Protein 7MKU (pdb70)

Sequence (599 aa):
EFNSDLLLAHKLPETRYTYNERDVAIYALGIGACGQDAVDSDELKFVYHRNGQDLIQVLPTFASLFTLGSLTEGLDLPGFKYDPSLLLHGQQYIEIYRPLPSKASLINKVSLAGLQDKGKAAILELETRSYEEGSGELLCNRTTVFLRGAGGFSNSSQPFSYKNYPSNQGLAVKIPQRQPLTVCEERRTQPSQALLYRLSGDYNPLHSDPEFAKLAGFPRRPILHGLCTLGFAIKAIIKCVCKGDPTAVKTISGRRFLTTVFPGETLITEWLEGLRVIYQTKVKERNKTVLAGYVDIRGLSSSEFNSDLLLAHKLPETRYTYNERDVAIYALGIGACGQDAVDSDELKFVYHRNGQDLIQVLPTFASLFTLGSLTEGLDLPGFKYDPSLLLHGQQYIEIYRPLPSKASLINKVSLAGLQDKGKAAILELETRSYEEGSGELLCNRTTVFLRGAGGFSNSSQPFSYKNYPSNQGLAVKIPQRQPLTVCEERTQPSQALLYRLSGDYNPLHSDPEFAKLAGFPRRPILHGLCTLGFAIKAIIKCVCKGDPTAVKTISGRRFLTTVFPGETLITEWLEGLRVIYQTKVKERNKTVLAGYVDIRGLSS

Foldseek 3Di:
DDDPVQQQPDFFDKDKDWDALVLQQLQLVLLQQCVPHCVPPLRVLRRDDPVDSQRRFGFQLLVVLVPPDDLQVFPDGPLFGADNVQKAWFKKKKFFPFGDGRTFMWMWGKDWFKWWAPPQKIKTKMDIFIATPPVRDTGMIITIMIGGRRHPSDPPVDIDIGGRDDVVGQDFDDDDPDFFPDKDKDWFAQCSQVSNCVSPPPPCLQPPQVVVVVVPDRGRFHDPSSVQSNQSCCCCVPPVVSDSRFWGMDMKGFDDTHHGGFMKMKTYDDDQKAWIWIAGPVVGGTGMTTITRGDDDPVD/DDDVVQQQPDFFDKDKDWDALVLQQLQLVLLQQCVPHCPPVLRVLSRDDPVDSQRRFHFQLLVVLVVPDQQLVFPDTPQFGADNVQKAWFKKKKFFPDGDGRTFMWMWGKHWFKWWAPPQWIKTKMDIFIAGPVVRDTGMIITIMIGGRRHDSDDPVDTDIGGRDDVVGLPADDDDPDFFPDKDKDWFAQCSQVSNCVSPPPPCLQPPQVVVVVVPDNGRFHDPSSVQSNQSCVCCVPPVVSDSQFWGMDMKGFDDTHHGGFMKMKTYDDPQKAWIWIAGPVVGGTTMTTITGGDDDPD

Structure (mmCIF, N/CA/C/O backbone):
data_7MKU
#
_entry.id   7MKU
#
_cell.length_a   134.744
_cell.length_b   134.744
_cell.length_c   127.849
_cell.angle_alpha   90.000
_cell.angle_beta   90.000
_cell.angle_gamma   120.000
#
_symmetry.space_group_name_H-M   'P 61'
#
loop_
_entity.id
_entity.type
_entity.pdbx_description
1 polymer 'Enoyl-CoA hydratase 2, peroxisomal'
2 water water
#
loop_
_atom_site.group_PDB
_atom_site.id
_atom_site.type_symbol
_atom_site.label_atom_id
_atom_site.label_alt_id
_atom_site.label_comp_id
_atom_site.label_asym_id
_atom_site.label_entity_id
_atom_site.label_seq_id
_atom_site.pdbx_PDB_ins_code
_atom_site.Cartn_x
_atom_site.Cartn_y
_atom_site.Cartn_z
_atom_site.occupancy
_atom_site.B_iso_or_equiv
_atom_site.auth_seq_id
_atom_site.auth_comp_id
_atom_site.auth_asym_id
_atom_site.auth_atom_id
_atom_site.pdbx_PDB_model_num
ATOM 1 N N . GLU A 1 27 ? 13.037 57.178 38.061 1.00 94.38 7 GLU A N 1
ATOM 2 C CA . GLU A 1 27 ? 12.709 55.949 38.776 1.00 103.98 7 GLU A CA 1
ATOM 3 C C . GLU A 1 27 ? 13.170 56.032 40.245 1.00 109.56 7 GLU A C 1
ATOM 4 O O . GLU A 1 27 ? 13.011 55.075 41.008 1.00 115.18 7 GLU A O 1
ATOM 10 N N . PHE A 1 28 ? 13.736 57.167 40.661 1.00 100.89 8 PHE A N 1
ATOM 11 C CA . PHE A 1 28 ? 14.137 57.334 42.056 1.00 92.23 8 PHE A CA 1
ATOM 12 C C . PHE A 1 28 ? 13.010 57.979 42.862 1.00 88.62 8 PHE A C 1
ATOM 13 O O . PHE A 1 28 ? 12.559 59.091 42.547 1.00 86.63 8 PHE A O 1
ATOM 21 N N . ASN A 1 29 ? 12.562 57.277 43.903 1.00 83.51 9 ASN A N 1
ATOM 22 C CA . ASN A 1 29 ? 11.634 57.812 44.888 1.00 75.87 9 ASN A CA 1
ATOM 23 C C . ASN A 1 29 ? 12.256 57.677 46.270 1.00 69.94 9 ASN A C 1
ATOM 24 O O . ASN A 1 29 ? 12.754 56.604 46.629 1.00 65.02 9 ASN A O 1
ATOM 29 N N . SER A 1 30 ? 12.216 58.768 47.038 1.00 67.81 10 SER A N 1
ATOM 30 C CA . SER A 1 30 ? 12.834 58.781 48.360 1.00 70.91 10 SER A CA 1
ATOM 31 C C . SER A 1 30 ? 12.097 57.867 49.336 1.00 68.50 10 SER A C 1
ATOM 32 O O . SER A 1 30 ? 12.733 57.130 50.106 1.00 64.03 10 SER A O 1
ATOM 35 N N . ASP A 1 31 ? 10.759 57.876 49.289 1.00 62.17 11 ASP A N 1
ATOM 36 C CA . ASP A 1 31 ? 9.952 57.049 50.184 1.00 58.70 11 ASP A CA 1
ATOM 37 C C . ASP A 1 31 ? 10.236 55.565 50.005 1.00 60.02 11 ASP A C 1
ATOM 38 O O . ASP A 1 31 ? 10.519 54.854 50.977 1.00 65.92 11 ASP A O 1
ATOM 43 N N . LEU A 1 32 ? 10.136 55.072 48.770 1.00 57.37 12 LEU A N 1
ATOM 44 C CA . LEU A 1 32 ? 10.369 53.654 48.522 1.00 56.49 12 LEU A CA 1
ATOM 45 C C . LEU A 1 32 ? 11.736 53.218 49.028 1.00 57.59 12 LEU A C 1
ATOM 46 O O . LEU A 1 32 ? 11.875 52.129 49.586 1.00 58.66 12 LEU A O 1
ATOM 51 N N . LEU A 1 33 ? 12.755 54.061 48.851 1.00 66.83 13 LEU A N 1
ATOM 52 C CA . LEU A 1 33 ? 14.100 53.719 49.310 1.00 56.52 13 LEU A CA 1
ATOM 53 C C . LEU A 1 33 ? 14.170 53.699 50.828 1.00 50.19 13 LEU A C 1
ATOM 54 O O . LEU A 1 33 ? 14.763 52.786 51.414 1.00 47.22 13 LEU A O 1
ATOM 59 N N . LEU A 1 34 ? 13.554 54.686 51.485 1.00 51.03 14 LEU A N 1
ATOM 60 C CA . LEU A 1 34 ? 13.612 54.735 52.947 1.00 53.67 14 LEU A CA 1
ATOM 61 C C . LEU A 1 34 ? 12.853 53.579 53.592 1.00 58.61 14 LEU A C 1
ATOM 62 O O . LEU A 1 34 ? 13.240 53.110 54.669 1.00 54.35 14 LEU A O 1
ATOM 67 N N . ALA A 1 35 ? 11.794 53.088 52.950 1.00 65.38 15 ALA A N 1
ATOM 68 C CA . ALA A 1 35 ? 11.060 51.966 53.512 1.00 58.21 15 ALA A CA 1
ATOM 69 C C . ALA A 1 35 ? 11.737 50.634 53.254 1.00 57.98 15 ALA A C 1
ATOM 70 O O . ALA A 1 35 ? 11.334 49.632 53.849 1.00 67.54 15 ALA A O 1
ATOM 72 N N . HIS A 1 36 ? 12.741 50.599 52.387 1.00 53.35 16 HIS A N 1
ATOM 73 C CA . HIS A 1 36 ? 13.351 49.337 52.004 1.00 49.46 16 HIS A CA 1
ATOM 74 C C . HIS A 1 36 ? 14.147 48.754 53.163 1.00 55.57 16 HIS A C 1
ATOM 75 O O . HIS A 1 36 ? 14.869 49.470 53.860 1.00 60.15 16 HIS A O 1
ATOM 82 N N . LYS A 1 37 ? 14.023 47.442 53.346 1.00 53.85 17 LYS A N 1
ATOM 83 C CA . LYS A 1 37 ? 14.683 46.704 54.415 1.00 48.61 17 LYS A CA 1
ATOM 84 C C . LYS A 1 37 ? 15.725 45.766 53.822 1.00 48.65 17 LYS A C 1
ATOM 85 O O . LYS A 1 37 ? 15.409 44.954 52.944 1.00 54.11 17 LYS A O 1
ATOM 91 N N . LEU A 1 38 ? 16.941 45.881 54.284 1.00 41.10 18 LEU A N 1
ATOM 92 C CA . LEU A 1 38 ? 18.017 45.034 53.797 1.00 38.19 18 LEU A CA 1
ATOM 93 C C . LEU A 1 38 ? 18.069 43.719 54.566 1.00 48.42 18 LEU A C 1
ATOM 94 O O . LEU A 1 38 ? 17.794 43.682 55.769 1.00 45.60 18 LEU A O 1
ATOM 99 N N . PRO A 1 39 ? 18.450 42.628 53.910 1.00 55.03 19 PRO A N 1
ATOM 100 C CA . PRO A 1 39 ? 18.416 41.326 54.581 1.00 47.95 19 PRO A CA 1
ATOM 101 C C . PRO A 1 39 ? 19.528 41.214 55.612 1.00 43.79 19 PRO A C 1
ATOM 102 O O . PRO A 1 39 ? 20.575 41.851 55.504 1.00 46.94 19 PRO A O 1
ATOM 106 N N . GLU A 1 40 ? 19.286 40.410 56.636 1.00 47.43 20 GLU A N 1
ATOM 107 C CA . GLU A 1 40 ? 20.293 40.233 57.666 1.00 44.17 20 GLU A CA 1
ATOM 108 C C . GLU A 1 40 ? 21.270 39.135 57.266 1.00 40.24 20 GLU A C 1
ATOM 109 O O . GLU A 1 40 ? 21.029 38.367 56.339 1.00 39.49 20 GLU A O 1
ATOM 115 N N . THR A 1 41 ? 22.401 39.095 57.963 1.00 37.85 21 THR A N 1
ATOM 116 C CA . THR A 1 41 ? 23.462 38.139 57.688 1.00 34.70 21 THR A CA 1
ATOM 117 C C . THR A 1 41 ? 23.936 37.511 58.991 1.00 38.61 21 THR A C 1
ATOM 118 O O . THR A 1 41 ? 23.661 38.007 60.088 1.00 42.75 21 THR A O 1
ATOM 122 N N . ARG A 1 42 ? 24.618 36.382 58.852 1.00 36.64 22 ARG A N 1
ATOM 123 C CA . ARG A 1 42 ? 25.288 35.710 59.950 1.00 36.79 22 ARG A CA 1
ATOM 124 C C . ARG A 1 42 ? 26.803 35.757 59.773 1.00 39.98 22 ARG A C 1
ATOM 125 O O . ARG A 1 42 ? 27.323 35.748 58.655 1.00 50.38 22 ARG A O 1
ATOM 133 N N . TYR A 1 43 ? 27.505 35.825 60.897 1.00 32.68 23 TYR A N 1
ATOM 134 C CA . TYR A 1 43 ? 28.955 35.889 60.918 1.00 27.93 23 TYR A CA 1
ATOM 135 C C . TYR A 1 43 ? 29.459 35.057 62.090 1.00 29.73 23 TYR A C 1
ATOM 136 O O . TYR A 1 43 ? 28.963 35.205 63.208 1.00 30.84 23 TYR A O 1
ATOM 145 N N . THR A 1 44 ? 30.419 34.174 61.843 1.00 31.96 24 THR A N 1
ATOM 146 C CA . THR A 1 44 ? 30.960 33.315 62.888 1.00 28.67 24 THR A CA 1
ATOM 147 C C . THR A 1 44 ? 32.472 33.445 62.932 1.00 33.64 24 THR A C 1
ATOM 148 O O . THR A 1 44 ? 33.122 33.559 61.889 1.00 47.87 24 THR A O 1
ATOM 152 N N . TYR A 1 45 ? 33.035 33.469 64.135 1.00 31.25 25 TYR A N 1
ATOM 153 C CA . TYR A 1 45 ? 34.483 33.513 64.243 1.00 33.86 25 TYR A CA 1
ATOM 154 C C . TYR A 1 45 ? 34.920 32.760 65.491 1.00 30.68 25 TYR A C 1
ATOM 155 O O . TYR A 1 45 ? 34.115 32.482 66.388 1.00 38.66 25 TYR A O 1
ATOM 164 N N . ASN A 1 46 ? 36.203 32.393 65.519 1.00 29.61 26 ASN A N 1
ATOM 165 C CA . ASN A 1 46 ? 36.814 31.769 66.693 1.00 31.10 26 ASN A CA 1
ATOM 166 C C . ASN A 1 46 ? 38.129 32.466 67.039 1.00 26.90 26 ASN A C 1
ATOM 167 O O . ASN A 1 46 ? 38.568 33.409 66.365 1.00 26.46 26 ASN A O 1
ATOM 172 N N . GLU A 1 47 ? 38.788 31.936 68.069 1.00 29.29 27 GLU A N 1
ATOM 173 C CA . GLU A 1 47 ? 39.976 32.580 68.616 1.00 33.23 27 GLU A CA 1
ATOM 174 C C . GLU A 1 47 ? 41.130 32.574 67.620 1.00 30.25 27 GLU A C 1
ATOM 175 O O . GLU A 1 47 ? 42.000 33.450 67.685 1.00 33.47 27 GLU A O 1
ATOM 181 N N . ARG A 1 48 ? 41.156 31.618 66.691 1.00 25.63 28 ARG A N 1
ATOM 182 C CA . ARG A 1 48 ? 42.171 31.659 65.638 1.00 25.36 28 ARG A CA 1
ATOM 183 C C . ARG A 1 48 ? 41.935 32.812 64.679 1.00 27.89 28 ARG A C 1
ATOM 184 O O . ARG A 1 48 ? 42.887 33.483 64.272 1.00 29.82 28 ARG A O 1
ATOM 192 N N . ASP A 1 49 ? 40.675 33.051 64.295 1.00 34.22 29 ASP A N 1
ATOM 193 C CA . ASP A 1 49 ? 40.361 34.233 63.496 1.00 25.55 29 ASP A CA 1
ATOM 194 C C . ASP A 1 49 ? 40.827 35.494 64.211 1.00 32.31 29 ASP A C 1
ATOM 195 O O . ASP A 1 49 ? 41.343 36.423 63.580 1.00 39.26 29 ASP A O 1
ATOM 200 N N . VAL A 1 50 ? 40.657 35.536 65.537 1.00 23.55 30 VAL A N 1
ATOM 201 C CA . VAL A 1 50 ? 41.051 36.708 66.313 1.00 26.80 30 VAL A CA 1
ATOM 202 C C . VAL A 1 50 ? 42.562 36.920 66.229 1.00 27.14 30 VAL A C 1
ATOM 203 O O . VAL A 1 50 ? 43.042 38.027 65.962 1.00 28.13 30 VAL A O 1
ATOM 207 N N . ALA A 1 51 ? 43.335 35.854 66.428 1.00 22.17 31 ALA A N 1
ATOM 208 C CA . ALA A 1 51 ? 44.785 35.995 66.443 1.00 24.44 31 ALA A CA 1
ATOM 209 C C . ALA A 1 51 ? 45.316 36.337 65.051 1.00 30.11 31 ALA A C 1
ATOM 210 O O . ALA A 1 51 ? 46.239 37.150 64.910 1.00 28.19 31 ALA A O 1
ATOM 212 N N . ILE A 1 52 ? 44.746 35.729 64.010 1.00 25.16 32 ILE A N 1
ATOM 213 C CA . ILE A 1 52 ? 45.169 36.063 62.658 1.00 24.03 32 ILE A CA 1
ATOM 214 C C . ILE A 1 52 ? 44.888 37.527 62.360 1.00 21.88 32 ILE A C 1
ATOM 215 O O . ILE A 1 52 ? 45.720 38.216 61.761 1.00 21.50 32 ILE A O 1
ATOM 220 N N . TYR A 1 53 ? 43.729 38.032 62.796 1.00 22.82 33 TYR A N 1
ATOM 221 C CA . TYR A 1 53 ? 43.445 39.459 62.671 1.00 19.76 33 TYR A CA 1
ATOM 222 C C . TYR A 1 53 ? 44.471 40.289 63.428 1.00 25.02 33 TYR A C 1
ATOM 223 O O . TYR A 1 53 ? 45.021 41.260 62.894 1.00 25.19 33 TYR A O 1
ATOM 232 N N . ALA A 1 54 ? 44.714 39.938 64.693 1.00 27.14 34 ALA A N 1
ATOM 233 C CA . ALA A 1 54 ? 45.619 40.730 65.520 1.00 25.39 34 ALA A CA 1
ATOM 234 C C . ALA A 1 54 ? 47.009 40.798 64.903 1.00 26.58 34 ALA A C 1
ATOM 235 O O . ALA A 1 54 ? 47.649 41.855 64.914 1.00 29.19 34 ALA A O 1
ATOM 237 N N . LEU A 1 55 ? 47.500 39.673 64.373 1.00 25.54 35 LEU A N 1
ATOM 238 C CA . LEU A 1 55 ? 48.778 39.689 63.667 1.00 31.90 35 LEU A CA 1
ATOM 239 C C . LEU A 1 55 ? 48.683 40.518 62.391 1.00 30.34 35 LEU A C 1
ATOM 240 O O . LEU A 1 55 ? 49.625 41.232 62.032 1.00 34.00 35 LEU A O 1
ATOM 245 N N . GLY A 1 56 ? 47.539 40.459 61.711 1.00 25.69 36 GLY A N 1
ATOM 246 C CA . GLY A 1 56 ? 47.323 41.258 60.519 1.00 25.43 36 GLY A CA 1
ATOM 247 C C . GLY A 1 56 ? 47.392 42.755 60.745 1.00 23.98 36 GLY A C 1
ATOM 248 O O . GLY A 1 56 ? 47.626 43.496 59.795 1.00 23.76 36 GLY A O 1
ATOM 249 N N . ILE A 1 57 ? 47.142 43.227 61.965 1.00 23.12 37 ILE A N 1
ATOM 250 C CA . ILE A 1 57 ? 47.265 44.656 62.226 1.00 21.98 37 ILE A CA 1
ATOM 251 C C . ILE A 1 57 ? 48.436 44.897 63.169 1.00 30.27 37 ILE A C 1
ATOM 252 O O . ILE A 1 57 ? 48.450 45.869 63.931 1.00 30.23 37 ILE A O 1
ATOM 257 N N . GLY A 1 58 ? 49.429 44.020 63.125 1.00 28.59 38 GLY A N 1
ATOM 258 C CA . GLY A 1 58 ? 50.711 44.361 63.694 1.00 22.08 38 GLY A CA 1
ATOM 259 C C . GLY A 1 58 ? 50.945 44.009 65.147 1.00 32.95 38 GLY A C 1
ATOM 260 O O . GLY A 1 58 ? 51.982 44.413 65.692 1.00 37.22 38 GLY A O 1
ATOM 261 N N . ALA A 1 59 ? 50.043 43.261 65.792 1.00 29.34 39 ALA A N 1
ATOM 262 C CA . ALA A 1 59 ? 50.272 42.863 67.177 1.00 28.46 39 ALA A CA 1
ATOM 263 C C . ALA A 1 59 ? 51.554 42.040 67.291 1.00 34.57 39 ALA A C 1
ATOM 264 O O . ALA A 1 59 ? 51.725 41.039 66.593 1.00 39.92 39 ALA A O 1
ATOM 266 N N . CYS A 1 60 ? 52.451 42.473 68.182 1.00 31.82 40 CYS A N 1
ATOM 267 C CA . CYS A 1 60 ? 53.769 41.880 68.395 1.00 30.26 40 CYS A CA 1
ATOM 268 C C . CYS A 1 60 ? 54.679 42.021 67.185 1.00 38.07 40 CYS A C 1
ATOM 269 O O . CYS A 1 60 ? 55.668 41.297 67.073 1.00 43.99 40 CYS A O 1
ATOM 272 N N . GLY A 1 61 ? 54.374 42.963 66.290 1.00 35.16 41 GLY A N 1
ATOM 273 C CA . GLY A 1 61 ? 55.191 43.150 65.108 1.00 26.88 41 GLY A CA 1
ATOM 274 C C . GLY A 1 61 ? 56.644 43.484 65.399 1.00 44.13 41 GLY A C 1
ATOM 275 O O . GLY A 1 61 ? 57.535 43.081 64.648 1.00 53.66 41 GLY A O 1
ATOM 276 N N . GLN A 1 62 ? 56.914 44.204 66.491 1.00 38.14 42 GLN A N 1
ATOM 277 C CA . GLN A 1 62 ? 58.283 44.600 66.788 1.00 39.34 42 GLN A CA 1
ATOM 278 C C . GLN A 1 62 ? 58.915 43.792 67.906 1.00 49.68 42 GLN A C 1
ATOM 279 O O . GLN A 1 62 ? 60.145 43.705 67.956 1.00 54.09 42 GLN A O 1
ATOM 285 N N . ASP A 1 63 ? 58.120 43.184 68.787 1.00 54.25 43 ASP A N 1
ATOM 286 C CA . ASP A 1 63 ? 58.673 42.425 69.907 1.00 55.17 43 ASP A CA 1
ATOM 287 C C . ASP A 1 63 ? 57.759 41.250 70.243 1.00 57.52 43 ASP A C 1
ATOM 288 O O . ASP A 1 63 ? 56.582 41.435 70.581 1.00 57.45 43 ASP A O 1
ATOM 293 N N . ALA A 1 64 ? 58.318 40.039 70.165 1.00 56.72 44 ALA A N 1
ATOM 294 C CA . ALA A 1 64 ? 57.570 38.824 70.469 1.00 46.28 44 ALA A CA 1
ATOM 295 C C . ALA A 1 64 ? 57.147 38.751 71.928 1.00 40.96 44 ALA A C 1
ATOM 296 O O . ALA A 1 64 ? 56.132 38.122 72.238 1.00 50.80 44 ALA A O 1
ATOM 298 N N . VAL A 1 65 ? 57.908 39.354 72.839 1.00 39.14 45 VAL A N 1
ATOM 299 C CA . VAL A 1 65 ? 57.665 39.212 74.272 1.00 46.65 45 VAL A CA 1
ATOM 300 C C . VAL A 1 65 ? 57.034 40.462 74.861 1.00 55.70 45 VAL A C 1
ATOM 301 O O . VAL A 1 65 ? 56.905 40.564 76.092 1.00 54.29 45 VAL A O 1
ATOM 305 N N . ASP A 1 66 ? 56.631 41.418 74.007 1.00 55.82 46 ASP A N 1
ATOM 306 C CA . ASP A 1 66 ? 55.871 42.582 74.440 1.00 63.17 46 ASP A CA 1
ATOM 307 C C . ASP A 1 66 ? 54.689 42.159 75.299 1.00 62.81 46 ASP A C 1
ATOM 308 O O . ASP A 1 66 ? 53.710 41.604 74.786 1.00 58.94 46 ASP A O 1
ATOM 313 N N . SER A 1 67 ? 54.780 42.418 76.606 1.00 62.13 47 SER A N 1
ATOM 314 C CA . SER A 1 67 ? 53.686 42.093 77.519 1.00 62.50 47 SER A CA 1
ATOM 315 C C . SER A 1 67 ? 52.391 42.780 77.099 1.00 59.08 47 SER A C 1
ATOM 316 O O . SER A 1 67 ? 51.305 42.184 77.173 1.00 54.57 47 SER A O 1
ATOM 319 N N . ASP A 1 68 ? 52.504 44.007 76.577 1.00 51.52 48 ASP A N 1
ATOM 320 C CA . ASP A 1 68 ? 51.325 44.787 76.219 1.00 52.03 48 ASP A CA 1
ATOM 321 C C . ASP A 1 68 ? 50.526 44.147 75.093 1.00 52.11 48 ASP A C 1
ATOM 322 O O . ASP A 1 68 ? 49.290 44.185 75.103 1.00 56.60 48 ASP A O 1
ATOM 327 N N . GLU A 1 69 ? 51.207 43.561 74.108 1.00 46.56 49 GLU A N 1
ATOM 328 C CA . GLU A 1 69 ? 50.536 43.059 72.924 1.00 38.51 49 GLU A CA 1
ATOM 329 C C . GLU A 1 69 ? 50.477 41.535 72.837 1.00 36.96 49 GLU A C 1
ATOM 330 O O . GLU A 1 69 ? 49.657 41.009 72.079 1.00 32.48 49 GLU A O 1
ATOM 336 N N . LEU A 1 70 ? 51.294 40.809 73.603 1.00 35.54 50 LEU A N 1
ATOM 337 C CA . LEU A 1 70 ? 51.241 39.352 73.528 1.00 29.47 50 LEU A CA 1
ATOM 338 C C . LEU A 1 70 ? 49.853 38.826 73.891 1.00 32.00 50 LEU A C 1
ATOM 339 O O . LEU A 1 70 ? 49.407 37.816 73.337 1.00 35.82 50 LEU A O 1
ATOM 344 N N . LYS A 1 71 ? 49.141 39.511 74.790 1.00 33.65 51 LYS A N 1
ATOM 345 C CA . LYS A 1 71 ? 47.811 39.069 75.190 1.00 34.02 51 LYS A CA 1
ATOM 346 C C . LYS A 1 71 ? 46.807 39.100 74.041 1.00 36.75 51 LYS A C 1
ATOM 347 O O . LYS A 1 71 ? 45.693 38.588 74.208 1.00 38.74 51 LYS A O 1
ATOM 353 N N . PHE A 1 72 ? 47.159 39.680 72.887 1.00 27.13 52 PHE A N 1
ATOM 354 C CA . PHE A 1 72 ? 46.259 39.644 71.740 1.00 24.99 52 PHE A CA 1
ATOM 355 C C . PHE A 1 72 ? 46.458 38.415 70.865 1.00 28.60 52 PHE A C 1
ATOM 356 O O . PHE A 1 72 ? 45.589 38.136 70.031 1.00 26.93 52 PHE A O 1
ATOM 364 N N . VAL A 1 73 ? 47.546 37.658 71.043 1.00 25.27 53 VAL A N 1
ATOM 365 C CA . VAL A 1 73 ? 47.804 36.514 70.171 1.00 26.80 53 VAL A CA 1
ATOM 366 C C . VAL A 1 73 ? 48.147 35.235 70.933 1.00 29.41 53 VAL A C 1
ATOM 367 O O . VAL A 1 73 ? 48.220 34.163 70.327 1.00 31.81 53 VAL A O 1
ATOM 371 N N . TYR A 1 74 ? 48.346 35.313 72.252 1.00 33.41 54 TYR A N 1
ATOM 372 C CA . TYR A 1 74 ? 48.714 34.130 73.032 1.00 31.51 54 TYR A CA 1
ATOM 373 C C . TYR A 1 74 ? 48.204 34.259 74.460 1.00 33.64 54 TYR A C 1
ATOM 374 O O . TYR A 1 74 ? 48.083 35.365 74.986 1.00 33.95 54 TYR A O 1
ATOM 383 N N . HIS A 1 75 ? 47.906 33.120 75.089 1.00 34.84 55 HIS A N 1
ATOM 384 C CA . HIS A 1 75 ? 47.593 33.110 76.511 1.00 34.73 55 HIS A CA 1
ATOM 385 C C . HIS A 1 75 ? 48.010 31.790 77.154 1.00 42.71 55 HIS A C 1
ATOM 386 O O . HIS A 1 75 ? 47.799 30.720 76.582 1.00 47.80 55 HIS A O 1
ATOM 393 N N . ARG A 1 76 ? 48.614 31.899 78.350 1.00 46.60 56 ARG A N 1
ATOM 394 C CA . ARG A 1 76 ? 49.062 30.753 79.142 1.00 46.18 56 ARG A CA 1
ATOM 395 C C . ARG A 1 76 ? 48.010 29.642 79.226 1.00 44.78 56 ARG A C 1
ATOM 396 O O . ARG A 1 76 ? 48.331 28.460 79.096 1.00 43.67 56 ARG A O 1
ATOM 404 N N . ASN A 1 77 ? 46.741 30.001 79.419 1.00 49.67 57 ASN A N 1
ATOM 405 C CA . ASN A 1 77 ? 45.680 29.045 79.726 1.00 50.65 57 ASN A CA 1
ATOM 406 C C . ASN A 1 77 ? 44.799 28.688 78.530 1.00 48.18 57 ASN A C 1
ATOM 407 O O . ASN A 1 77 ? 43.718 28.135 78.722 1.00 46.61 57 ASN A O 1
ATOM 412 N N . GLY A 1 78 ? 45.216 29.009 77.311 1.00 49.73 58 GLY A N 1
ATOM 413 C CA . GLY A 1 78 ? 44.499 28.594 76.115 1.00 44.52 58 GLY A CA 1
ATOM 414 C C . GLY A 1 78 ? 44.226 29.799 75.244 1.00 44.36 58 GLY A C 1
ATOM 415 O O . GLY A 1 78 ? 44.025 30.911 75.735 1.00 44.43 58 GLY A O 1
ATOM 416 N N . GLN A 1 79 ? 44.222 29.574 73.922 1.00 41.90 59 GLN A N 1
ATOM 417 C CA . GLN A 1 79 ? 44.011 30.665 72.976 1.00 40.66 59 GLN A CA 1
ATOM 418 C C . GLN A 1 79 ? 42.638 31.309 73.098 1.00 39.03 59 GLN A C 1
ATOM 419 O O . GLN A 1 79 ? 42.466 32.453 72.672 1.00 36.99 59 GLN A O 1
ATOM 425 N N . ASP A 1 80 ? 41.652 30.608 73.650 1.00 41.05 60 ASP A N 1
ATOM 426 C CA . ASP A 1 80 ? 40.324 31.195 73.779 1.00 40.48 60 ASP A CA 1
ATOM 427 C C . ASP A 1 80 ? 40.278 32.327 74.795 1.00 35.85 60 ASP A C 1
ATOM 428 O O . ASP A 1 80 ? 39.281 33.046 74.851 1.00 37.69 60 ASP A O 1
ATOM 433 N N . LEU A 1 81 ? 41.323 32.511 75.588 1.00 40.38 61 LEU A N 1
ATOM 434 C CA . LEU A 1 81 ? 41.386 33.587 76.562 1.00 34.66 61 LEU A CA 1
ATOM 435 C C . LEU A 1 81 ? 42.174 34.789 76.052 1.00 36.73 61 LEU A C 1
ATOM 436 O O . LEU A 1 81 ? 42.490 35.684 76.846 1.00 37.06 61 LEU A O 1
ATOM 441 N N . ILE A 1 82 ? 42.531 34.818 74.754 1.00 32.64 62 ILE A N 1
ATOM 442 C CA . ILE A 1 82 ? 43.172 36.015 74.214 1.00 31.04 62 ILE A CA 1
ATOM 443 C C . ILE A 1 82 ? 42.153 37.145 74.176 1.00 37.78 62 ILE A C 1
ATOM 444 O O . ILE A 1 82 ? 40.938 36.934 74.156 1.00 41.38 62 ILE A O 1
ATOM 449 N N . GLN A 1 83 ? 42.659 38.363 74.134 1.00 36.05 63 GLN A N 1
ATOM 450 C CA . GLN A 1 83 ? 41.795 39.524 74.071 1.00 33.16 63 GLN A CA 1
ATOM 451 C C . GLN A 1 83 ? 41.655 39.998 72.632 1.00 35.13 63 GLN A C 1
ATOM 452 O O . GLN A 1 83 ? 42.580 39.881 71.822 1.00 42.35 63 GLN A O 1
ATOM 458 N N . VAL A 1 84 ? 40.478 40.530 72.323 1.00 25.46 64 VAL A N 1
ATOM 459 C CA . VAL A 1 84 ? 40.111 40.926 70.973 1.00 23.83 64 VAL A CA 1
ATOM 460 C C . VAL A 1 84 ? 40.356 42.421 70.809 1.00 24.23 64 VAL A C 1
ATOM 461 O O . VAL A 1 84 ? 39.964 43.223 71.665 1.00 36.62 64 VAL A O 1
ATOM 465 N N . LEU A 1 85 ? 40.994 42.798 69.723 1.00 29.36 65 LEU A N 1
ATOM 466 C CA . LEU A 1 85 ? 41.186 44.216 69.428 1.00 31.52 65 LEU A CA 1
ATOM 467 C C . LEU A 1 85 ? 39.892 44.797 68.869 1.00 31.61 65 LEU A C 1
ATOM 468 O O . LEU A 1 85 ? 39.263 44.164 68.018 1.00 34.94 65 LEU A O 1
ATOM 473 N N . PRO A 1 86 ? 39.447 45.972 69.338 1.00 27.32 66 PRO A N 1
ATOM 474 C CA . PRO A 1 86 ? 38.089 46.440 68.970 1.00 24.89 66 PRO A CA 1
ATOM 475 C C . PRO A 1 86 ? 37.859 46.595 67.475 1.00 28.79 66 PRO A C 1
ATOM 476 O O . PRO A 1 86 ? 36.727 46.383 67.018 1.00 30.04 66 PRO A O 1
ATOM 480 N N . THR A 1 87 ? 38.889 46.934 66.690 1.00 27.04 67 THR A N 1
ATOM 481 C CA . THR A 1 87 ? 38.705 47.089 65.248 1.00 18.48 67 THR A CA 1
ATOM 482 C C . THR A 1 87 ? 38.395 45.765 64.548 1.00 21.34 67 THR A C 1
ATOM 483 O O . THR A 1 87 ? 38.031 45.761 63.365 1.00 26.62 67 THR A O 1
ATOM 487 N N . PHE A 1 88 ? 38.523 44.645 65.254 1.00 20.10 68 PHE A N 1
ATOM 488 C CA . PHE A 1 88 ? 38.029 43.373 64.747 1.00 21.59 68 PHE A CA 1
ATOM 489 C C . PHE A 1 88 ? 36.558 43.473 64.352 1.00 24.62 68 PHE A C 1
ATOM 490 O O . PHE A 1 88 ? 36.123 42.821 63.393 1.00 23.28 68 PHE A O 1
ATOM 498 N N . ALA A 1 89 ? 35.782 44.307 65.059 1.00 24.25 69 ALA A N 1
ATOM 499 C CA . ALA A 1 89 ? 34.361 44.470 64.751 1.00 21.12 69 ALA A CA 1
ATOM 500 C C . ALA A 1 89 ? 34.124 44.972 63.332 1.00 27.56 69 ALA A C 1
ATOM 501 O O . ALA A 1 89 ? 33.009 44.821 62.811 1.00 31.88 69 ALA A O 1
ATOM 503 N N . SER A 1 90 ? 35.143 45.559 62.691 1.00 23.59 70 SER A N 1
ATOM 504 C CA . SER A 1 90 ? 34.989 46.024 61.316 1.00 23.29 70 SER A CA 1
ATOM 505 C C . SER A 1 90 ? 34.878 44.862 60.336 1.00 24.75 70 SER A C 1
ATOM 506 O O . SER A 1 90 ? 34.383 45.052 59.225 1.00 36.94 70 SER A O 1
ATOM 509 N N . LEU A 1 91 ? 35.333 43.670 60.714 1.00 24.27 71 LEU A N 1
ATOM 510 C CA . LEU A 1 91 ? 35.121 42.500 59.872 1.00 29.70 71 LEU A CA 1
ATOM 511 C C . LEU A 1 91 ? 33.656 42.097 59.776 1.00 31.60 71 LEU A C 1
ATOM 512 O O . LEU A 1 91 ? 33.285 41.394 58.833 1.00 35.54 71 LEU A O 1
ATOM 517 N N . PHE A 1 92 ? 32.812 42.514 60.718 1.00 35.37 72 PHE A N 1
ATOM 518 C CA . PHE A 1 92 ? 31.417 42.083 60.673 1.00 29.88 72 PHE A CA 1
ATOM 519 C C . PHE A 1 92 ? 30.630 42.748 59.545 1.00 29.46 72 PHE A C 1
ATOM 520 O O . PHE A 1 92 ? 29.479 42.373 59.320 1.00 38.23 72 PHE A O 1
ATOM 528 N N . THR A 1 93 ? 31.190 43.758 58.873 1.00 33.13 73 THR A N 1
ATOM 529 C CA . THR A 1 93 ? 30.519 44.400 57.753 1.00 38.99 73 THR A CA 1
ATOM 530 C C . THR A 1 93 ? 30.842 43.753 56.421 1.00 54.16 73 THR A C 1
ATOM 531 O O . THR A 1 93 ? 30.084 43.946 55.467 1.00 71.33 73 THR A O 1
ATOM 535 N N . LEU A 1 94 ? 31.960 43.031 56.326 1.00 56.22 74 LEU A N 1
ATOM 536 C CA . LEU A 1 94 ? 32.471 42.572 55.039 1.00 58.92 74 LEU A CA 1
ATOM 537 C C . LEU A 1 94 ? 31.367 41.925 54.219 1.00 53.13 74 LEU A C 1
ATOM 538 O O . LEU A 1 94 ? 30.555 41.148 54.742 1.00 45.38 74 LEU A O 1
ATOM 543 N N . GLY A 1 95 ? 31.334 42.275 52.930 1.00 47.50 75 GLY A N 1
ATOM 544 C CA . GLY A 1 95 ? 30.451 41.619 51.995 1.00 50.15 75 GLY A CA 1
ATOM 545 C C . GLY A 1 95 ? 29.450 42.556 51.364 1.00 65.47 75 GLY A C 1
ATOM 546 O O . GLY A 1 95 ? 29.231 42.527 50.149 1.00 70.68 75 GLY A O 1
ATOM 547 N N . SER A 1 96 ? 28.808 43.364 52.210 1.00 78.06 76 SER A N 1
ATOM 548 C CA . SER A 1 96 ? 27.636 44.164 51.864 1.00 87.29 76 SER A CA 1
ATOM 549 C C . SER A 1 96 ? 27.782 44.991 50.587 1.00 88.29 76 SER A C 1
ATOM 550 O O . SER A 1 96 ? 27.154 44.682 49.563 1.00 85.33 76 SER A O 1
ATOM 553 N N . LEU A 1 97 ? 28.625 46.027 50.641 1.00 78.82 77 LEU A N 1
ATOM 554 C CA . LEU A 1 97 ? 28.709 47.002 49.557 1.00 70.44 77 LEU A CA 1
ATOM 555 C C . LEU A 1 97 ? 29.308 46.403 48.293 1.00 74.15 77 LEU A C 1
ATOM 556 O O . LEU A 1 97 ? 28.939 46.792 47.179 1.00 81.88 77 LEU A O 1
ATOM 561 N N . THR A 1 98 ? 30.254 45.479 48.449 1.00 76.11 78 THR A N 1
ATOM 562 C CA . THR A 1 98 ? 31.051 45.003 47.329 1.00 80.53 78 THR A CA 1
ATOM 563 C C . THR A 1 98 ? 30.286 44.022 46.450 1.00 86.86 78 THR A C 1
ATOM 564 O O . THR A 1 98 ? 30.486 44.003 45.230 1.00 84.62 78 THR A O 1
ATOM 568 N N . GLU A 1 99 ? 29.366 43.252 47.026 1.00 95.58 79 GLU A N 1
ATOM 569 C CA . GLU A 1 99 ? 28.585 42.332 46.210 1.00 102.87 79 GLU A CA 1
ATOM 570 C C . GLU A 1 99 ? 27.713 43.084 45.214 1.00 98.76 79 GLU A C 1
ATOM 571 O O . GLU A 1 99 ? 27.655 42.725 44.034 1.00 101.99 79 GLU A O 1
ATOM 577 N N . GLY A 1 100 ? 27.054 44.145 45.664 1.00 88.25 80 GLY A N 1
ATOM 578 C CA . GLY A 1 100 ? 26.095 44.849 44.845 1.00 81.18 80 GLY A CA 1
ATOM 579 C C . GLY A 1 100 ? 25.088 45.580 45.708 1.00 77.33 80 GLY A C 1
ATOM 580 O O . GLY A 1 100 ? 25.059 46.811 45.718 1.00 78.00 80 GLY A O 1
ATOM 581 N N . LEU A 1 101 ? 24.259 44.826 46.440 1.00 74.47 81 LEU A N 1
ATOM 582 C CA . LEU A 1 101 ? 23.278 45.395 47.362 1.00 70.60 81 LEU A CA 1
ATOM 583 C C . LEU A 1 101 ? 22.285 46.288 46.632 1.00 76.41 81 LEU A C 1
ATOM 584 O O . LEU A 1 101 ? 22.522 47.487 46.464 1.00 84.50 81 LEU A O 1
ATOM 589 N N . ASP A 1 102 ? 21.175 45.722 46.175 1.00 71.51 82 ASP A N 1
ATOM 590 C CA . ASP A 1 102 ? 20.260 46.478 45.334 1.00 72.11 82 ASP A CA 1
ATOM 591 C C . ASP A 1 102 ? 19.358 47.353 46.195 1.00 66.68 82 ASP A C 1
ATOM 592 O O . ASP A 1 102 ? 18.639 46.852 47.067 1.00 66.06 82 ASP A O 1
ATOM 597 N N . LEU A 1 103 ? 19.409 48.669 45.953 1.00 61.39 83 LEU A N 1
ATOM 598 C CA . LEU A 1 103 ? 18.476 49.570 46.602 1.00 58.68 83 LEU A CA 1
ATOM 599 C C . LEU A 1 103 ? 17.484 50.088 45.571 1.00 61.38 83 LEU A C 1
ATOM 600 O O . LEU A 1 103 ? 17.871 50.405 44.441 1.00 71.06 83 LEU A O 1
ATOM 605 N N . PRO A 1 104 ? 16.209 50.192 45.924 1.00 61.17 84 PRO A N 1
ATOM 606 C CA . PRO A 1 104 ? 15.196 50.596 44.937 1.00 60.03 84 PRO A CA 1
ATOM 607 C C . PRO A 1 104 ? 15.473 51.983 44.371 1.00 60.42 84 PRO A C 1
ATOM 608 O O . PRO A 1 104 ? 15.501 52.982 45.097 1.00 63.36 84 PRO A O 1
ATOM 612 N N . GLY A 1 105 ? 15.688 52.038 43.058 1.00 59.95 85 GLY A N 1
ATOM 613 C CA . GLY A 1 105 ? 15.862 53.314 42.395 1.00 63.75 85 GLY A CA 1
ATOM 614 C C . GLY A 1 105 ? 17.247 53.905 42.518 1.00 66.87 85 GLY A C 1
ATOM 615 O O . GLY A 1 105 ? 17.415 55.107 42.296 1.00 73.01 85 GLY A O 1
ATOM 616 N N . PHE A 1 106 ? 18.242 53.102 42.890 1.00 58.75 86 PHE A N 1
ATOM 617 C CA . PHE A 1 106 ? 19.606 53.593 43.063 1.00 50.63 86 PHE A CA 1
ATOM 618 C C . PHE A 1 106 ? 20.561 52.488 42.646 1.00 54.12 86 PHE A C 1
ATOM 619 O O . PHE A 1 106 ? 20.671 51.474 43.344 1.00 57.88 86 PHE A O 1
ATOM 627 N N . LYS A 1 107 ? 21.291 52.708 41.558 1.00 55.40 87 LYS A N 1
ATOM 628 C CA . LYS A 1 107 ? 22.267 51.749 41.070 1.00 53.66 87 LYS A CA 1
ATOM 629 C C . LYS A 1 107 ? 23.667 52.340 41.214 1.00 47.28 87 LYS A C 1
ATOM 630 O O . LYS A 1 107 ? 23.844 53.562 41.196 1.00 47.09 87 LYS A O 1
ATOM 632 N N . TYR A 1 108 ? 24.664 51.468 41.370 1.00 43.79 88 TYR A N 1
ATOM 633 C CA . TYR A 1 108 ? 26.048 51.930 41.387 1.00 46.65 88 TYR A CA 1
ATOM 634 C C . TYR A 1 108 ? 26.994 50.807 40.971 1.00 48.92 88 TYR A C 1
ATOM 635 O O . TYR A 1 108 ? 26.664 49.622 41.050 1.00 53.70 88 TYR A O 1
ATOM 644 N N . ASP A 1 109 ? 28.190 51.209 40.542 1.00 43.65 89 ASP A N 1
ATOM 645 C CA . ASP A 1 109 ? 29.214 50.290 40.080 1.00 43.54 89 ASP A CA 1
ATOM 646 C C . ASP A 1 109 ? 30.155 49.965 41.230 1.00 42.71 89 ASP A C 1
ATOM 647 O O . ASP A 1 109 ? 30.961 50.829 41.623 1.00 36.82 89 ASP A O 1
ATOM 652 N N . PRO A 1 110 ? 30.128 48.744 41.773 1.00 45.94 90 PRO A N 1
ATOM 653 C CA . PRO A 1 110 ? 30.915 48.460 42.991 1.00 45.65 90 PRO A CA 1
ATOM 654 C C . PRO A 1 110 ? 32.419 48.538 42.792 1.00 47.41 90 PRO A C 1
ATOM 655 O O . PRO A 1 110 ? 33.144 48.657 43.786 1.00 49.84 90 PRO A O 1
ATOM 659 N N . SER A 1 111 ? 32.926 48.447 41.562 1.00 43.60 91 SER A N 1
ATOM 660 C CA . SER A 1 111 ? 34.374 48.553 41.385 1.00 43.56 91 SER A CA 1
ATOM 661 C C . SER A 1 111 ? 34.882 49.985 41.537 1.00 43.08 91 SER A C 1
ATOM 662 O O . SER A 1 111 ? 36.049 50.178 41.902 1.00 42.66 91 SER A O 1
ATOM 665 N N . LEU A 1 112 ? 34.025 50.988 41.317 1.00 38.93 92 LEU A N 1
ATOM 666 C CA . LEU A 1 112 ? 34.376 52.391 41.501 1.00 37.03 92 LEU A CA 1
ATOM 667 C C . LEU A 1 112 ? 34.116 52.888 42.933 1.00 45.94 92 LEU A C 1
ATOM 668 O O . LEU A 1 112 ? 34.077 54.104 43.171 1.00 49.54 92 LEU A O 1
ATOM 673 N N . LEU A 1 113 ? 33.952 51.968 43.878 1.00 38.38 93 LEU A N 1
ATOM 674 C CA . LEU A 1 113 ? 33.719 52.282 45.277 1.00 33.06 93 LEU A CA 1
ATOM 675 C C . LEU A 1 113 ? 35.010 52.677 45.990 1.00 36.51 93 LEU A C 1
ATOM 676 O O . LEU A 1 113 ? 36.019 51.975 45.892 1.00 42.02 93 LEU A O 1
ATOM 681 N N . LEU A 1 114 ? 34.956 53.755 46.772 1.00 34.64 94 LEU A N 1
ATOM 682 C CA . LEU A 1 114 ? 36.063 54.175 47.627 1.00 36.37 94 LEU A CA 1
ATOM 683 C C . LEU A 1 114 ? 35.597 54.231 49.078 1.00 37.55 94 LEU A C 1
ATOM 684 O O . LEU A 1 114 ? 34.518 54.750 49.375 1.00 41.31 94 LEU A O 1
ATOM 689 N N . HIS A 1 115 ? 36.411 53.722 49.988 1.00 36.01 95 HIS A N 1
ATOM 690 C CA . HIS A 1 115 ? 36.035 53.675 51.398 1.00 34.59 95 HIS A CA 1
ATOM 691 C C . HIS A 1 115 ? 36.494 54.955 52.094 1.00 33.01 95 HIS A C 1
ATOM 692 O O . HIS A 1 115 ? 37.684 55.121 52.372 1.00 30.21 95 HIS A O 1
ATOM 699 N N . GLY A 1 116 ? 35.545 55.838 52.418 1.00 26.64 96 GLY A N 1
ATOM 700 C CA . GLY A 1 116 ? 35.847 57.139 53.003 1.00 29.56 96 GLY A CA 1
ATOM 701 C C . GLY A 1 116 ? 36.053 57.157 54.517 1.00 34.99 96 GLY A C 1
ATOM 702 O O . GLY A 1 116 ? 37.058 57.690 55.000 1.00 31.72 96 GLY A O 1
ATOM 703 N N . GLN A 1 117 ? 35.109 56.626 55.295 1.00 33.76 97 GLN A N 1
ATOM 704 C CA . GLN A 1 117 ? 35.353 56.522 56.724 1.00 39.98 97 GLN A CA 1
ATOM 705 C C . GLN A 1 117 ? 34.695 55.283 57.318 1.00 36.25 97 GLN A C 1
ATOM 706 O O . GLN A 1 117 ? 33.805 54.668 56.724 1.00 32.05 97 GLN A O 1
ATOM 712 N N . GLN A 1 118 ? 35.186 54.923 58.504 1.00 32.68 98 GLN A N 1
ATOM 713 C CA . GLN A 1 118 ? 34.645 53.868 59.345 1.00 24.65 98 GLN A CA 1
ATOM 714 C C . GLN A 1 118 ? 34.250 54.449 60.687 1.00 26.89 98 GLN A C 1
ATOM 715 O O . GLN A 1 118 ? 34.939 55.325 61.215 1.00 32.93 98 GLN A O 1
ATOM 721 N N . TYR A 1 119 ? 33.143 53.968 61.241 1.00 32.62 99 TYR A N 1
ATOM 722 C CA . TYR A 1 119 ? 32.715 54.371 62.576 1.00 25.89 99 TYR A CA 1
ATOM 723 C C . TYR A 1 119 ? 32.253 53.134 63.341 1.00 24.80 99 TYR A C 1
ATOM 724 O O . TYR A 1 119 ? 31.424 52.369 62.841 1.00 28.24 99 TYR A O 1
ATOM 733 N N . ILE A 1 120 ? 32.789 52.927 64.548 1.00 26.11 100 ILE A N 1
ATOM 734 C CA . ILE A 1 120 ? 32.497 51.736 65.342 1.00 20.09 100 ILE A CA 1
ATOM 735 C C . ILE A 1 120 ? 32.093 52.141 66.749 1.00 22.42 100 ILE A C 1
ATOM 736 O O . ILE A 1 120 ? 32.713 53.015 67.356 1.00 26.27 100 ILE A O 1
ATOM 741 N N . GLU A 1 121 ? 31.060 51.500 67.280 1.00 33.13 101 GLU A N 1
ATOM 742 C CA . GLU A 1 121 ? 30.707 51.637 68.686 1.00 26.62 101 GLU A CA 1
ATOM 743 C C . GLU A 1 121 ? 30.762 50.253 69.308 1.00 29.01 101 GLU A C 1
ATOM 744 O O . GLU A 1 121 ? 30.227 49.296 68.740 1.00 33.39 101 GLU A O 1
ATOM 750 N N . ILE A 1 122 ? 31.474 50.134 70.425 1.00 30.33 102 ILE A N 1
ATOM 751 C CA . ILE A 1 122 ? 31.642 48.871 71.137 1.00 25.27 102 ILE A CA 1
ATOM 752 C C . ILE A 1 122 ? 30.848 48.966 72.431 1.00 26.00 102 ILE A C 1
ATOM 753 O O . ILE A 1 122 ? 31.184 49.755 73.319 1.00 37.97 102 ILE A O 1
ATOM 758 N N . TYR A 1 123 ? 29.773 48.195 72.534 1.00 34.99 103 TYR A N 1
ATOM 759 C CA . TYR A 1 123 ? 28.926 48.259 73.719 1.00 37.59 103 TYR A CA 1
ATOM 760 C C . TYR A 1 123 ? 29.367 47.289 74.806 1.00 40.78 103 TYR A C 1
ATOM 761 O O . TYR A 1 123 ? 29.189 47.577 75.991 1.00 47.37 103 TYR A O 1
ATOM 770 N N . ARG A 1 124 ? 29.959 46.165 74.433 1.00 41.17 104 ARG A N 1
ATOM 771 C CA . ARG A 1 124 ? 30.497 45.194 75.368 1.00 43.45 104 ARG A CA 1
ATOM 772 C C . ARG A 1 124 ? 31.819 44.738 74.793 1.00 42.06 104 ARG A C 1
ATOM 773 O O . ARG A 1 124 ? 32.002 44.767 73.572 1.00 42.68 104 ARG A O 1
ATOM 781 N N . PRO A 1 125 ? 32.752 44.312 75.628 1.00 42.35 105 PRO A N 1
ATOM 782 C CA . PRO A 1 125 ? 33.997 43.765 75.087 1.00 40.37 105 PRO A CA 1
ATOM 783 C C . PRO A 1 125 ? 33.685 42.560 74.212 1.00 37.14 105 PRO A C 1
ATOM 784 O O . PRO A 1 125 ? 32.803 41.753 74.526 1.00 35.82 105 PRO A O 1
ATOM 788 N N . LEU A 1 126 ? 34.390 42.474 73.081 1.00 30.72 106 LEU A N 1
ATOM 789 C CA . LEU A 1 126 ? 34.119 41.423 72.106 1.00 24.82 106 LEU A CA 1
ATOM 790 C C . LEU A 1 126 ? 34.634 40.079 72.614 1.00 33.17 106 LEU A C 1
ATOM 791 O O . LEU A 1 126 ? 35.767 39.999 73.105 1.00 33.66 106 LEU A O 1
ATOM 796 N N . PRO A 1 127 ? 33.848 39.011 72.516 1.00 33.47 107 PRO A N 1
ATOM 797 C CA . PRO A 1 127 ? 34.329 37.695 72.938 1.00 27.74 107 PRO A CA 1
ATOM 798 C C . PRO A 1 127 ? 35.292 37.123 71.909 1.00 32.46 107 PRO A C 1
ATOM 799 O O . PRO A 1 127 ? 35.363 37.570 70.763 1.00 28.08 107 PRO A O 1
ATOM 803 N N . SER A 1 128 ? 36.059 36.123 72.345 1.00 31.11 108 SER A N 1
ATOM 804 C CA . SER A 1 128 ? 37.065 35.535 71.475 1.00 26.93 108 SER A CA 1
ATOM 805 C C . SER A 1 128 ? 36.470 34.553 70.473 1.00 35.44 108 SER A C 1
ATOM 806 O O . SER A 1 128 ? 37.146 34.176 69.508 1.00 38.08 108 SER A O 1
ATOM 809 N N . LYS A 1 129 ? 35.219 34.154 70.657 1.00 32.94 109 LYS A N 1
ATOM 810 C CA . LYS A 1 129 ? 34.512 33.317 69.704 1.00 33.19 109 LYS A CA 1
ATOM 811 C C . LYS A 1 129 ? 33.075 33.787 69.758 1.00 34.30 109 LYS A C 1
ATOM 812 O O . LYS A 1 129 ? 32.614 34.203 70.824 1.00 44.33 109 LYS A O 1
ATOM 818 N N . ALA A 1 130 ? 32.380 33.770 68.616 1.00 28.12 110 ALA A N 1
ATOM 819 C CA . ALA A 1 130 ? 30.980 34.196 68.624 1.00 34.58 110 ALA A CA 1
ATOM 820 C C . ALA A 1 130 ? 30.261 33.757 67.357 1.00 34.30 110 ALA A C 1
ATOM 821 O O . ALA A 1 130 ? 30.863 33.553 66.301 1.00 42.24 110 ALA A O 1
ATOM 823 N N . SER A 1 131 ? 28.944 33.655 67.491 1.00 31.19 111 SER A N 1
ATOM 824 C CA . SER A 1 131 ? 28.014 33.536 66.381 1.00 32.41 111 SER A CA 1
ATOM 825 C C . SER A 1 131 ? 27.133 34.782 66.379 1.00 35.37 111 SER A C 1
ATOM 826 O O . SER A 1 131 ? 26.418 35.040 67.354 1.00 39.90 111 SER A O 1
ATOM 829 N N . LEU A 1 132 ? 27.179 35.551 65.295 1.00 32.66 112 LEU A N 1
ATOM 830 C CA . LEU A 1 132 ? 26.519 36.847 65.226 1.00 26.04 112 LEU A CA 1
ATOM 831 C C . LEU A 1 132 ? 25.366 36.860 64.227 1.00 34.71 112 LEU A C 1
ATOM 832 O O . LEU A 1 132 ? 25.402 36.179 63.193 1.00 41.98 112 LEU A O 1
ATOM 837 N N . ILE A 1 133 ? 24.334 37.644 64.557 1.00 29.68 113 ILE A N 1
ATOM 838 C CA . ILE A 1 133 ? 23.341 38.107 63.586 1.00 29.39 113 ILE A CA 1
ATOM 839 C C . ILE A 1 133 ? 23.564 39.590 63.354 1.00 28.16 113 ILE A C 1
ATOM 840 O O . ILE A 1 133 ? 23.502 40.395 64.294 1.00 33.95 113 ILE A O 1
ATOM 845 N N . ASN A 1 134 ? 23.800 39.945 62.102 1.00 26.40 114 ASN A N 1
ATOM 846 C CA . ASN A 1 134 ? 24.081 41.311 61.690 1.00 26.51 114 ASN A CA 1
ATOM 847 C C . ASN A 1 134 ? 22.817 41.859 61.058 1.00 37.54 114 ASN A C 1
ATOM 848 O O . ASN A 1 134 ? 22.386 41.373 60.009 1.00 46.03 114 ASN A O 1
ATOM 853 N N . LYS A 1 135 ? 22.204 42.845 61.692 1.00 36.92 115 LYS A N 1
ATOM 854 C CA . LYS A 1 135 ? 21.107 43.539 61.043 1.00 33.53 115 LYS A CA 1
ATOM 855 C C . LYS A 1 135 ? 21.673 44.784 60.374 1.00 35.62 115 LYS A C 1
ATOM 856 O O . LYS A 1 135 ? 22.504 45.496 60.951 1.00 36.56 115 LYS A O 1
ATOM 862 N N . VAL A 1 136 ? 21.296 44.972 59.119 1.00 34.32 116 VAL A N 1
ATOM 863 C CA . VAL A 1 136 ? 21.891 45.968 58.251 1.00 32.30 116 VAL A CA 1
ATOM 864 C C . VAL A 1 136 ? 20.825 46.978 57.881 1.00 35.27 116 VAL A C 1
ATOM 865 O O . VAL A 1 136 ? 19.647 46.633 57.724 1.00 43.25 116 VAL A O 1
ATOM 869 N N . SER A 1 137 ? 21.241 48.237 57.740 1.00 34.62 117 SER A N 1
ATOM 870 C CA . SER A 1 137 ? 20.287 49.284 57.417 1.00 30.28 117 SER A CA 1
ATOM 871 C C . SER A 1 137 ? 20.986 50.437 56.714 1.00 31.41 117 SER A C 1
ATOM 872 O O . SER A 1 137 ? 22.177 50.691 56.913 1.00 31.45 117 SER A O 1
ATOM 875 N N . LEU A 1 138 ? 20.217 51.126 55.882 1.00 36.03 118 LEU A N 1
ATOM 876 C CA . LEU A 1 138 ? 20.693 52.292 55.150 1.00 33.20 118 LEU A CA 1
ATOM 877 C C . LEU A 1 138 ? 20.644 53.492 56.081 1.00 38.03 118 LEU A C 1
ATOM 878 O O . LEU A 1 138 ? 19.558 53.938 56.473 1.00 48.21 118 LEU A O 1
ATOM 883 N N . ALA A 1 139 ? 21.818 54.013 56.436 1.00 31.68 119 ALA A N 1
ATOM 884 C CA . ALA A 1 139 ? 21.922 55.115 57.376 1.00 27.68 119 ALA A CA 1
ATOM 885 C C . ALA A 1 139 ? 22.076 56.464 56.703 1.00 33.16 119 ALA A C 1
ATOM 886 O O . ALA A 1 139 ? 21.854 57.494 57.345 1.00 40.36 119 ALA A O 1
ATOM 888 N N . GLY A 1 140 ? 22.456 56.490 55.443 1.00 32.28 120 GLY A N 1
ATOM 889 C CA . GLY A 1 140 ? 22.684 57.758 54.803 1.00 36.61 120 GLY A CA 1
ATOM 890 C C . GLY A 1 140 ? 22.910 57.610 53.319 1.00 33.53 120 GLY A C 1
ATOM 891 O O . GLY A 1 140 ? 23.521 56.637 52.866 1.00 31.04 120 GLY A O 1
ATOM 892 N N . LEU A 1 141 ? 22.415 58.574 52.552 1.00 32.56 121 LEU A N 1
ATOM 893 C CA . LEU A 1 141 ? 22.646 58.599 51.119 1.00 33.52 121 LEU A CA 1
ATOM 894 C C . LEU A 1 141 ? 22.682 60.052 50.683 1.00 37.52 121 LEU A C 1
ATOM 895 O O . LEU A 1 141 ? 21.763 60.816 50.997 1.00 36.00 121 LEU A O 1
ATOM 900 N N . GLN A 1 142 ? 23.720 60.418 49.938 1.00 33.84 122 GLN A N 1
ATOM 901 C CA . GLN A 1 142 ? 23.852 61.768 49.411 1.00 38.35 122 GLN A CA 1
ATOM 902 C C . GLN A 1 142 ? 24.188 61.757 47.927 1.00 39.95 122 GLN A C 1
ATOM 903 O O . GLN A 1 142 ? 25.110 61.055 47.496 1.00 44.29 122 GLN A O 1
ATOM 909 N N . ASP A 1 143 ? 23.459 62.568 47.164 1.00 47.48 123 ASP A N 1
ATOM 910 C CA . ASP A 1 143 ? 23.764 62.858 45.767 1.00 40.15 123 ASP A CA 1
ATOM 911 C C . ASP A 1 143 ? 24.773 63.997 45.755 1.00 43.60 123 ASP A C 1
ATOM 912 O O . ASP A 1 143 ? 24.443 65.123 46.136 1.00 52.61 123 ASP A O 1
ATOM 917 N N . LYS A 1 144 ? 26.009 63.697 45.354 1.00 43.92 124 LYS A N 1
ATOM 918 C CA . LYS A 1 144 ? 27.124 64.644 45.332 1.00 46.46 124 LYS A CA 1
ATOM 919 C C . LYS A 1 144 ? 27.514 65.034 43.902 1.00 56.54 124 LYS A C 1
ATOM 920 O O . LYS A 1 144 ? 28.692 65.179 43.575 1.00 65.45 124 LYS A O 1
ATOM 926 N N . GLY A 1 145 ? 26.532 65.190 43.024 1.00 60.13 125 GLY A N 1
ATOM 927 C CA . GLY A 1 145 ? 26.814 65.531 41.643 1.00 62.13 125 GLY A CA 1
ATOM 928 C C . GLY A 1 145 ? 27.129 64.336 40.762 1.00 59.04 125 GLY A C 1
ATOM 929 O O . GLY A 1 145 ? 26.208 63.718 40.211 1.00 60.26 125 GLY A O 1
ATOM 930 N N . LYS A 1 146 ? 28.405 64.002 40.580 1.00 53.31 126 LYS A N 1
ATOM 931 C CA . LYS A 1 146 ? 28.725 62.820 39.788 1.00 62.62 126 LYS A CA 1
ATOM 932 C C . LYS A 1 146 ? 29.004 61.596 40.647 1.00 57.74 126 LYS A C 1
ATOM 933 O O . LYS A 1 146 ? 28.846 60.477 40.151 1.00 62.65 126 LYS A O 1
ATOM 939 N N . ALA A 1 147 ? 29.321 61.776 41.929 1.00 51.08 127 ALA A N 1
ATOM 940 C CA . ALA A 1 147 ? 29.395 60.674 42.885 1.00 46.43 127 ALA A CA 1
ATOM 941 C C . ALA A 1 147 ? 28.231 60.730 43.872 1.00 48.15 127 ALA A C 1
ATOM 942 O O . ALA A 1 147 ? 27.536 61.737 43.996 1.00 57.43 127 ALA A O 1
ATOM 944 N N . ALA A 1 148 ? 28.015 59.621 44.570 1.00 43.99 128 ALA A N 1
ATOM 945 C CA . ALA A 1 148 ? 27.057 59.538 45.660 1.00 39.37 128 ALA A CA 1
ATOM 946 C C . ALA A 1 148 ? 27.790 59.087 46.912 1.00 39.02 128 ALA A C 1
ATOM 947 O O . ALA A 1 148 ? 28.763 58.334 46.828 1.00 37.40 128 ALA A O 1
ATOM 949 N N . ILE A 1 149 ? 27.345 59.550 48.080 1.00 37.45 129 ILE A N 1
ATOM 950 C CA . ILE A 1 149 ? 27.857 59.036 49.349 1.00 33.77 129 ILE A CA 1
ATOM 951 C C . ILE A 1 149 ? 26.791 58.132 49.935 1.00 29.62 129 ILE A C 1
ATOM 952 O O . ILE A 1 149 ? 25.619 58.514 50.002 1.00 38.95 129 ILE A O 1
ATOM 957 N N . LEU A 1 150 ? 27.182 56.910 50.281 1.00 28.27 130 LEU A N 1
ATOM 958 C CA . LEU A 1 150 ? 26.308 55.919 50.890 1.00 28.55 130 LEU A CA 1
ATOM 959 C C . LEU A 1 150 ? 26.888 55.491 52.230 1.00 33.01 130 LEU A C 1
ATOM 960 O O . LEU A 1 150 ? 28.092 55.245 52.341 1.00 33.84 130 LEU A O 1
ATOM 965 N N . GLU A 1 151 ? 26.033 55.386 53.244 1.00 38.07 131 GLU A N 1
ATOM 966 C CA . GLU A 1 151 ? 26.445 54.965 54.580 1.00 25.55 131 GLU A CA 1
ATOM 967 C C . GLU A 1 151 ? 25.578 53.792 55.002 1.00 28.01 131 GLU A C 1
ATOM 968 O O . GLU A 1 151 ? 24.344 53.874 54.955 1.00 29.88 131 GLU A O 1
ATOM 974 N N . LEU A 1 152 ? 26.223 52.694 55.362 1.00 27.28 132 LEU A N 1
ATOM 975 C CA . LEU A 1 152 ? 25.553 51.466 55.757 1.00 27.49 132 LEU A CA 1
ATOM 976 C C . LEU A 1 152 ? 25.816 51.224 57.225 1.00 27.33 132 LEU A C 1
ATOM 977 O O . LEU A 1 152 ? 26.964 51.341 57.667 1.00 27.34 132 LEU A O 1
ATOM 982 N N . GLU A 1 153 ? 24.771 50.865 57.972 1.00 37.37 133 GLU A N 1
ATOM 983 C CA . GLU A 1 153 ? 24.919 50.474 59.371 1.00 38.74 133 GLU A CA 1
ATOM 984 C C . GLU A 1 153 ? 24.706 48.980 59.535 1.00 32.17 133 GLU A C 1
ATOM 985 O O . GLU A 1 153 ? 23.745 48.422 58.994 1.00 37.41 133 GLU A O 1
ATOM 991 N N . THR A 1 154 ? 25.619 48.349 60.275 1.00 26.21 134 THR A N 1
ATOM 992 C CA . THR A 1 154 ? 25.540 46.947 60.670 1.00 28.66 134 THR A CA 1
ATOM 993 C C . THR A 1 154 ? 25.475 46.880 62.187 1.00 26.64 134 THR A C 1
ATOM 994 O O . THR A 1 154 ? 26.366 47.402 62.871 1.00 35.91 134 THR A O 1
ATOM 998 N N . ARG A 1 155 ? 24.437 46.242 62.714 1.00 28.90 135 ARG A N 1
ATOM 999 C CA . ARG A 1 155 ? 24.304 46.015 64.146 1.00 23.26 135 ARG A CA 1
ATOM 1000 C C . ARG A 1 155 ? 24.484 44.529 64.403 1.00 32.09 135 ARG A C 1
ATOM 1001 O O . ARG A 1 155 ? 23.744 43.708 63.853 1.00 34.58 135 ARG A O 1
ATOM 1009 N N . SER A 1 156 ? 25.474 44.191 65.224 1.00 25.18 136 SER A N 1
ATOM 1010 C CA . SER A 1 156 ? 25.914 42.817 65.419 1.00 25.64 136 SER A CA 1
ATOM 1011 C C . SER A 1 156 ? 25.397 42.304 66.756 1.00 27.79 136 SER A C 1
ATOM 1012 O O . SER A 1 156 ? 25.853 42.755 67.810 1.00 31.14 136 SER A O 1
ATOM 1015 N N . TYR A 1 157 ? 24.435 41.378 66.714 1.00 33.32 137 TYR A N 1
ATOM 1016 C CA . TYR A 1 157 ? 23.876 40.750 67.910 1.00 26.38 137 TYR A CA 1
ATOM 1017 C C . TYR A 1 157 ? 24.473 39.367 68.126 1.00 30.97 137 TYR A C 1
ATOM 1018 O O . TYR A 1 157 ? 24.548 38.569 67.191 1.00 34.83 137 TYR A O 1
ATOM 1027 N N . GLU A 1 158 ? 24.860 39.073 69.364 1.00 32.92 138 GLU A N 1
ATOM 1028 C CA . GLU A 1 158 ? 25.352 37.747 69.725 1.00 31.20 138 GLU A CA 1
ATOM 1029 C C . GLU A 1 158 ? 24.191 36.759 69.828 1.00 29.61 138 GLU A C 1
ATOM 1030 O O . GLU A 1 158 ? 23.201 37.040 70.506 1.00 41.16 138 GLU A O 1
ATOM 1036 N N . GLU A 1 159 ? 24.331 35.586 69.194 1.00 35.67 139 GLU A N 1
ATOM 1037 C CA . GLU A 1 159 ? 23.206 34.655 69.049 1.00 38.98 139 GLU A CA 1
ATOM 1038 C C . GLU A 1 159 ? 22.673 34.174 70.390 1.00 47.28 139 GLU A C 1
ATOM 1039 O O . GLU A 1 159 ? 21.453 34.130 70.607 1.00 55.57 139 GLU A O 1
ATOM 1045 N N . GLY A 1 160 ? 23.561 33.791 71.297 1.00 40.13 140 GLY A N 1
ATOM 1046 C CA . GLY A 1 160 ? 23.080 33.271 72.565 1.00 45.70 140 GLY A CA 1
ATOM 1047 C C . GLY A 1 160 ? 22.337 34.286 73.412 1.00 50.22 140 GLY A C 1
ATOM 1048 O O . GLY A 1 160 ? 21.146 34.121 73.694 1.00 45.92 140 GLY A O 1
ATOM 1049 N N . SER A 1 161 ? 23.032 35.361 73.795 1.00 48.65 141 SER A N 1
ATOM 1050 C CA . SER A 1 161 ? 22.440 36.366 74.671 1.00 38.77 141 SER A CA 1
ATOM 1051 C C . SER A 1 161 ? 21.396 37.214 73.960 1.00 40.00 141 SER A C 1
ATOM 1052 O O . SER A 1 161 ? 20.460 37.697 74.599 1.00 42.29 141 SER A O 1
ATOM 1055 N N . GLY A 1 162 ? 21.542 37.427 72.660 1.00 39.69 142 GLY A N 1
ATOM 1056 C CA . GLY A 1 162 ? 20.730 38.408 71.985 1.00 33.09 142 GLY A CA 1
ATOM 1057 C C . GLY A 1 162 ? 21.211 39.830 72.163 1.00 36.55 142 GLY A C 1
ATOM 1058 O O . GLY A 1 162 ? 20.591 40.754 71.619 1.00 36.81 142 GLY A O 1
ATOM 1059 N N . GLU A 1 163 ? 22.310 40.034 72.876 1.00 38.22 143 GLU A N 1
ATOM 1060 C CA . GLU A 1 163 ? 22.762 41.378 73.179 1.00 40.30 143 GLU A CA 1
ATOM 1061 C C . GLU A 1 163 ? 23.483 41.990 71.990 1.00 44.07 143 GLU A C 1
ATOM 1062 O O . GLU A 1 163 ? 24.112 41.294 71.180 1.00 44.79 143 GLU A O 1
ATOM 1068 N N . LEU A 1 164 ? 23.376 43.310 71.888 1.00 27.50 144 LEU A N 1
ATOM 1069 C CA . LEU A 1 164 ? 24.029 44.043 70.819 1.00 26.05 144 LEU A CA 1
ATOM 1070 C C . LEU A 1 164 ? 25.496 44.209 71.188 1.00 25.60 144 LEU A C 1
ATOM 1071 O O . LEU A 1 164 ? 25.827 44.896 72.152 1.00 37.42 144 LEU A O 1
ATOM 1076 N N . LEU A 1 165 ? 26.381 43.564 70.441 1.00 26.33 145 LEU A N 1
ATOM 1077 C CA . LEU A 1 165 ? 27.804 43.667 70.738 1.00 26.17 145 LEU A CA 1
ATOM 1078 C C . LEU A 1 165 ? 28.364 45.008 70.306 1.00 25.73 145 LEU A C 1
ATOM 1079 O O . LEU A 1 165 ? 29.046 45.682 71.082 1.00 30.88 145 LEU A O 1
ATOM 1084 N N . CYS A 1 166 ? 28.077 45.411 69.074 1.00 25.79 146 CYS A N 1
ATOM 1085 C CA . CYS A 1 166 ? 28.670 46.605 68.488 1.00 24.52 146 CYS A CA 1
ATOM 1086 C C . CYS A 1 166 ? 27.820 47.074 67.318 1.00 24.90 146 CYS A C 1
ATOM 1087 O O . CYS A 1 166 ? 26.884 46.397 66.876 1.00 24.37 146 CYS A O 1
ATOM 1098 N N . ASN A 1 168 ? 28.558 49.139 63.406 1.00 20.20 148 ASN A N 1
ATOM 1099 C CA . ASN A 1 168 ? 29.466 49.729 62.423 1.00 22.54 148 ASN A CA 1
ATOM 1100 C C . ASN A 1 168 ? 28.686 50.677 61.532 1.00 27.07 148 ASN A C 1
ATOM 1101 O O . ASN A 1 168 ? 27.543 50.389 61.166 1.00 36.97 148 ASN A O 1
ATOM 1106 N N . ARG A 1 169 ? 29.299 51.794 61.164 1.00 25.17 149 ARG A N 1
ATOM 1107 C CA . ARG A 1 169 ? 28.784 52.602 60.068 1.00 28.90 149 ARG A CA 1
ATOM 1108 C C . ARG A 1 169 ? 29.885 52.777 59.034 1.00 29.24 149 ARG A C 1
ATOM 1109 O O . ARG A 1 169 ? 30.936 53.363 59.322 1.00 31.66 149 ARG A O 1
ATOM 1117 N N . THR A 1 170 ? 29.639 52.269 57.833 1.00 28.41 150 THR A N 1
ATOM 1118 C CA . THR A 1 170 ? 30.593 52.327 56.737 1.00 27.90 150 THR A CA 1
ATOM 1119 C C . THR A 1 170 ? 30.174 53.407 55.761 1.00 27.91 150 THR A C 1
ATOM 1120 O O . THR A 1 170 ? 29.037 53.397 55.290 1.00 32.59 150 THR A O 1
ATOM 1124 N N . THR A 1 171 ? 31.088 54.328 55.458 1.00 27.65 151 THR A N 1
ATOM 1125 C CA . THR A 1 171 ? 30.827 55.419 54.522 1.00 31.35 151 THR A CA 1
ATOM 1126 C C . THR A 1 171 ? 31.694 55.256 53.276 1.00 31.09 151 THR A C 1
ATOM 1127 O O . THR A 1 171 ? 32.926 55.284 53.363 1.00 35.02 151 THR A O 1
ATOM 1131 N N . VAL A 1 172 ? 31.048 55.064 52.126 1.00 31.71 152 VAL A N 1
ATOM 1132 C CA . VAL A 1 172 ? 31.735 54.863 50.857 1.00 34.89 152 VAL A CA 1
ATOM 1133 C C . VAL A 1 172 ? 31.360 55.989 49.899 1.00 38.04 152 VAL A C 1
ATOM 1134 O O . VAL A 1 172 ? 30.225 56.487 49.907 1.00 33.20 152 VAL A O 1
ATOM 1138 N N . PHE A 1 173 ? 32.336 56.409 49.085 1.00 33.48 153 PHE A N 1
ATOM 1139 C CA . PHE A 1 173 ? 32.102 57.358 48.000 1.00 39.32 153 PHE A CA 1
ATOM 1140 C C . PHE A 1 173 ? 32.009 56.520 46.727 1.00 37.66 153 PHE A C 1
ATOM 1141 O O . PHE A 1 173 ? 32.959 55.825 46.355 1.00 44.70 153 PHE A O 1
ATOM 1149 N N . LEU A 1 174 ? 30.835 56.519 46.126 1.00 29.74 154 LEU A N 1
ATOM 1150 C CA . LEU A 1 174 ? 30.513 55.726 44.952 1.00 32.79 154 LEU A CA 1
ATOM 1151 C C . LEU A 1 174 ? 30.692 56.600 43.717 1.00 41.28 154 LEU A C 1
ATOM 1152 O O . LEU A 1 174 ? 29.820 57.407 43.386 1.00 43.80 154 LEU A O 1
ATOM 1157 N N . ARG A 1 175 ? 31.842 56.484 43.065 1.00 40.37 155 ARG A N 1
ATOM 1158 C CA . ARG A 1 175 ? 32.080 57.287 41.881 1.00 40.07 155 ARG A CA 1
ATOM 1159 C C . ARG A 1 175 ? 31.141 56.858 40.761 1.00 45.07 155 ARG A C 1
ATOM 1160 O O . ARG A 1 175 ? 30.787 55.681 40.632 1.00 44.25 155 ARG A O 1
ATOM 1168 N N . GLY A 1 176 ? 30.705 57.830 39.971 1.00 41.78 156 GLY A N 1
ATOM 1169 C CA . GLY A 1 176 ? 29.783 57.549 38.897 1.00 44.43 156 GLY A CA 1
ATOM 1170 C C . GLY A 1 176 ? 28.339 57.347 39.304 1.00 46.13 156 GLY A C 1
ATOM 1171 O O . GLY A 1 176 ? 27.484 57.194 38.422 1.00 49.78 156 GLY A O 1
ATOM 1172 N N . ALA A 1 177 ? 28.026 57.366 40.598 1.00 45.34 157 ALA A N 1
ATOM 1173 C CA . ALA A 1 177 ? 26.682 57.052 41.062 1.00 40.99 157 ALA A CA 1
ATOM 1174 C C . ALA A 1 177 ? 25.812 58.280 41.300 1.00 42.53 157 ALA A C 1
ATOM 1175 O O . ALA A 1 177 ? 24.620 58.122 41.576 1.00 47.43 157 ALA A O 1
ATOM 1177 N N . GLY A 1 178 ? 26.342 59.487 41.139 1.00 40.96 158 GLY A N 1
ATOM 1178 C CA . GLY A 1 178 ? 25.561 60.674 41.395 1.00 42.18 158 GLY A CA 1
ATOM 1179 C C . GLY A 1 178 ? 24.558 60.975 40.287 1.00 53.06 158 GLY A C 1
ATOM 1180 O O . GLY A 1 178 ? 24.524 60.349 39.224 1.00 52.61 158 GLY A O 1
ATOM 1181 N N . GLY A 1 179 ? 23.758 62.012 40.535 1.00 48.62 159 GLY A N 1
ATOM 1182 C CA . GLY A 1 179 ? 22.762 62.429 39.578 1.00 49.06 159 GLY A CA 1
ATOM 1183 C C . GLY A 1 179 ? 21.483 61.626 39.594 1.00 49.69 159 GLY A C 1
ATOM 1184 O O . GLY A 1 179 ? 20.710 61.697 38.633 1.00 61.49 159 GLY A O 1
ATOM 1185 N N . PHE A 1 180 ? 21.221 60.866 40.658 1.00 63.67 160 PHE A N 1
ATOM 1186 C CA . PHE A 1 180 ? 20.022 60.034 40.724 1.00 58.54 160 PHE A CA 1
ATOM 1187 C C . PHE A 1 180 ? 18.786 60.797 41.182 1.00 58.21 160 PHE A C 1
ATOM 1188 O O . PHE A 1 180 ? 17.671 60.281 41.052 1.00 60.72 160 PHE A O 1
ATOM 1196 N N . SER A 1 181 ? 18.953 62.002 41.695 1.00 62.30 161 SER A N 1
ATOM 1197 C CA . SER A 1 181 ? 17.875 62.858 42.154 1.00 70.40 161 SER A CA 1
ATOM 1198 C C . SER A 1 181 ? 17.823 64.072 41.250 1.00 86.19 161 SER A C 1
ATOM 1199 O O . SER A 1 181 ? 18.646 64.222 40.343 1.00 94.13 161 SER A O 1
ATOM 1202 N N . ASN A 1 182 ? 16.854 64.951 41.491 1.00 93.94 162 ASN A N 1
ATOM 1203 C CA . ASN A 1 182 ? 16.858 66.218 40.770 1.00 100.60 162 ASN A CA 1
ATOM 1204 C C . ASN A 1 182 ? 18.040 67.049 41.262 1.00 115.12 162 ASN A C 1
ATOM 1205 O O . ASN A 1 182 ? 18.167 67.305 42.464 1.00 120.69 162 ASN A O 1
ATOM 1210 N N . SER A 1 183 ? 18.915 67.465 40.339 1.00 116.31 163 SER A N 1
ATOM 1211 C CA . SER A 1 183 ? 20.017 68.350 40.711 1.00 110.25 163 SER A CA 1
ATOM 1212 C C . SER A 1 183 ? 19.515 69.681 41.252 1.00 111.80 163 SER A C 1
ATOM 1213 O O . SER A 1 183 ? 20.282 70.406 41.898 1.00 109.31 163 SER A O 1
ATOM 1216 N N . SER A 1 184 ? 18.242 69.997 41.007 1.00 106.42 164 SER A N 1
ATOM 1217 C CA . SER A 1 184 ? 17.648 71.219 41.526 1.00 102.16 164 SER A CA 1
ATOM 1218 C C . SER A 1 184 ? 17.620 71.222 43.052 1.00 104.22 164 SER A C 1
ATOM 1219 O O . SER A 1 184 ? 17.861 72.262 43.679 1.00 103.91 164 SER A O 1
ATOM 1222 N N . GLN A 1 185 ? 17.332 70.069 43.666 1.00 99.38 165 GLN A N 1
ATOM 1223 C CA . GLN A 1 185 ? 17.412 69.902 45.119 1.00 89.07 165 GLN A CA 1
ATOM 1224 C C . GLN A 1 185 ? 18.102 68.574 45.416 1.00 79.82 165 GLN A C 1
ATOM 1225 O O . GLN A 1 185 ? 17.445 67.530 45.546 1.00 78.86 165 GLN A O 1
ATOM 1231 N N . PRO A 1 186 ? 19.435 68.573 45.521 1.00 69.66 166 PRO A N 1
ATOM 1232 C CA . PRO A 1 186 ? 20.157 67.300 45.680 1.00 67.69 166 PRO A CA 1
ATOM 1233 C C . PRO A 1 186 ? 19.710 66.533 46.917 1.00 62.09 166 PRO A C 1
ATOM 1234 O O . PRO A 1 186 ? 19.508 67.102 47.993 1.00 61.40 166 PRO A O 1
ATOM 1238 N N . PHE A 1 187 ? 19.534 65.227 46.739 1.00 59.45 167 PHE A N 1
ATOM 1239 C CA . PHE A 1 187 ? 19.065 64.370 47.817 1.00 53.68 167 PHE A CA 1
ATOM 1240 C C . PHE A 1 187 ? 20.142 64.218 48.886 1.00 52.72 167 PHE A C 1
ATOM 1241 O O . PHE A 1 187 ? 21.309 63.944 48.577 1.00 53.74 167 PHE A O 1
ATOM 1249 N N . SER A 1 188 ? 19.754 64.441 50.143 1.00 42.88 168 SER A N 1
ATOM 1250 C CA . SER A 1 188 ? 20.632 64.253 51.287 1.00 42.04 168 SER A CA 1
ATOM 1251 C C . SER A 1 188 ? 19.836 63.574 52.391 1.00 43.23 168 SER A C 1
ATOM 1252 O O . SER A 1 188 ? 18.778 64.061 52.790 1.00 49.70 168 SER A O 1
ATOM 1255 N N . TYR A 1 189 ? 20.340 62.456 52.889 1.00 42.65 169 TYR A N 1
ATOM 1256 C CA . TYR A 1 189 ? 19.616 61.694 53.892 1.00 36.20 169 TYR A CA 1
ATOM 1257 C C . TYR A 1 189 ? 20.611 61.205 54.925 1.00 34.34 169 TYR A C 1
ATOM 1258 O O . TYR A 1 189 ? 21.553 60.491 54.573 1.00 36.71 169 TYR A O 1
ATOM 1267 N N . LYS A 1 190 ? 20.384 61.564 56.190 1.00 36.68 170 LYS A N 1
ATOM 1268 C CA . LYS A 1 190 ? 21.224 61.160 57.318 1.00 32.33 170 LYS A CA 1
ATOM 1269 C C . LYS A 1 190 ? 20.313 60.673 58.442 1.00 35.03 170 LYS A C 1
ATOM 1270 O O . LYS A 1 190 ? 19.564 61.457 59.029 1.00 40.28 170 LYS A O 1
ATOM 1276 N N . ASN A 1 191 ? 20.347 59.379 58.722 1.00 35.61 171 ASN A N 1
ATOM 1277 C CA . ASN A 1 191 ? 19.441 58.794 59.700 1.00 34.70 171 ASN A CA 1
ATOM 1278 C C . ASN A 1 191 ? 20.174 58.332 60.961 1.00 37.51 171 ASN A C 1
ATOM 1279 O O . ASN A 1 191 ? 20.062 57.171 61.375 1.00 32.70 171 ASN A O 1
ATOM 1284 N N . TYR A 1 192 ? 20.937 59.229 61.568 1.00 30.76 172 TYR A N 1
ATOM 1285 C CA . TYR A 1 192 ? 21.716 58.942 62.763 1.00 30.48 172 TYR A CA 1
ATOM 1286 C C . TYR A 1 192 ? 22.191 60.279 63.332 1.00 38.69 172 TYR A C 1
ATOM 1287 O O . TYR A 1 192 ? 22.143 61.293 62.636 1.00 39.24 172 TYR A O 1
ATOM 1296 N N . PRO A 1 193 ? 22.645 60.310 64.586 1.00 43.30 173 PRO A N 1
ATOM 1297 C CA . PRO A 1 193 ? 23.067 61.595 65.175 1.00 44.69 173 PRO A CA 1
ATOM 1298 C C . PRO A 1 193 ? 24.315 62.107 64.473 1.00 41.74 173 PRO A C 1
ATOM 1299 O O . PRO A 1 193 ? 25.348 61.432 64.461 1.00 42.13 173 PRO A O 1
ATOM 1303 N N . SER A 1 194 ? 24.210 63.316 63.895 1.00 39.80 174 SER A N 1
ATOM 1304 C CA . SER A 1 194 ? 25.181 63.807 62.916 1.00 36.22 174 SER A CA 1
ATOM 1305 C C . SER A 1 194 ? 26.559 64.073 63.514 1.00 49.41 174 SER A C 1
ATOM 1306 O O . SER A 1 194 ? 27.539 64.174 62.765 1.00 48.83 174 SER A O 1
ATOM 1309 N N . ASN A 1 195 ? 26.665 64.212 64.835 1.00 52.23 175 ASN A N 1
ATOM 1310 C CA . ASN A 1 195 ? 27.979 64.413 65.428 1.00 48.21 175 ASN A CA 1
ATOM 1311 C C . ASN A 1 195 ? 28.854 63.166 65.351 1.00 44.17 175 ASN A C 1
ATOM 1312 O O . ASN A 1 195 ? 30.083 63.297 65.420 1.00 45.72 175 ASN A O 1
ATOM 1317 N N . GLN A 1 196 ? 28.261 61.971 65.195 1.00 38.55 176 GLN A N 1
ATOM 1318 C CA . GLN A 1 196 ? 29.038 60.731 65.172 1.00 33.67 176 GLN A CA 1
ATOM 1319 C C . GLN A 1 196 ? 29.926 60.674 63.935 1.00 38.76 176 GLN A C 1
ATOM 1320 O O . GLN A 1 196 ? 29.432 60.706 62.802 1.00 41.53 176 GLN A O 1
ATOM 1326 N N . GLY A 1 197 ? 31.235 60.555 64.146 1.00 36.20 177 GLY A N 1
ATOM 1327 C CA . GLY A 1 197 ? 32.151 60.490 63.026 1.00 39.03 177 GLY A CA 1
ATOM 1328 C C . GLY A 1 197 ? 32.499 61.818 62.398 1.00 44.36 177 GLY A C 1
ATOM 1329 O O . GLY A 1 197 ? 33.181 61.836 61.363 1.00 44.03 177 GLY A O 1
ATOM 1330 N N . LEU A 1 198 ? 32.051 62.925 62.988 1.00 45.36 178 LEU A N 1
ATOM 1331 C CA . LEU A 1 198 ? 32.425 64.247 62.505 1.00 47.50 178 LEU A CA 1
ATOM 1332 C C . LEU A 1 198 ? 33.940 64.384 62.485 1.00 45.82 178 LEU A C 1
ATOM 1333 O O . LEU A 1 198 ? 34.634 63.849 63.353 1.00 50.95 178 LEU A O 1
ATOM 1338 N N . ALA A 1 199 ? 34.463 65.049 61.458 1.00 42.94 179 ALA A N 1
ATOM 1339 C CA . ALA A 1 199 ? 35.891 65.338 61.445 1.00 45.67 179 ALA A CA 1
ATOM 1340 C C . ALA A 1 199 ? 36.198 66.291 62.588 1.00 52.33 179 ALA A C 1
ATOM 1341 O O . ALA A 1 199 ? 35.532 67.321 62.730 1.00 55.91 179 ALA A O 1
ATOM 1343 N N . VAL A 1 200 ? 37.171 65.938 63.431 1.00 56.00 180 VAL A N 1
ATOM 1344 C CA . VAL A 1 200 ? 37.538 66.763 64.582 1.00 59.95 180 VAL A CA 1
ATOM 1345 C C . VAL A 1 200 ? 38.894 67.398 64.305 1.00 55.79 180 VAL A C 1
ATOM 1346 O O . VAL A 1 200 ? 39.810 66.736 63.805 1.00 59.99 180 VAL A O 1
ATOM 1350 N N . LYS A 1 201 ? 39.013 68.686 64.626 1.00 51.63 181 LYS A N 1
ATOM 1351 C CA . LYS A 1 201 ? 40.224 69.432 64.320 1.00 43.94 181 LYS A CA 1
ATOM 1352 C C . LYS A 1 201 ? 41.379 68.956 65.193 1.00 56.53 181 LYS A C 1
ATOM 1353 O O . LYS A 1 201 ? 41.220 68.729 66.396 1.00 65.22 181 LYS A O 1
ATOM 1359 N N . ILE A 1 202 ? 42.555 68.830 64.589 1.00 54.78 182 ILE A N 1
ATOM 1360 C CA . ILE A 1 202 ? 43.761 68.467 65.326 1.00 45.84 182 ILE A CA 1
ATOM 1361 C C . ILE A 1 202 ? 44.182 69.661 66.173 1.00 44.54 182 ILE A C 1
ATOM 1362 O O . ILE A 1 202 ? 44.400 70.745 65.617 1.00 53.70 182 ILE A O 1
ATOM 1367 N N . PRO A 1 203 ? 44.311 69.528 67.495 1.00 45.67 183 PRO A N 1
ATOM 1368 C CA . PRO A 1 203 ? 44.634 70.705 68.316 1.00 50.67 183 PRO A CA 1
ATOM 1369 C C . PRO A 1 203 ? 45.946 71.344 67.888 1.00 58.66 183 PRO A C 1
ATOM 1370 O O . PRO A 1 203 ? 46.858 70.679 67.385 1.00 63.25 183 PRO A O 1
ATOM 1374 N N . GLN A 1 204 ? 46.032 72.658 68.089 1.00 65.48 184 GLN A N 1
ATOM 1375 C CA . GLN A 1 204 ? 47.207 73.390 67.634 1.00 72.66 184 GLN A CA 1
ATOM 1376 C C . GLN A 1 204 ? 48.432 73.149 68.509 1.00 75.24 184 GLN A C 1
ATOM 1377 O O . GLN A 1 204 ? 49.540 73.494 68.092 1.00 86.14 184 GLN A O 1
ATOM 1383 N N . ARG A 1 205 ? 48.266 72.569 69.696 1.00 68.50 185 ARG A N 1
ATOM 1384 C CA . ARG A 1 205 ? 49.388 72.263 70.569 1.00 61.32 185 ARG A CA 1
ATOM 1385 C C . ARG A 1 205 ? 50.133 71.012 70.093 1.00 58.51 185 ARG A C 1
ATOM 1386 O O . ARG A 1 205 ? 49.757 70.354 69.118 1.00 56.87 185 ARG A O 1
ATOM 1394 N N . GLN A 1 206 ? 51.208 70.682 70.810 1.00 60.89 186 GLN A N 1
ATOM 1395 C CA . GLN A 1 206 ? 51.979 69.482 70.525 1.00 59.61 186 GLN A CA 1
ATOM 1396 C C . GLN A 1 206 ? 51.232 68.227 70.984 1.00 54.12 186 GLN A C 1
ATOM 1397 O O . GLN A 1 206 ? 50.422 68.279 71.914 1.00 58.41 186 GLN A O 1
ATOM 1403 N N . PRO A 1 207 ? 51.464 67.091 70.330 1.00 48.61 187 PRO A N 1
ATOM 1404 C CA . PRO A 1 207 ? 50.756 65.869 70.722 1.00 44.38 187 PRO A CA 1
ATOM 1405 C C . PRO A 1 207 ? 51.185 65.375 72.092 1.00 42.56 187 PRO A C 1
ATOM 1406 O O . PRO A 1 207 ? 52.308 65.597 72.542 1.00 48.83 187 PRO A O 1
ATOM 1410 N N . LEU A 1 208 ? 50.248 64.714 72.765 1.00 43.34 188 LEU A N 1
ATOM 1411 C CA . LEU A 1 208 ? 50.532 64.091 74.051 1.00 51.16 188 LEU A CA 1
ATOM 1412 C C . LEU A 1 208 ? 51.548 62.957 73.923 1.00 49.59 188 LEU A C 1
ATOM 1413 O O . LEU A 1 208 ? 52.392 62.762 74.792 1.00 57.31 188 LEU A O 1
ATOM 1418 N N . THR A 1 209 ? 51.366 62.112 72.941 1.00 49.47 189 THR A N 1
ATOM 1419 C CA . THR A 1 209 ? 52.098 60.887 72.660 1.00 58.47 189 THR A CA 1
ATOM 1420 C C . THR A 1 209 ? 52.142 60.627 71.185 1.00 53.15 189 THR A C 1
ATOM 1421 O O . THR A 1 209 ? 51.129 60.755 70.516 1.00 56.44 189 THR A O 1
ATOM 1425 N N . VAL A 1 210 ? 53.304 60.205 70.713 1.00 43.92 190 VAL A N 1
ATOM 1426 C CA . VAL A 1 210 ? 53.505 59.705 69.365 1.00 43.00 190 VAL A CA 1
ATOM 1427 C C . VAL A 1 210 ? 54.051 58.285 69.446 1.00 40.37 190 VAL A C 1
ATOM 1428 O O . VAL A 1 210 ? 54.928 58.007 70.263 1.00 47.31 190 VAL A O 1
ATOM 1432 N N . CYS A 1 211 ? 53.505 57.386 68.632 1.00 43.85 191 CYS A N 1
ATOM 1433 C CA . CYS A 1 211 ? 53.941 55.998 68.540 1.00 49.70 191 CYS A CA 1
ATOM 1434 C C . CYS A 1 211 ? 54.130 55.673 67.067 1.00 44.83 191 CYS A C 1
ATOM 1435 O O . CYS A 1 211 ? 53.261 55.992 66.249 1.00 55.82 191 CYS A O 1
ATOM 1438 N N . GLU A 1 212 ? 55.242 55.029 66.727 1.00 37.18 192 GLU A N 1
ATOM 1439 C CA . GLU A 1 212 ? 55.515 54.668 65.345 1.00 45.36 192 GLU A CA 1
ATOM 1440 C C . GLU A 1 212 ? 55.827 53.180 65.227 1.00 46.97 192 GLU A C 1
ATOM 1441 O O . GLU A 1 212 ? 56.510 52.608 66.083 1.00 48.18 192 GLU A O 1
ATOM 1447 N N . GLU A 1 213 ? 55.290 52.549 64.181 1.00 46.00 193 GLU A N 1
ATOM 1448 C CA . GLU A 1 213 ? 55.511 51.130 63.922 1.00 49.28 193 GLU A CA 1
ATOM 1449 C C . GLU A 1 213 ? 55.669 50.906 62.431 1.00 44.26 193 GLU A C 1
ATOM 1450 O O . GLU A 1 213 ? 54.906 51.448 61.627 1.00 34.67 193 GLU A O 1
ATOM 1456 N N . ARG A 1 214 ? 56.642 50.089 62.062 1.00 48.80 194 ARG A N 1
ATOM 1457 C CA A ARG A 1 214 ? 56.779 49.727 60.663 0.47 48.57 194 ARG A CA 1
ATOM 1458 C CA B ARG A 1 214 ? 56.816 49.696 60.674 0.53 48.64 194 ARG A CA 1
ATOM 1459 C C . ARG A 1 214 ? 55.815 48.600 60.329 1.00 43.93 194 ARG A C 1
ATOM 1460 O O . ARG A 1 214 ? 55.636 47.657 61.102 1.00 51.34 194 ARG A O 1
ATOM 1475 N N . THR A 1 215 ? 55.158 48.722 59.188 1.00 34.99 195 THR A N 1
ATOM 1476 C CA . THR A 1 215 ? 54.335 47.624 58.717 1.00 32.23 195 THR A CA 1
ATOM 1477 C C . THR A 1 215 ? 55.216 46.670 57.924 1.00 39.46 195 THR A C 1
ATOM 1478 O O . THR A 1 215 ? 56.254 47.062 57.382 1.00 46.98 195 THR A O 1
ATOM 1482 N N . GLN A 1 216 ? 54.805 45.410 57.872 1.00 39.37 196 GLN A N 1
ATOM 1483 C CA . GLN A 1 216 ? 55.575 44.428 57.125 1.00 35.09 196 GLN A CA 1
ATOM 1484 C C . GLN A 1 216 ? 55.288 44.558 55.632 1.00 30.17 196 GLN A C 1
ATOM 1485 O O . GLN A 1 216 ? 54.191 44.955 55.243 1.00 36.89 196 GLN A O 1
ATOM 1491 N N . PRO A 1 217 ? 56.268 44.274 54.773 1.00 37.68 197 PRO A N 1
ATOM 1492 C CA . PRO A 1 217 ? 55.999 44.279 53.319 1.00 33.42 197 PRO A CA 1
ATOM 1493 C C . PRO A 1 217 ? 54.839 43.389 52.932 1.00 33.53 197 PRO A C 1
ATOM 1494 O O . PRO A 1 217 ? 54.126 43.671 51.964 1.00 33.59 197 PRO A O 1
ATOM 1498 N N . SER A 1 218 ? 54.633 42.308 53.674 1.00 34.01 198 SER A N 1
ATOM 1499 C CA . SER A 1 218 ? 53.558 41.373 53.428 1.00 25.97 198 SER A CA 1
ATOM 1500 C C . SER A 1 218 ? 52.315 41.679 54.251 1.00 24.48 198 SER A C 1
ATOM 1501 O O . SER A 1 218 ? 51.442 40.809 54.386 1.00 29.82 198 SER A O 1
ATOM 1504 N N . GLN A 1 219 ? 52.202 42.893 54.796 1.00 23.95 199 GLN A N 1
ATOM 1505 C CA . GLN A 1 219 ? 51.106 43.180 55.713 1.00 28.08 199 GLN A CA 1
ATOM 1506 C C . GLN A 1 219 ? 49.752 42.933 55.064 1.00 33.67 199 GLN A C 1
ATOM 1507 O O . GLN A 1 219 ? 48.855 42.348 55.685 1.00 26.45 199 GLN A O 1
ATOM 1513 N N . ALA A 1 220 ? 49.570 43.404 53.818 1.00 29.82 200 ALA A N 1
ATOM 1514 C CA . ALA A 1 220 ? 48.259 43.268 53.188 1.00 25.55 200 ALA A CA 1
ATOM 1515 C C . ALA A 1 220 ? 47.968 41.811 52.852 1.00 30.45 200 ALA A C 1
ATOM 1516 O O . ALA A 1 220 ? 46.824 41.353 52.978 1.00 25.32 200 ALA A O 1
ATOM 1518 N N . LEU A 1 221 ? 49.000 41.055 52.465 1.00 34.90 201 LEU A N 1
ATOM 1519 C CA . LEU A 1 221 ? 48.800 39.642 52.169 1.00 34.96 201 LEU A CA 1
ATOM 1520 C C . LEU A 1 221 ? 48.371 38.874 53.408 1.00 33.34 201 LEU A C 1
ATOM 1521 O O . LEU A 1 221 ? 47.644 37.881 53.294 1.00 32.73 201 LEU A O 1
ATOM 1526 N N . LEU A 1 222 ? 48.801 39.314 54.598 1.00 26.16 202 LEU A N 1
ATOM 1527 C CA . LEU A 1 222 ? 48.333 38.665 55.816 1.00 27.72 202 LEU A CA 1
ATOM 1528 C C . LEU A 1 222 ? 46.962 39.203 56.249 1.00 33.08 202 LEU A C 1
ATOM 1529 O O . LEU A 1 222 ? 46.080 38.416 56.617 1.00 27.20 202 LEU A O 1
ATOM 1534 N N . TYR A 1 223 ? 46.749 40.526 56.176 1.00 20.60 203 TYR A N 1
ATOM 1535 C CA . TYR A 1 223 ? 45.505 41.120 56.657 1.00 19.72 203 TYR A CA 1
ATOM 1536 C C . TYR A 1 223 ? 44.296 40.672 55.829 1.00 28.73 203 TYR A C 1
ATOM 1537 O O . TYR A 1 223 ? 43.176 40.571 56.354 1.00 26.98 203 TYR A O 1
ATOM 1546 N N . ARG A 1 224 ? 44.485 40.441 54.532 1.00 23.22 204 ARG A N 1
ATOM 1547 C CA . ARG A 1 224 ? 43.369 40.012 53.697 1.00 26.89 204 ARG A CA 1
ATOM 1548 C C . ARG A 1 224 ? 42.862 38.630 54.084 1.00 31.66 204 ARG A C 1
ATOM 1549 O O . ARG A 1 224 ? 41.737 38.269 53.713 1.00 26.26 204 ARG A O 1
ATOM 1557 N N . LEU A 1 225 ? 43.676 37.836 54.792 1.00 24.75 205 LEU A N 1
ATOM 1558 C CA . LEU A 1 225 ? 43.211 36.539 55.264 1.00 27.41 205 LEU A CA 1
ATOM 1559 C C . LEU A 1 225 ? 42.188 36.666 56.384 1.00 31.45 205 LEU A C 1
ATOM 1560 O O . LEU A 1 225 ? 41.517 35.680 56.703 1.00 34.79 205 LEU A O 1
ATOM 1565 N N . SER A 1 226 ? 42.022 37.854 56.953 1.00 20.30 206 SER A N 1
ATOM 1566 C CA . SER A 1 226 ? 40.905 38.092 57.847 1.00 19.81 206 SER A CA 1
ATOM 1567 C C . SER A 1 226 ? 39.582 38.337 57.114 1.00 28.76 206 SER A C 1
ATOM 1568 O O . SER A 1 226 ? 38.543 38.443 57.783 1.00 29.22 206 SER A O 1
ATOM 1571 N N . GLY A 1 227 ? 39.574 38.413 55.770 1.00 24.08 207 GLY A N 1
ATOM 1572 C CA . GLY A 1 227 ? 38.311 38.480 55.054 1.00 20.64 207 GLY A CA 1
ATOM 1573 C C . GLY A 1 227 ? 38.199 39.276 53.766 1.00 27.53 207 GLY A C 1
ATOM 1574 O O . GLY A 1 227 ? 37.418 38.885 52.897 1.00 31.61 207 GLY A O 1
ATOM 1575 N N . ASP A 1 228 ? 38.929 40.391 53.622 1.00 23.31 208 ASP A N 1
ATOM 1576 C CA . ASP A 1 228 ? 38.811 41.264 52.447 1.00 29.14 208 ASP A CA 1
ATOM 1577 C C . ASP A 1 228 ? 39.846 40.867 51.387 1.00 32.74 208 ASP A C 1
ATOM 1578 O O . ASP A 1 228 ? 41.000 41.297 51.433 1.00 23.76 208 ASP A O 1
ATOM 1583 N N . TYR A 1 229 ? 39.411 40.110 50.379 1.00 24.90 209 TYR A N 1
ATOM 1584 C CA . TYR A 1 229 ? 40.307 39.572 49.368 1.00 27.54 209 TYR A CA 1
ATOM 1585 C C . TYR A 1 229 ? 40.438 40.461 48.120 1.00 31.89 209 TYR A C 1
ATOM 1586 O O . TYR A 1 229 ? 40.913 39.988 47.079 1.00 30.79 209 TYR A O 1
ATOM 1595 N N . ASN A 1 230 ? 40.049 41.730 48.204 1.00 30.60 210 ASN A N 1
ATOM 1596 C CA . ASN A 1 230 ? 40.122 42.675 47.097 1.00 24.24 210 ASN A CA 1
ATOM 1597 C C . ASN A 1 230 ? 41.503 42.667 46.427 1.00 24.93 210 ASN A C 1
ATOM 1598 O O . ASN A 1 230 ? 42.510 42.939 47.096 1.00 34.93 210 ASN A O 1
ATOM 1603 N N . PRO A 1 231 ? 41.591 42.395 45.121 1.00 26.39 211 PRO A N 1
ATOM 1604 C CA . PRO A 1 231 ? 42.904 42.410 44.445 1.00 33.47 211 PRO A CA 1
ATOM 1605 C C . PRO A 1 231 ? 43.645 43.737 44.555 1.00 34.97 211 PRO A C 1
ATOM 1606 O O . PRO A 1 231 ? 44.851 43.800 44.274 1.00 27.52 211 PRO A O 1
ATOM 1610 N N . LEU A 1 232 ? 42.968 44.798 44.967 1.00 28.42 212 LEU A N 1
ATOM 1611 C CA . LEU A 1 232 ? 43.639 46.075 45.113 1.00 28.84 212 LEU A CA 1
ATOM 1612 C C . LEU A 1 232 ? 44.767 46.008 46.147 1.00 32.36 212 LEU A C 1
ATOM 1613 O O . LEU A 1 232 ? 45.727 46.786 46.059 1.00 31.17 212 LEU A O 1
ATOM 1618 N N . HIS A 1 233 ? 44.718 45.048 47.076 1.00 25.37 213 HIS A N 1
ATOM 1619 C CA . HIS A 1 233 ? 45.734 44.944 48.114 1.00 27.78 213 HIS A CA 1
ATOM 1620 C C . HIS A 1 233 ? 46.690 43.778 47.912 1.00 31.67 213 HIS A C 1
ATOM 1621 O O . HIS A 1 233 ? 47.496 43.489 48.799 1.00 34.00 213 HIS A O 1
ATOM 1628 N N . SER A 1 234 ? 46.686 43.148 46.750 1.00 25.72 214 SER A N 1
ATOM 1629 C CA . SER A 1 234 ? 47.568 42.005 46.597 1.00 38.06 214 SER A CA 1
ATOM 1630 C C . SER A 1 234 ? 48.125 41.866 45.187 1.00 38.37 214 SER A C 1
ATOM 1631 O O . SER A 1 234 ? 49.223 41.335 45.011 1.00 43.85 214 SER A O 1
ATOM 1634 N N . ASP A 1 235 ? 47.401 42.379 44.186 1.00 34.74 215 ASP A N 1
ATOM 1635 C CA . ASP A 1 235 ? 47.732 42.138 42.789 1.00 38.18 215 ASP A CA 1
ATOM 1636 C C . ASP A 1 235 ? 48.410 43.360 42.166 1.00 38.06 215 ASP A C 1
ATOM 1637 O O . ASP A 1 235 ? 47.749 44.387 41.964 1.00 44.18 215 ASP A O 1
ATOM 1642 N N . PRO A 1 236 ? 49.693 43.289 41.812 1.00 35.80 216 PRO A N 1
ATOM 1643 C CA . PRO A 1 236 ? 50.364 44.474 41.235 1.00 38.70 216 PRO A CA 1
ATOM 1644 C C . PRO A 1 236 ? 49.688 45.021 39.986 1.00 43.50 216 PRO A C 1
ATOM 1645 O O . PRO A 1 236 ? 49.548 46.243 39.838 1.00 47.61 216 PRO A O 1
ATOM 1649 N N . GLU A 1 237 ? 49.327 44.152 39.044 1.00 38.40 217 GLU A N 1
ATOM 1650 C CA . GLU A 1 237 ? 48.693 44.624 37.819 1.00 39.43 217 GLU A CA 1
ATOM 1651 C C . GLU A 1 237 ? 47.334 45.249 38.105 1.00 43.36 217 GLU A C 1
ATOM 1652 O O . GLU A 1 237 ? 47.009 46.322 37.587 1.00 47.05 217 GLU A O 1
ATOM 1658 N N . PHE A 1 238 ? 46.538 44.607 38.950 1.00 40.46 218 PHE A N 1
ATOM 1659 C CA . PHE A 1 238 ? 45.224 45.147 39.259 1.00 33.93 218 PHE A CA 1
ATOM 1660 C C . PHE A 1 238 ? 45.336 46.507 39.937 1.00 35.43 218 PHE A C 1
ATOM 1661 O O . PHE A 1 238 ? 44.530 47.401 39.686 1.00 44.73 218 PHE A O 1
ATOM 1669 N N . ALA A 1 239 ? 46.331 46.685 40.798 1.00 32.09 219 ALA A N 1
ATOM 1670 C CA . ALA A 1 239 ? 46.447 47.947 41.513 1.00 31.30 219 ALA A CA 1
ATOM 1671 C C . ALA A 1 239 ? 46.926 49.071 40.603 1.00 33.16 219 ALA A C 1
ATOM 1672 O O . ALA A 1 239 ? 46.518 50.224 40.777 1.00 32.77 219 ALA A O 1
ATOM 1674 N N . LYS A 1 240 ? 47.809 48.765 39.646 1.00 34.56 220 LYS A N 1
ATOM 1675 C CA . LYS A 1 240 ? 48.199 49.764 38.654 1.00 44.13 220 LYS A CA 1
ATOM 1676 C C . LYS A 1 240 ? 46.983 50.270 37.880 1.00 46.54 220 LYS A C 1
ATOM 1677 O O . LYS A 1 240 ? 46.826 51.477 37.648 1.00 43.75 220 LYS A O 1
ATOM 1683 N N . LEU A 1 241 ? 46.108 49.356 37.481 1.00 47.41 221 LEU A N 1
ATOM 1684 C CA . LEU A 1 241 ? 44.944 49.715 36.701 1.00 50.40 221 LEU A CA 1
ATOM 1685 C C . LEU A 1 241 ? 43.937 50.521 37.509 1.00 45.24 221 LEU A C 1
ATOM 1686 O O . LEU A 1 241 ? 43.085 51.195 36.923 1.00 54.85 221 LEU A O 1
ATOM 1691 N N . ALA A 1 242 ? 44.073 50.540 38.823 1.00 34.79 222 ALA A N 1
ATOM 1692 C CA . ALA A 1 242 ? 43.302 51.403 39.705 1.00 39.41 222 ALA A CA 1
ATOM 1693 C C . ALA A 1 242 ? 44.001 52.724 40.006 1.00 44.07 222 ALA A C 1
ATOM 1694 O O . ALA A 1 242 ? 43.421 53.566 40.690 1.00 47.40 222 ALA A O 1
ATOM 1696 N N . GLY A 1 243 ? 45.232 52.908 39.546 1.00 44.84 223 GLY A N 1
ATOM 1697 C CA . GLY A 1 243 ? 45.966 54.136 39.758 1.00 49.28 223 GLY A CA 1
ATOM 1698 C C . GLY A 1 243 ? 47.054 54.133 40.816 1.00 53.83 223 GLY A C 1
ATOM 1699 O O . GLY A 1 243 ? 47.439 55.219 41.266 1.00 57.11 223 GLY A O 1
ATOM 1700 N N . PHE A 1 244 ? 47.608 52.969 41.175 1.00 50.07 224 PHE A N 1
ATOM 1701 C CA . PHE A 1 244 ? 48.594 52.827 42.239 1.00 42.08 224 PHE A CA 1
ATOM 1702 C C . PHE A 1 244 ? 49.825 52.071 41.756 1.00 46.44 224 PHE A C 1
ATOM 1703 O O . PHE A 1 244 ? 49.704 51.087 41.023 1.00 51.27 224 PHE A O 1
ATOM 1711 N N . PRO A 1 245 ? 51.020 52.491 42.178 1.00 45.64 225 PRO A N 1
ATOM 1712 C CA . PRO A 1 245 ? 52.255 51.836 41.690 1.00 39.29 225 PRO A CA 1
ATOM 1713 C C . PRO A 1 245 ? 52.492 50.432 42.238 1.00 43.87 225 PRO A C 1
ATOM 1714 O O . PRO A 1 245 ? 53.151 49.618 41.575 1.00 50.78 225 PRO A O 1
ATOM 1718 N N . ARG A 1 246 ? 52.040 50.136 43.441 1.00 38.10 226 ARG A N 1
ATOM 1719 C CA A ARG A 1 246 ? 52.101 48.788 43.988 0.52 37.09 226 ARG A CA 1
ATOM 1720 C CA B ARG A 1 246 ? 52.039 48.751 43.881 0.48 37.07 226 ARG A CA 1
ATOM 1721 C C . ARG A 1 246 ? 50.793 48.560 44.736 1.00 35.01 226 ARG A C 1
ATOM 1722 O O . ARG A 1 246 ? 50.055 49.527 44.969 1.00 29.58 226 ARG A O 1
ATOM 1737 N N . PRO A 1 247 ? 50.456 47.330 45.134 1.00 32.57 227 PRO A N 1
ATOM 1738 C CA . PRO A 1 247 ? 49.220 47.150 45.905 1.00 27.63 227 PRO A CA 1
ATOM 1739 C C . PRO A 1 247 ? 49.284 47.927 47.204 1.00 31.56 227 PRO A C 1
ATOM 1740 O O . PRO A 1 247 ? 50.351 48.134 47.775 1.00 39.47 227 PRO A O 1
ATOM 1744 N N . ILE A 1 248 ? 48.129 48.378 47.651 1.00 33.50 228 ILE A N 1
ATOM 1745 C CA . ILE A 1 248 ? 48.029 49.274 48.792 1.00 32.26 228 ILE A CA 1
ATOM 1746 C C . ILE A 1 248 ? 47.473 48.514 49.986 1.00 28.71 228 ILE A C 1
ATOM 1747 O O . ILE A 1 248 ? 46.725 47.545 49.842 1.00 37.94 228 ILE A O 1
ATOM 1752 N N . LEU A 1 249 ? 47.853 48.957 51.176 1.00 27.60 229 LEU A N 1
ATOM 1753 C CA . LEU A 1 249 ? 47.331 48.379 52.407 1.00 32.22 229 LEU A CA 1
ATOM 1754 C C . LEU A 1 249 ? 45.863 48.764 52.612 1.00 31.53 229 LEU A C 1
ATOM 1755 O O . LEU A 1 249 ? 45.471 49.906 52.345 1.00 31.70 229 LEU A O 1
ATOM 1760 N N . HIS A 1 250 ? 45.047 47.800 53.072 1.00 23.46 230 HIS A N 1
ATOM 1761 C CA . HIS A 1 250 ? 43.662 48.079 53.468 1.00 19.62 230 HIS A CA 1
ATOM 1762 C C . HIS A 1 250 ? 43.587 49.247 54.456 1.00 21.66 230 HIS A C 1
ATOM 1763 O O . HIS A 1 250 ? 44.328 49.297 55.441 1.00 26.39 230 HIS A O 1
ATOM 1770 N N . GLY A 1 251 ? 42.670 50.175 54.208 1.00 23.35 231 GLY A N 1
ATOM 1771 C CA . GLY A 1 251 ? 42.446 51.249 55.167 1.00 24.10 231 GLY A CA 1
ATOM 1772 C C . GLY A 1 251 ? 42.105 50.737 56.558 1.00 31.26 231 GLY A C 1
ATOM 1773 O O . GLY A 1 251 ? 42.594 51.263 57.561 1.00 34.20 231 GLY A O 1
ATOM 1774 N N . LEU A 1 252 ? 41.269 49.696 56.638 1.00 29.51 232 LEU A N 1
ATOM 1775 C CA . LEU A 1 252 ? 40.914 49.127 57.936 1.00 25.56 232 LEU A CA 1
ATOM 1776 C C . LEU A 1 252 ? 42.114 48.479 58.623 1.00 35.06 232 LEU A C 1
ATOM 1777 O O . LEU A 1 252 ? 42.109 48.322 59.850 1.00 27.05 232 LEU A O 1
ATOM 1782 N N . CYS A 1 253 ? 43.135 48.075 57.863 1.00 28.99 233 CYS A N 1
ATOM 1783 C CA . CYS A 1 253 ? 44.372 47.625 58.485 1.00 23.54 233 CYS A CA 1
ATOM 1784 C C . CYS A 1 253 ? 45.108 48.796 59.130 1.00 25.83 233 CYS A C 1
ATOM 1785 O O . CYS A 1 253 ? 45.572 48.703 60.272 1.00 30.37 233 CYS A O 1
ATOM 1788 N N . THR A 1 254 ? 45.243 49.903 58.396 1.00 20.57 234 THR A N 1
ATOM 1789 C CA . THR A 1 254 ? 45.806 51.126 58.960 1.00 22.16 234 THR A CA 1
ATOM 1790 C C . THR A 1 254 ? 45.050 51.548 60.210 1.00 27.51 234 THR A C 1
ATOM 1791 O O . THR A 1 254 ? 45.653 51.903 61.231 1.00 24.04 234 THR A O 1
ATOM 1795 N N . LEU A 1 255 ? 43.715 51.517 60.141 1.00 31.18 235 LEU A N 1
ATOM 1796 C CA . LEU A 1 255 ? 42.898 51.836 61.306 1.00 30.11 235 LEU A CA 1
ATOM 1797 C C . LEU A 1 255 ? 43.231 50.915 62.479 1.00 32.87 235 LEU A C 1
ATOM 1798 O O . LEU A 1 255 ? 43.343 51.367 63.626 1.00 31.01 235 LEU A O 1
ATOM 1803 N N . GLY A 1 256 ? 43.416 49.623 62.210 1.00 27.42 236 GLY A N 1
ATOM 1804 C CA . GLY A 1 256 ? 43.794 48.722 63.281 1.00 26.57 236 GLY A CA 1
ATOM 1805 C C . GLY A 1 256 ? 45.091 49.140 63.948 1.00 33.64 236 GLY A C 1
ATOM 1806 O O . GLY A 1 256 ? 45.202 49.118 65.180 1.00 34.36 236 GLY A O 1
ATOM 1807 N N . PHE A 1 257 ? 46.079 49.552 63.138 1.00 31.51 237 PHE A N 1
ATOM 1808 C CA . PHE A 1 257 ? 47.366 50.008 63.661 1.00 29.42 237 PHE A CA 1
ATOM 1809 C C . PHE A 1 257 ? 47.203 51.242 64.539 1.00 29.50 237 PHE A C 1
ATOM 1810 O O . PHE A 1 257 ? 47.828 51.347 65.602 1.00 35.21 237 PHE A O 1
ATOM 1818 N N . ALA A 1 258 ? 46.403 52.206 64.085 1.00 26.89 238 ALA A N 1
ATOM 1819 C CA . ALA A 1 258 ? 46.205 53.425 64.857 1.00 31.08 238 ALA A CA 1
ATOM 1820 C C . ALA A 1 258 ? 45.523 53.118 66.178 1.00 27.20 238 ALA A C 1
ATOM 1821 O O . ALA A 1 258 ? 45.958 53.590 67.231 1.00 34.12 238 ALA A O 1
ATOM 1823 N N . ILE A 1 259 ? 44.453 52.318 66.148 1.00 29.58 239 ILE A N 1
ATOM 1824 C CA . ILE A 1 259 ? 43.707 52.069 67.380 1.00 33.16 239 ILE A CA 1
ATOM 1825 C C . ILE A 1 259 ? 44.528 51.230 68.356 1.00 35.19 239 ILE A C 1
ATOM 1826 O O . ILE A 1 259 ? 44.481 51.455 69.576 1.00 35.50 239 ILE A O 1
ATOM 1831 N N . LYS A 1 260 ? 45.303 50.265 67.835 1.00 25.13 240 LYS A N 1
ATOM 1832 C CA . LYS A 1 260 ? 46.239 49.508 68.668 1.00 27.24 240 LYS A CA 1
ATOM 1833 C C . LYS A 1 260 ? 47.248 50.434 69.350 1.00 29.01 240 LYS A C 1
ATOM 1834 O O . LYS A 1 260 ? 47.554 50.277 70.544 1.00 24.96 240 LYS A O 1
ATOM 1840 N N . ALA A 1 261 ? 47.763 51.413 68.604 1.00 31.13 241 ALA A N 1
ATOM 1841 C CA . ALA A 1 261 ? 48.708 52.369 69.162 1.00 24.80 241 ALA A CA 1
ATOM 1842 C C . ALA A 1 261 ? 48.075 53.171 70.286 1.00 33.92 241 ALA A C 1
ATOM 1843 O O . ALA A 1 261 ? 48.736 53.492 71.284 1.00 35.00 241 ALA A O 1
ATOM 1845 N N . ILE A 1 262 ? 46.805 53.541 70.118 1.00 34.85 242 ILE A N 1
ATOM 1846 C CA . ILE A 1 262 ? 46.093 54.287 71.147 1.00 30.44 242 ILE A CA 1
ATOM 1847 C C . ILE A 1 262 ? 45.863 53.407 72.368 1.00 36.77 242 ILE A C 1
ATOM 1848 O O . ILE A 1 262 ? 46.028 53.855 73.514 1.00 38.03 242 ILE A O 1
ATOM 1853 N N . ILE A 1 263 ? 45.525 52.129 72.143 1.00 26.40 243 ILE A N 1
ATOM 1854 C CA . ILE A 1 263 ? 45.332 51.206 73.257 1.00 28.19 243 ILE A CA 1
ATOM 1855 C C . ILE A 1 263 ? 46.620 51.072 74.070 1.00 38.10 243 ILE A C 1
ATOM 1856 O O . ILE A 1 263 ? 46.599 51.115 75.310 1.00 38.26 243 ILE A O 1
ATOM 1861 N N . LYS A 1 264 ? 47.770 50.986 73.394 1.00 38.19 244 LYS A N 1
ATOM 1862 C CA . LYS A 1 264 ? 49.008 50.821 74.153 1.00 37.39 244 LYS A CA 1
ATOM 1863 C C . LYS A 1 264 ? 49.449 52.139 74.785 1.00 35.40 244 LYS A C 1
ATOM 1864 O O . LYS A 1 264 ? 49.842 52.170 75.950 1.00 41.91 244 LYS A O 1
ATOM 1870 N N . CYS A 1 265 ? 49.308 53.249 74.070 1.00 41.63 245 CYS A N 1
ATOM 1871 C CA . CYS A 1 265 ? 49.935 54.486 74.504 1.00 42.55 245 CYS A CA 1
ATOM 1872 C C . CYS A 1 265 ? 49.034 55.378 75.342 1.00 44.49 245 CYS A C 1
ATOM 1873 O O . CYS A 1 265 ? 49.547 56.219 76.075 1.00 47.69 245 CYS A O 1
ATOM 1876 N N . VAL A 1 266 ? 47.719 55.199 75.297 1.00 47.42 246 VAL A N 1
ATOM 1877 C CA . VAL A 1 266 ? 46.804 55.986 76.109 1.00 40.53 246 VAL A CA 1
ATOM 1878 C C . VAL A 1 266 ? 46.044 55.115 77.095 1.00 39.60 246 VAL A C 1
ATOM 1879 O O . VAL A 1 266 ? 45.816 55.522 78.236 1.00 49.17 246 VAL A O 1
ATOM 1883 N N . CYS A 1 267 ? 45.630 53.919 76.673 1.00 35.33 247 CYS A N 1
ATOM 1884 C CA . CYS A 1 267 ? 44.736 53.079 77.462 1.00 32.16 247 CYS A CA 1
ATOM 1885 C C . CYS A 1 267 ? 45.454 52.069 78.319 1.00 41.49 247 CYS A C 1
ATOM 1886 O O . CYS A 1 267 ? 44.807 51.121 78.783 1.00 43.14 247 CYS A O 1
ATOM 1889 N N . LYS A 1 268 ? 46.764 52.239 78.538 1.00 43.40 248 LYS A N 1
ATOM 1890 C CA . LYS A 1 268 ? 47.528 51.350 79.405 1.00 42.18 248 LYS A CA 1
ATOM 1891 C C . LYS A 1 268 ? 47.422 49.887 78.973 1.00 40.78 248 LYS A C 1
ATOM 1892 O O . LYS A 1 268 ? 47.549 48.980 79.792 1.00 43.92 248 LYS A O 1
ATOM 1898 N N . GLY A 1 269 ? 47.190 49.629 77.692 1.00 35.18 249 GLY A N 1
ATOM 1899 C CA . GLY A 1 269 ? 47.110 48.267 77.216 1.00 34.59 249 GLY A CA 1
ATOM 1900 C C . GLY A 1 269 ? 45.746 47.601 77.275 1.00 43.16 249 GLY A C 1
ATOM 1901 O O . GLY A 1 269 ? 45.639 46.433 76.872 1.00 43.67 249 GLY A O 1
ATOM 1902 N N . ASP A 1 270 ? 44.698 48.282 77.771 1.00 39.95 250 ASP A N 1
ATOM 1903 C CA . ASP A 1 270 ? 43.404 47.631 77.944 1.00 33.88 250 ASP A CA 1
ATOM 1904 C C . ASP A 1 270 ? 42.507 47.892 76.744 1.00 37.63 250 ASP A C 1
ATOM 1905 O O . ASP A 1 270 ? 41.953 48.997 76.628 1.00 35.89 250 ASP A O 1
ATOM 1910 N N . PRO A 1 271 ? 42.258 46.906 75.880 1.00 38.23 251 PRO A N 1
ATOM 1911 C CA . PRO A 1 271 ? 41.394 47.168 74.719 1.00 38.00 251 PRO A CA 1
ATOM 1912 C C . PRO A 1 271 ? 39.951 47.467 75.100 1.00 39.06 251 PRO A C 1
ATOM 1913 O O . PRO A 1 271 ? 39.235 48.081 74.300 1.00 39.36 251 PRO A O 1
ATOM 1917 N N . THR A 1 272 ? 39.492 47.059 76.283 1.00 35.58 252 THR A N 1
ATOM 1918 C CA . THR A 1 272 ? 38.105 47.341 76.632 1.00 34.48 252 THR A CA 1
ATOM 1919 C C . THR A 1 272 ? 37.888 48.790 77.020 1.00 35.52 252 THR A C 1
ATOM 1920 O O . THR A 1 272 ? 36.750 49.172 77.288 1.00 38.56 252 THR A O 1
ATOM 1924 N N . ALA A 1 273 ? 38.942 49.605 77.056 1.00 35.60 253 ALA A N 1
ATOM 1925 C CA . ALA A 1 273 ? 38.738 51.020 77.323 1.00 38.19 253 ALA A CA 1
ATOM 1926 C C . ALA A 1 273 ? 38.130 51.743 76.137 1.00 34.49 253 ALA A C 1
ATOM 1927 O O . ALA A 1 273 ? 37.696 52.888 76.288 1.00 36.66 253 ALA A O 1
ATOM 1929 N N . VAL A 1 274 ? 38.103 51.111 74.972 1.00 23.81 254 VAL A N 1
ATOM 1930 C CA . VAL A 1 274 ? 37.718 51.771 73.735 1.00 27.27 254 VAL A CA 1
ATOM 1931 C C . VAL A 1 274 ? 36.217 51.609 73.556 1.00 28.54 254 VAL A C 1
ATOM 1932 O O . VAL A 1 274 ? 35.701 50.487 73.493 1.00 35.51 254 VAL A O 1
ATOM 1936 N N . LYS A 1 275 ? 35.518 52.730 73.483 1.00 26.80 255 LYS A N 1
ATOM 1937 C CA . LYS A 1 275 ? 34.070 52.757 73.345 1.00 24.81 255 LYS A CA 1
ATOM 1938 C C . LYS A 1 275 ? 33.621 53.145 71.947 1.00 25.85 255 LYS A C 1
ATOM 1939 O O . LYS A 1 275 ? 32.639 52.608 71.445 1.00 32.56 255 LYS A O 1
ATOM 1945 N N . THR A 1 276 ? 34.317 54.080 71.312 1.00 29.30 256 THR A N 1
ATOM 1946 C CA . THR A 1 276 ? 33.993 54.566 69.981 1.00 21.85 256 THR A CA 1
ATOM 1947 C C . THR A 1 276 ? 35.268 54.647 69.156 1.00 22.87 256 THR A C 1
ATOM 1948 O O . THR A 1 276 ? 36.349 54.925 69.687 1.00 37.31 256 THR A O 1
ATOM 1952 N N . ILE A 1 277 ? 35.138 54.404 67.848 1.00 20.74 257 ILE A N 1
ATOM 1953 C CA . ILE A 1 277 ? 36.225 54.582 66.889 1.00 19.99 257 ILE A CA 1
ATOM 1954 C C . ILE A 1 277 ? 35.685 55.302 65.664 1.00 26.19 257 ILE A C 1
ATOM 1955 O O . ILE A 1 277 ? 34.757 54.813 65.009 1.00 24.87 257 ILE A O 1
ATOM 1960 N N . SER A 1 278 ? 36.267 56.451 65.349 1.00 28.52 258 SER A N 1
ATOM 1961 C CA . SER A 1 278 ? 36.049 57.131 64.081 1.00 27.29 258 SER A CA 1
ATOM 1962 C C . SER A 1 278 ? 37.372 57.212 63.341 1.00 32.14 258 SER A C 1
ATOM 1963 O O . SER A 1 278 ? 38.380 57.635 63.912 1.00 39.01 258 SER A O 1
ATOM 1966 N N . GLY A 1 279 ? 37.376 56.773 62.092 1.00 25.51 259 GLY A N 1
ATOM 1967 C CA . GLY A 1 279 ? 38.544 56.904 61.260 1.00 20.51 259 GLY A CA 1
ATOM 1968 C C . GLY A 1 279 ? 38.152 57.408 59.892 1.00 30.04 259 GLY A C 1
ATOM 1969 O O . GLY A 1 279 ? 37.264 56.831 59.255 1.00 23.49 259 GLY A O 1
ATOM 1970 N N . ARG A 1 280 ? 38.780 58.490 59.438 1.00 29.80 260 ARG A N 1
ATOM 1971 C CA A ARG A 1 280 ? 38.587 59.003 58.089 0.55 26.79 260 ARG A CA 1
ATOM 1972 C CA B ARG A 1 280 ? 38.592 59.012 58.091 0.45 27.04 260 ARG A CA 1
ATOM 1973 C C . ARG A 1 280 ? 39.845 58.710 57.279 1.00 30.44 260 ARG A C 1
ATOM 1974 O O . ARG A 1 280 ? 40.950 59.103 57.670 1.00 37.88 260 ARG A O 1
ATOM 1989 N N . PHE A 1 281 ? 39.678 57.995 56.171 1.00 28.41 261 PHE A N 1
ATOM 1990 C CA . PHE A 1 281 ? 40.796 57.641 55.304 1.00 33.16 261 PHE A CA 1
ATOM 1991 C C . PHE A 1 281 ? 41.132 58.804 54.376 1.00 36.74 261 PHE A C 1
ATOM 1992 O O . PHE A 1 281 ? 40.238 59.405 53.778 1.00 43.32 261 PHE A O 1
ATOM 2000 N N . LEU A 1 282 ? 42.419 59.127 54.259 1.00 32.27 262 LEU A N 1
ATOM 2001 C CA . LEU A 1 282 ? 42.847 60.339 53.570 1.00 33.89 262 LEU A CA 1
ATOM 2002 C C . LEU A 1 282 ? 43.750 60.071 52.377 1.00 41.17 262 LEU A C 1
ATOM 2003 O O . LEU A 1 282 ? 43.514 60.638 51.304 1.00 53.67 262 LEU A O 1
ATOM 2008 N N . THR A 1 283 ? 44.812 59.279 52.547 1.00 38.01 263 THR A N 1
ATOM 2009 C CA . THR A 1 283 ? 45.778 58.986 51.488 1.00 43.90 263 THR A CA 1
ATOM 2010 C C . THR A 1 283 ? 46.108 57.502 51.556 1.00 40.73 263 THR A C 1
ATOM 2011 O O . THR A 1 283 ? 45.830 56.821 52.545 1.00 42.82 263 THR A O 1
ATOM 2015 N N . THR A 1 284 ? 46.718 57.010 50.491 1.00 43.54 264 THR A N 1
ATOM 2016 C CA . THR A 1 284 ? 47.093 55.616 50.375 1.00 40.24 264 THR A CA 1
ATOM 2017 C C . THR A 1 284 ? 48.317 55.286 51.225 1.00 41.78 264 THR A C 1
ATOM 2018 O O . THR A 1 284 ? 49.247 56.096 51.349 1.00 43.10 264 THR A O 1
ATOM 2022 N N . VAL A 1 285 ? 48.318 54.071 51.787 1.00 36.00 265 VAL A N 1
ATOM 2023 C CA . VAL A 1 285 ? 49.445 53.501 52.519 1.00 30.79 265 VAL A CA 1
ATOM 2024 C C . VAL A 1 285 ? 49.955 52.278 51.757 1.00 28.85 265 VAL A C 1
ATOM 2025 O O . VAL A 1 285 ? 49.165 51.506 51.203 1.00 31.94 265 VAL A O 1
ATOM 2029 N N . PHE A 1 286 ? 51.271 52.097 51.722 1.00 28.37 266 PHE A N 1
ATOM 2030 C CA . PHE A 1 286 ? 51.830 50.930 51.038 1.00 32.42 266 PHE A CA 1
ATOM 2031 C C . PHE A 1 286 ? 52.447 49.981 52.049 1.00 36.98 266 PHE A C 1
ATOM 2032 O O . PHE A 1 286 ? 53.207 50.432 52.920 1.00 35.68 266 PHE A O 1
ATOM 2040 N N . PRO A 1 287 ? 52.163 48.682 51.966 1.00 36.55 267 PRO A N 1
ATOM 2041 C CA . PRO A 1 287 ? 52.741 47.738 52.930 1.00 29.41 267 PRO A CA 1
ATOM 2042 C C . PRO A 1 287 ? 54.252 47.876 52.953 1.00 35.22 267 PRO A C 1
ATOM 2043 O O . PRO A 1 287 ? 54.895 47.964 51.910 1.00 39.88 267 PRO A O 1
ATOM 2047 N N . GLY A 1 288 ? 54.814 47.914 54.157 1.00 34.49 268 GLY A N 1
ATOM 2048 C CA . GLY A 1 288 ? 56.220 48.172 54.353 1.00 30.36 268 GLY A CA 1
ATOM 2049 C C . GLY A 1 288 ? 56.533 49.585 54.805 1.00 35.06 268 GLY A C 1
ATOM 2050 O O . GLY A 1 288 ? 57.655 49.841 55.271 1.00 39.44 268 GLY A O 1
ATOM 2051 N N . GLU A 1 289 ? 55.585 50.505 54.698 1.00 28.39 269 GLU A N 1
ATOM 2052 C CA . GLU A 1 289 ? 55.872 51.841 55.178 1.00 34.72 269 GLU A CA 1
ATOM 2053 C C . GLU A 1 289 ? 55.684 51.913 56.684 1.00 35.12 269 GLU A C 1
ATOM 2054 O O . GLU A 1 289 ? 55.077 51.036 57.306 1.00 37.89 269 GLU A O 1
ATOM 2060 N N . THR A 1 290 ? 56.233 52.968 57.272 1.00 34.18 270 THR A N 1
ATOM 2061 C CA . THR A 1 290 ? 56.193 53.166 58.712 1.00 36.36 270 THR A CA 1
ATOM 2062 C C . THR A 1 290 ? 55.086 54.147 59.050 1.00 36.15 270 THR A C 1
ATOM 2063 O O . THR A 1 290 ? 55.063 55.259 58.516 1.00 31.54 270 THR A O 1
ATOM 2067 N N . LEU A 1 291 ? 54.188 53.737 59.947 1.00 34.00 271 LEU A N 1
ATOM 2068 C CA . LEU A 1 291 ? 53.062 54.552 60.381 1.00 30.48 271 LEU A CA 1
ATOM 2069 C C . LEU A 1 291 ? 53.399 55.264 61.683 1.00 44.23 271 LEU A C 1
ATOM 2070 O O . LEU A 1 291 ? 53.854 54.634 62.646 1.00 48.29 271 LEU A O 1
ATOM 2075 N N . ILE A 1 292 ? 53.189 56.576 61.701 1.00 38.93 272 ILE A N 1
ATOM 2076 C CA . ILE A 1 292 ? 53.348 57.400 62.891 1.00 35.10 272 ILE A CA 1
ATOM 2077 C C . ILE A 1 292 ? 51.964 57.866 63.330 1.00 39.70 272 ILE A C 1
ATOM 2078 O O . ILE A 1 292 ? 51.236 58.483 62.542 1.00 37.61 272 ILE A O 1
ATOM 2083 N N . THR A 1 293 ? 51.590 57.560 64.573 1.00 38.69 273 THR A N 1
ATOM 2084 C CA . THR A 1 293 ? 50.313 57.984 65.137 1.00 35.40 273 THR A CA 1
ATOM 2085 C C . THR A 1 293 ? 50.537 59.053 66.213 1.00 45.09 273 THR A C 1
ATOM 2086 O O . THR A 1 293 ? 51.165 58.783 67.244 1.00 42.59 273 THR A O 1
ATOM 2090 N N . GLU A 1 294 ? 50.027 60.263 65.976 1.00 30.75 274 GLU A N 1
ATOM 2091 C CA . GLU A 1 294 ? 50.029 61.319 66.980 1.00 40.13 274 GLU A CA 1
ATOM 2092 C C . GLU A 1 294 ? 48.682 61.386 67.703 1.00 38.61 274 GLU A C 1
ATOM 2093 O O . GLU A 1 294 ? 47.622 61.331 67.075 1.00 43.91 274 GLU A O 1
ATOM 2107 N N . TRP A 1 296 ? 46.195 63.270 70.900 1.00 36.53 276 TRP A N 1
ATOM 2108 C CA . TRP A 1 296 ? 45.843 64.321 71.846 1.00 38.79 276 TRP A CA 1
ATOM 2109 C C . TRP A 1 296 ? 44.687 63.838 72.709 1.00 36.82 276 TRP A C 1
ATOM 2110 O O . TRP A 1 296 ? 43.893 62.995 72.289 1.00 34.22 276 TRP A O 1
ATOM 2121 N N . LEU A 1 297 ? 44.605 64.362 73.926 1.00 43.11 277 LEU A N 1
ATOM 2122 C CA . LEU A 1 297 ? 43.560 63.999 74.875 1.00 39.30 277 LEU A CA 1
ATOM 2123 C C . LEU A 1 297 ? 42.697 65.222 75.155 1.00 46.42 277 LEU A C 1
ATOM 2124 O O . LEU A 1 297 ? 43.199 66.246 75.630 1.00 49.74 277 LEU A O 1
ATOM 2129 N N . GLU A 1 298 ? 41.406 65.128 74.831 1.00 42.25 278 GLU A N 1
ATOM 2130 C CA . GLU A 1 298 ? 40.419 66.164 75.139 1.00 40.90 278 GLU A CA 1
ATOM 2131 C C . GLU A 1 298 ? 39.331 65.467 75.952 1.00 42.96 278 GLU A C 1
ATOM 2132 O O . GLU A 1 298 ? 38.401 64.848 75.424 1.00 52.39 278 GLU A O 1
ATOM 2138 N N . GLY A 1 299 ? 39.496 65.526 77.266 1.00 39.72 279 GLY A N 1
ATOM 2139 C CA . GLY A 1 299 ? 38.628 64.799 78.159 1.00 41.87 279 GLY A CA 1
ATOM 2140 C C . GLY A 1 299 ? 38.808 63.305 78.048 1.00 43.71 279 GLY A C 1
ATOM 2141 O O . GLY A 1 299 ? 39.902 62.785 78.263 1.00 44.72 279 GLY A O 1
ATOM 2142 N N . LEU A 1 300 ? 37.734 62.605 77.713 1.00 49.70 280 LEU A N 1
ATOM 2143 C CA . LEU A 1 300 ? 37.786 61.178 77.456 1.00 33.46 280 LEU A CA 1
ATOM 2144 C C . LEU A 1 300 ? 37.648 60.894 75.966 1.00 38.42 280 LEU A C 1
ATOM 2145 O O . LEU A 1 300 ? 37.153 59.839 75.567 1.00 47.30 280 LEU A O 1
ATOM 2150 N N . ARG A 1 301 ? 38.049 61.856 75.136 1.00 31.85 281 ARG A N 1
ATOM 2151 C CA . ARG A 1 301 ? 38.162 61.669 73.696 1.00 30.34 281 ARG A CA 1
ATOM 2152 C C . ARG A 1 301 ? 39.626 61.809 73.310 1.00 32.94 281 ARG A C 1
ATOM 2153 O O . ARG A 1 301 ? 40.240 62.851 73.560 1.00 37.53 281 ARG A O 1
ATOM 2161 N N . VAL A 1 302 ? 40.173 60.769 72.697 1.00 30.48 282 VAL A N 1
ATOM 2162 C CA . VAL A 1 302 ? 41.501 60.806 72.096 1.00 36.00 282 VAL A CA 1
ATOM 2163 C C . VAL A 1 302 ? 41.337 61.253 70.648 1.00 37.23 282 VAL A C 1
ATOM 2164 O O . VAL A 1 302 ? 40.685 60.567 69.855 1.00 37.17 282 VAL A O 1
ATOM 2168 N N . ILE A 1 303 ? 41.955 62.370 70.286 1.00 29.84 283 ILE A N 1
ATOM 2169 C CA . ILE A 1 303 ? 42.017 62.813 68.897 1.00 35.72 283 ILE A CA 1
ATOM 2170 C C . ILE A 1 303 ? 43.326 62.309 68.301 1.00 38.64 283 ILE A C 1
ATOM 2171 O O . ILE A 1 303 ? 44.385 62.442 68.930 1.00 36.88 283 ILE A O 1
ATOM 2176 N N . TYR A 1 304 ? 43.270 61.724 67.096 1.00 31.54 284 TYR A N 1
ATOM 2177 C CA . TYR A 1 304 ? 44.465 61.092 66.543 1.00 33.69 284 TYR A CA 1
ATOM 2178 C C . TYR A 1 304 ? 44.614 61.351 65.047 1.00 32.77 284 TYR A C 1
ATOM 2179 O O . TYR A 1 304 ? 43.687 61.753 64.344 1.00 29.82 284 TYR A O 1
ATOM 2188 N N . GLN A 1 305 ? 45.821 61.072 64.576 1.00 40.25 285 GLN A N 1
ATOM 2189 C CA . GLN A 1 305 ? 46.254 61.328 63.216 1.00 35.76 285 GLN A CA 1
ATOM 2190 C C . GLN A 1 305 ? 47.374 60.345 62.925 1.00 35.19 285 GLN A C 1
ATOM 2191 O O . GLN A 1 305 ? 48.247 60.147 63.770 1.00 43.15 285 GLN A O 1
ATOM 2197 N N . THR A 1 306 ? 47.369 59.740 61.744 1.00 30.14 286 THR A N 1
ATOM 2198 C CA . THR A 1 306 ? 48.438 58.825 61.367 1.00 34.55 286 THR A CA 1
ATOM 2199 C C . THR A 1 306 ? 49.100 59.298 60.080 1.00 31.63 286 THR A C 1
ATOM 2200 O O . THR A 1 306 ? 48.415 59.642 59.110 1.00 34.45 286 THR A O 1
ATOM 2204 N N . LYS A 1 307 ? 50.430 59.330 60.079 1.00 29.20 287 LYS A N 1
ATOM 2205 C CA . LYS A 1 307 ? 51.201 59.726 58.909 1.00 32.66 287 LYS A CA 1
ATOM 2206 C C . LYS A 1 307 ? 52.090 58.583 58.452 1.00 39.18 287 LYS A C 1
ATOM 2207 O O . LYS A 1 307 ? 52.486 57.719 59.245 1.00 39.85 287 LYS A O 1
ATOM 2213 N N . VAL A 1 308 ? 52.395 58.575 57.162 1.00 44.02 288 VAL A N 1
ATOM 2214 C CA . VAL A 1 308 ? 53.432 57.701 56.641 1.00 42.08 288 VAL A CA 1
ATOM 2215 C C . VAL A 1 308 ? 54.769 58.425 56.773 1.00 43.31 288 VAL A C 1
ATOM 2216 O O . VAL A 1 308 ? 54.967 59.488 56.169 1.00 42.61 288 VAL A O 1
ATOM 2220 N N . LYS A 1 309 ? 55.693 57.833 57.548 1.00 39.35 289 LYS A N 1
ATOM 2221 C CA . LYS A 1 309 ? 56.972 58.491 57.832 1.00 45.64 289 LYS A CA 1
ATOM 2222 C C . LYS A 1 309 ? 57.744 58.776 56.551 1.00 48.27 289 LYS A C 1
ATOM 2223 O O . LYS A 1 309 ? 58.226 59.893 56.343 1.00 49.13 289 LYS A O 1
ATOM 2229 N N . GLU A 1 310 ? 57.807 57.795 55.653 1.00 51.98 290 GLU A N 1
ATOM 2230 C CA . GLU A 1 310 ? 58.638 57.906 54.459 1.00 56.22 290 GLU A CA 1
ATOM 2231 C C . GLU A 1 310 ? 58.205 59.071 53.572 1.00 58.84 290 GLU A C 1
ATOM 2232 O O . GLU A 1 310 ? 59.028 59.902 53.176 1.00 69.05 290 GLU A O 1
ATOM 2238 N N . ARG A 1 311 ? 56.918 59.170 53.271 1.00 54.58 291 ARG A N 1
ATOM 2239 C CA . ARG A 1 311 ? 56.437 60.223 52.387 1.00 52.12 291 ARG A CA 1
ATOM 2240 C C . ARG A 1 311 ? 55.874 61.443 53.117 1.00 51.94 291 ARG A C 1
ATOM 2241 O O . ARG A 1 311 ? 55.441 62.382 52.451 1.00 50.03 291 ARG A O 1
ATOM 2249 N N . ASN A 1 312 ? 55.889 61.461 54.451 1.00 54.86 292 ASN A N 1
ATOM 2250 C CA . ASN A 1 312 ? 55.368 62.566 55.276 1.00 55.20 292 ASN A CA 1
ATOM 2251 C C . ASN A 1 312 ? 53.985 63.047 54.817 1.00 50.82 292 ASN A C 1
ATOM 2252 O O . ASN A 1 312 ? 53.760 64.227 54.538 1.00 55.76 292 ASN A O 1
ATOM 2257 N N . LYS A 1 313 ? 53.041 62.115 54.786 1.00 40.01 293 LYS A N 1
ATOM 2258 C CA . LYS A 1 313 ? 51.679 62.394 54.363 1.00 39.79 293 LYS A CA 1
ATOM 2259 C C . LYS A 1 313 ? 50.708 61.827 55.386 1.00 45.09 293 LYS A C 1
ATOM 2260 O O . LYS A 1 313 ? 50.924 60.734 55.918 1.00 43.63 293 LYS A O 1
ATOM 2266 N N . THR A 1 314 ? 49.637 62.572 55.651 1.00 43.33 294 THR A N 1
ATOM 2267 C CA . THR A 1 314 ? 48.590 62.126 56.555 1.00 35.18 294 THR A CA 1
ATOM 2268 C C . THR A 1 314 ? 47.669 61.151 55.832 1.00 29.02 294 THR A C 1
ATOM 2269 O O . THR A 1 314 ? 47.120 61.475 54.781 1.00 44.24 294 THR A O 1
ATOM 2273 N N . VAL A 1 315 ? 47.480 59.972 56.416 1.00 31.15 295 VAL A N 1
ATOM 2274 C CA . VAL A 1 315 ? 46.728 58.898 55.783 1.00 29.36 295 VAL A CA 1
ATOM 2275 C C . VAL A 1 315 ? 45.427 58.584 56.512 1.00 35.43 295 VAL A C 1
ATOM 2276 O O . VAL A 1 315 ? 44.554 57.917 55.931 1.00 39.22 295 VAL A O 1
ATOM 2280 N N . LEU A 1 316 ? 45.261 59.055 57.741 1.00 34.38 296 LEU A N 1
ATOM 2281 C CA . LEU A 1 316 ? 44.174 58.646 58.611 1.00 31.39 296 LEU A CA 1
ATOM 2282 C C . LEU A 1 316 ? 44.001 59.691 59.709 1.00 35.03 296 LEU A C 1
ATOM 2283 O O . LEU A 1 316 ? 44.979 60.266 60.193 1.00 36.38 296 LEU A O 1
ATOM 2288 N N . ALA A 1 317 ? 42.757 59.952 60.081 1.00 39.52 297 ALA A N 1
ATOM 2289 C CA . ALA A 1 317 ? 42.490 60.863 61.181 1.00 33.79 297 ALA A CA 1
ATOM 2290 C C . ALA A 1 317 ? 41.117 60.539 61.742 1.00 38.06 297 ALA A C 1
ATOM 2291 O O . ALA A 1 317 ? 40.216 60.101 61.018 1.00 42.09 297 ALA A O 1
ATOM 2293 N N . GLY A 1 318 ? 40.967 60.768 63.037 1.00 29.48 298 GLY A N 1
ATOM 2294 C CA . GLY A 1 318 ? 39.689 60.504 63.674 1.00 25.93 298 GLY A CA 1
ATOM 2295 C C . GLY A 1 318 ? 39.804 60.664 65.163 1.00 29.58 298 GLY A C 1
ATOM 2296 O O . GLY A 1 318 ? 40.659 61.412 65.659 1.00 25.90 298 GLY A O 1
ATOM 2297 N N . TYR A 1 319 ? 38.942 59.944 65.877 1.00 23.99 299 TYR A N 1
ATOM 2298 C CA . TYR A 1 319 ? 38.969 60.013 67.324 1.00 28.95 299 TYR A CA 1
ATOM 2299 C C . TYR A 1 319 ? 38.533 58.679 67.912 1.00 31.34 299 TYR A C 1
ATOM 2300 O O . TYR A 1 319 ? 37.937 57.838 67.235 1.00 31.24 299 TYR A O 1
ATOM 2309 N N . VAL A 1 320 ? 38.810 58.525 69.208 1.00 26.47 300 VAL A N 1
ATOM 2310 C CA . VAL A 1 320 ? 38.458 57.352 70.000 1.00 25.18 300 VAL A CA 1
ATOM 2311 C C . VAL A 1 320 ? 37.893 57.860 71.320 1.00 31.63 300 VAL A C 1
ATOM 2312 O O . VAL A 1 320 ? 38.576 58.581 72.055 1.00 34.51 300 VAL A O 1
ATOM 2316 N N . 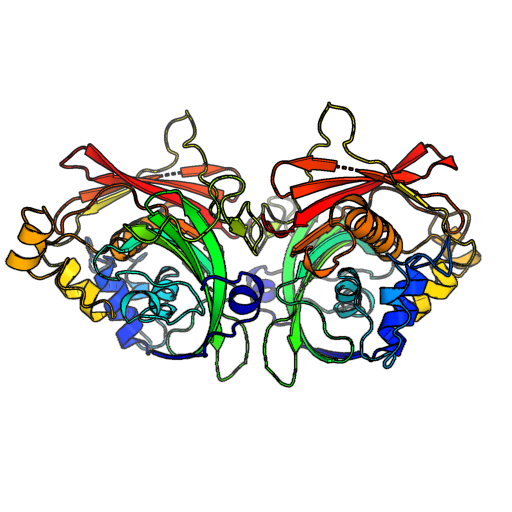ASP A 1 321 ? 36.651 57.515 71.619 1.00 30.34 301 ASP A N 1
ATOM 2317 C CA . ASP A 1 321 ? 36.106 57.812 72.933 1.00 25.73 301 ASP A CA 1
ATOM 2318 C C . ASP A 1 321 ? 36.483 56.671 73.860 1.00 32.42 301 ASP A C 1
ATOM 2319 O O . ASP A 1 321 ? 36.318 55.499 73.498 1.00 24.52 301 ASP A O 1
ATOM 2324 N N . ILE A 1 322 ? 37.007 57.003 75.045 1.00 29.88 302 ILE A N 1
ATOM 2325 C CA . ILE A 1 322 ? 37.489 55.968 75.948 1.00 30.29 302 ILE A CA 1
ATOM 2326 C C . ILE A 1 322 ? 36.744 56.026 77.272 1.00 34.38 302 ILE A C 1
ATOM 2327 O O . ILE A 1 322 ? 36.208 57.059 77.685 1.00 40.33 302 ILE A O 1
ATOM 2332 N N . ARG A 1 323 ? 36.724 54.873 77.932 1.00 33.83 303 ARG A N 1
ATOM 2333 C CA . ARG A 1 323 ? 36.153 54.756 79.260 1.00 31.39 303 ARG A CA 1
ATOM 2334 C C . ARG A 1 323 ? 36.910 55.634 80.242 1.00 37.57 303 ARG A C 1
ATOM 2335 O O . ARG A 1 323 ? 38.138 55.748 80.183 1.00 50.84 303 ARG A O 1
ATOM 2343 N N . GLY A 1 324 ? 36.173 56.242 81.171 1.00 33.39 304 GLY A N 1
ATOM 2344 C CA . GLY A 1 324 ? 36.773 56.961 82.263 1.00 35.52 304 GLY A CA 1
ATOM 2345 C C . GLY A 1 324 ? 36.681 56.122 83.517 1.00 44.13 304 GLY A C 1
ATOM 2346 O O . GLY A 1 324 ? 35.590 55.721 83.930 1.00 43.04 304 GLY A O 1
ATOM 2347 N N . LEU A 1 325 ? 37.835 55.878 84.139 1.00 37.73 305 LEU A N 1
ATOM 2348 C CA . LEU A 1 325 ? 37.902 55.083 85.364 1.00 39.18 305 LEU A CA 1
ATOM 2349 C C . LEU A 1 325 ? 39.048 55.599 86.224 1.00 41.29 305 LEU A C 1
ATOM 2350 O O . LEU A 1 325 ? 40.216 55.391 85.900 1.00 58.82 305 LEU A O 1
ATOM 2355 N N . SER A 1 326 ? 38.717 56.257 87.331 1.00 43.61 306 SER A N 1
ATOM 2356 C CA . SER A 1 326 ? 39.757 56.854 88.164 1.00 49.67 306 SER A CA 1
ATOM 2357 C C . SER A 1 326 ? 40.641 55.806 88.833 1.00 59.82 306 SER A C 1
ATOM 2358 O O . SER A 1 326 ? 41.816 56.078 89.103 1.00 56.25 306 SER A O 1
ATOM 2361 N N . SER A 1 327 ? 40.118 54.604 89.074 1.00 82.38 307 SER A N 1
ATOM 2362 C CA . SER A 1 327 ? 40.856 53.570 89.793 1.00 102.40 307 SER A CA 1
ATOM 2363 C C . SER A 1 327 ? 41.848 52.808 88.917 1.00 109.83 307 SER A C 1
ATOM 2364 O O . SER A 1 327 ? 42.458 51.844 89.395 1.00 116.45 307 SER A O 1
ATOM 2367 N N . SER A 1 328 ? 42.042 53.223 87.668 1.00 103.38 308 SER A N 1
ATOM 2368 C CA . SER A 1 328 ? 43.077 52.653 86.810 1.00 95.08 308 SER A CA 1
ATOM 2369 C C . SER A 1 328 ? 44.285 53.583 86.744 1.00 90.85 308 SER A C 1
ATOM 2370 O O . SER A 1 328 ? 44.152 54.762 86.405 1.00 86.76 308 SER A O 1
ATOM 2373 N N . GLU B 1 27 ? 34.124 48.606 102.814 1.00 78.54 7 GLU B N 1
ATOM 2374 C CA . GLU B 1 27 ? 33.383 47.530 102.168 1.00 88.49 7 GLU B CA 1
ATOM 2375 C C . GLU B 1 27 ? 33.115 47.849 100.685 1.00 94.16 7 GLU B C 1
ATOM 2376 O O . GLU B 1 27 ? 32.454 47.075 99.986 1.00 96.42 7 GLU B O 1
ATOM 2382 N N . PHE B 1 28 ? 33.613 48.988 100.197 1.00 88.25 8 PHE B N 1
ATOM 2383 C CA . PHE B 1 28 ? 33.486 49.331 98.782 1.00 75.74 8 PHE B CA 1
ATOM 2384 C C . PHE B 1 28 ? 34.718 48.842 98.019 1.00 73.42 8 PHE B C 1
ATOM 2385 O O . PHE B 1 28 ? 35.855 49.263 98.300 1.00 71.17 8 PHE B O 1
ATOM 2393 N N . ASN B 1 29 ? 34.484 47.972 97.042 1.00 63.48 9 ASN B N 1
ATOM 2394 C CA . ASN B 1 29 ? 35.510 47.540 96.111 1.00 63.16 9 ASN B CA 1
ATOM 2395 C C . ASN B 1 29 ? 35.010 47.855 94.711 1.00 55.32 9 ASN B C 1
ATOM 2396 O O . ASN B 1 29 ? 33.866 47.516 94.372 1.00 48.73 9 ASN B O 1
ATOM 2401 N N . SER B 1 30 ? 35.854 48.535 93.918 1.00 51.19 10 SER B N 1
ATOM 2402 C CA . SER B 1 30 ? 35.448 48.939 92.569 1.00 58.13 10 SER B CA 1
ATOM 2403 C C . SER B 1 30 ? 35.365 47.740 91.633 1.00 57.84 10 SER B C 1
ATOM 2404 O O . SER B 1 30 ? 34.461 47.663 90.787 1.00 52.59 10 SER B O 1
ATOM 2407 N N . ASP B 1 31 ? 36.296 46.791 91.778 1.00 56.42 11 ASP B N 1
ATOM 2408 C CA . ASP B 1 31 ? 36.268 45.594 90.947 1.00 51.34 11 ASP B CA 1
ATOM 2409 C C . ASP B 1 31 ? 34.931 44.882 91.091 1.00 54.42 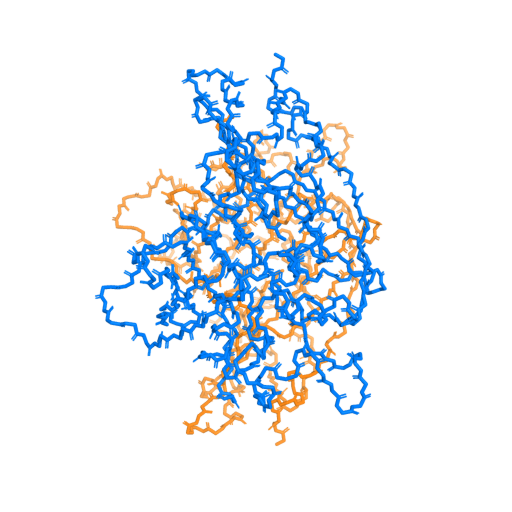11 ASP B C 1
ATOM 2410 O O . ASP B 1 31 ? 34.221 44.666 90.100 1.00 52.69 11 ASP B O 1
ATOM 2415 N N . LEU B 1 32 ? 34.536 44.577 92.333 1.00 57.59 12 LEU B N 1
ATOM 2416 C CA . LEU B 1 32 ? 33.266 43.889 92.556 1.00 56.83 12 LEU B CA 1
ATOM 2417 C C . LEU B 1 32 ? 32.105 44.652 91.938 1.00 52.76 12 LEU B C 1
ATOM 2418 O O . LEU B 1 32 ? 31.241 44.057 91.285 1.00 55.07 12 LEU B O 1
ATOM 2423 N N . LEU B 1 33 ? 32.094 45.975 92.089 1.00 53.96 13 LEU B N 1
ATOM 2424 C CA . LEU B 1 33 ? 30.986 46.763 91.561 1.00 55.47 13 LEU B CA 1
ATOM 2425 C C . LEU B 1 33 ? 30.997 46.809 90.033 1.00 54.36 13 LEU B C 1
ATOM 2426 O O . LEU B 1 33 ? 29.941 46.709 89.398 1.00 46.83 13 LEU B O 1
ATOM 2431 N N . LEU B 1 34 ? 32.170 46.977 89.417 1.00 59.03 14 LEU B N 1
ATOM 2432 C CA . LEU B 1 34 ? 32.198 47.012 87.955 1.00 53.97 14 LEU B CA 1
ATOM 2433 C C . LEU B 1 34 ? 31.858 45.652 87.358 1.00 59.08 14 LEU B C 1
ATOM 2434 O O . LEU B 1 34 ? 31.227 45.584 86.298 1.00 60.13 14 LEU B O 1
ATOM 2439 N N . ALA B 1 35 ? 32.208 44.567 88.051 1.00 60.06 15 ALA B N 1
ATOM 2440 C CA . ALA B 1 35 ? 31.902 43.224 87.578 1.00 54.07 15 ALA B CA 1
ATOM 2441 C C . ALA B 1 35 ? 30.472 42.791 87.860 1.00 54.26 15 ALA B C 1
ATOM 2442 O O . ALA B 1 35 ? 30.043 41.758 87.337 1.00 59.79 15 ALA B O 1
ATOM 2444 N N . HIS B 1 36 ? 29.734 43.530 88.677 1.00 52.81 16 HIS B N 1
ATOM 2445 C CA . HIS B 1 36 ? 28.394 43.105 89.047 1.00 51.74 16 HIS B CA 1
ATOM 2446 C C . HIS B 1 36 ? 27.465 43.197 87.847 1.00 52.13 16 HIS B C 1
ATOM 2447 O O . HIS B 1 36 ? 27.548 44.126 87.040 1.00 53.02 16 HIS B O 1
ATOM 2454 N N . LYS B 1 37 ? 26.576 42.225 87.729 1.00 55.03 17 LYS B N 1
ATOM 2455 C CA . LYS B 1 37 ? 25.618 42.178 86.636 1.00 52.52 17 LYS B CA 1
ATOM 2456 C C . LYS B 1 37 ? 24.234 42.464 87.220 1.00 55.26 17 LYS B C 1
ATOM 2457 O O . LYS B 1 37 ? 23.792 41.780 88.149 1.00 61.88 17 LYS B O 1
ATOM 2459 N N . LEU B 1 38 ? 23.556 43.512 86.688 1.00 46.31 18 LEU B N 1
ATOM 2460 C CA . LEU B 1 38 ? 22.215 43.822 87.160 1.00 40.81 18 LEU B CA 1
ATOM 2461 C C . LEU B 1 38 ? 21.194 42.979 86.414 1.00 44.85 18 LEU B C 1
ATOM 2462 O O . LEU B 1 38 ? 21.373 42.685 85.229 1.00 48.70 18 LEU B O 1
ATOM 2467 N N . PRO B 1 39 ? 20.113 42.581 87.072 1.00 48.41 19 PRO B N 1
ATOM 2468 C CA . PRO B 1 39 ? 19.179 41.645 86.438 1.00 52.05 19 PRO B CA 1
ATOM 2469 C C . PRO B 1 39 ? 18.334 42.316 85.362 1.00 50.76 19 PRO B C 1
ATOM 2470 O O . PRO B 1 39 ? 18.051 43.517 85.404 1.00 44.25 19 PRO B O 1
ATOM 2474 N N . GLU B 1 40 ? 17.921 41.514 84.390 1.00 52.16 20 GLU B N 1
ATOM 2475 C CA . GLU B 1 40 ? 17.137 42.066 83.304 1.00 48.40 20 GLU B CA 1
ATOM 2476 C C . GLU B 1 40 ? 15.666 42.132 83.691 1.00 40.64 20 GLU B C 1
ATOM 2477 O O . GLU B 1 40 ? 15.217 41.511 84.650 1.00 46.99 20 GLU B O 1
ATOM 2483 N N . THR B 1 41 ? 14.911 42.874 82.896 1.00 41.65 21 THR B N 1
ATOM 2484 C CA . THR B 1 41 ? 13.524 43.206 83.164 1.00 39.86 21 THR B CA 1
ATOM 2485 C C . THR B 1 41 ? 12.670 42.935 81.930 1.00 41.81 21 THR B C 1
ATOM 2486 O O . THR B 1 41 ? 13.163 42.936 80.801 1.00 54.96 21 THR B O 1
ATOM 2490 N N . ARG B 1 42 ? 11.377 42.703 82.149 1.00 39.04 22 ARG B N 1
ATOM 2491 C CA . ARG B 1 42 ? 10.390 42.658 81.081 1.00 33.60 22 ARG B CA 1
ATOM 2492 C C . ARG B 1 42 ? 9.448 43.844 81.218 1.00 37.42 22 ARG B C 1
ATOM 2493 O O . ARG B 1 42 ? 9.136 44.275 82.332 1.00 45.02 22 ARG B O 1
ATOM 2501 N N . TYR B 1 43 ? 9.012 44.384 80.084 1.00 27.88 23 TYR B N 1
ATOM 2502 C CA . TYR B 1 43 ? 8.085 45.502 80.091 1.00 26.33 23 TYR B CA 1
ATOM 2503 C C . TYR B 1 43 ? 7.122 45.319 78.927 1.00 37.12 23 TYR B C 1
ATOM 2504 O O . TYR B 1 43 ? 7.559 45.126 77.790 1.00 44.38 23 TYR B O 1
ATOM 2513 N N . THR B 1 44 ? 5.822 45.406 79.203 1.00 32.62 24 THR B N 1
ATOM 2514 C CA . THR B 1 44 ? 4.797 45.221 78.189 1.00 31.31 24 THR B CA 1
ATOM 2515 C C . THR B 1 44 ? 3.897 46.443 78.148 1.00 31.35 24 THR B C 1
ATOM 2516 O O . THR B 1 44 ? 3.529 46.982 79.194 1.00 41.71 24 THR B O 1
ATOM 2520 N N . TYR B 1 45 ? 3.546 46.886 76.944 1.00 24.95 25 TYR B N 1
ATOM 2521 C CA . TYR B 1 45 ? 2.630 48.007 76.815 1.00 25.12 25 TYR B CA 1
ATOM 2522 C C . TYR B 1 45 ? 1.794 47.832 75.554 1.00 24.33 25 TYR B C 1
ATOM 2523 O O . TYR B 1 45 ? 2.185 47.114 74.630 1.00 29.21 25 TYR B O 1
ATOM 2532 N N . ASN B 1 46 ? 0.650 48.520 75.504 1.00 23.69 26 ASN B N 1
ATOM 2533 C CA . ASN B 1 46 ? -0.207 48.511 74.314 1.00 25.96 26 ASN B CA 1
ATOM 2534 C C . ASN B 1 46 ? -0.603 49.936 73.923 1.00 29.70 26 ASN B C 1
ATOM 2535 O O . ASN B 1 46 ? -0.175 50.926 74.528 1.00 28.83 26 ASN B O 1
ATOM 2540 N N . GLU B 1 47 ? -1.454 50.023 72.899 1.00 24.08 27 GLU B N 1
ATOM 2541 C CA . GLU B 1 47 ? -1.788 51.315 72.316 1.00 23.62 27 GLU B CA 1
ATOM 2542 C C . GLU B 1 47 ? -2.579 52.186 73.283 1.00 24.87 27 GLU B C 1
ATOM 2543 O O . GLU B 1 47 ? -2.512 53.420 73.203 1.00 31.58 27 GLU B O 1
ATOM 2549 N N . ARG B 1 48 ? -3.312 51.583 74.216 1.00 24.04 28 ARG B N 1
ATOM 2550 C CA . ARG B 1 48 ? -3.973 52.400 75.219 1.00 23.95 28 ARG B CA 1
ATOM 2551 C C . ARG B 1 48 ? -2.954 53.053 76.134 1.00 28.44 28 ARG B C 1
ATOM 2552 O O . ARG B 1 48 ? -3.089 54.233 76.473 1.00 33.96 28 ARG B O 1
ATOM 2560 N N . ASP B 1 49 ? -1.917 52.307 76.533 1.00 32.89 29 ASP B N 1
ATOM 2561 C CA . ASP B 1 49 ? -0.814 52.908 77.284 1.00 22.80 29 ASP B CA 1
ATOM 2562 C C . ASP B 1 49 ? -0.185 54.055 76.503 1.00 30.01 29 ASP B C 1
ATOM 2563 O O . ASP B 1 49 ? 0.134 55.108 77.078 1.00 30.59 29 ASP B O 1
ATOM 2568 N N . VAL B 1 50 ? -0.023 53.8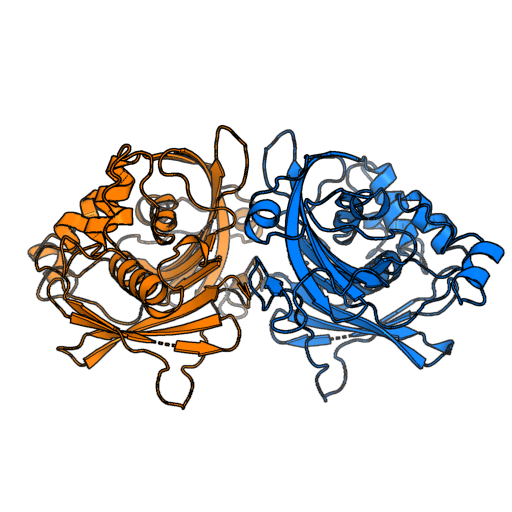76 75.181 1.00 25.00 30 VAL B N 1
ATOM 2569 C CA . VAL B 1 50 ? 0.586 54.916 74.354 1.00 26.30 30 VAL B CA 1
ATOM 2570 C C . VAL B 1 50 ? -0.258 56.185 74.386 1.00 29.88 30 VAL B C 1
ATOM 2571 O O . VAL B 1 50 ? 0.258 57.295 74.566 1.00 33.27 30 VAL B O 1
ATOM 2575 N N . ALA B 1 51 ? -1.571 56.038 74.221 1.00 27.72 31 ALA B N 1
ATOM 2576 C CA . ALA B 1 51 ? -2.429 57.211 74.187 1.00 21.55 31 ALA B CA 1
ATOM 2577 C C . ALA B 1 51 ? -2.505 57.886 75.558 1.00 29.48 31 ALA B C 1
ATOM 2578 O O . ALA B 1 51 ? -2.481 59.124 75.646 1.00 29.80 31 ALA B O 1
ATOM 2580 N N . ILE B 1 52 ? -2.573 57.103 76.643 1.00 21.44 32 ILE B N 1
ATOM 2581 C CA . ILE B 1 52 ? -2.613 57.713 77.976 1.00 23.67 32 ILE B CA 1
ATOM 2582 C C . ILE B 1 52 ? -1.335 58.493 78.251 1.00 25.31 32 ILE B C 1
ATOM 2583 O O . ILE B 1 52 ? -1.376 59.590 78.825 1.00 28.14 32 ILE B O 1
ATOM 2588 N N . TYR B 1 53 ? -0.184 57.960 77.829 1.00 24.79 33 TYR B N 1
ATOM 2589 C CA . TYR B 1 53 ? 1.050 58.728 77.936 1.00 19.38 33 TYR B CA 1
ATOM 2590 C C . TYR B 1 53 ? 0.956 60.037 77.150 1.00 30.36 33 TYR B C 1
ATOM 2591 O O . TYR B 1 53 ? 1.259 61.119 77.671 1.00 27.07 33 TYR B O 1
ATOM 2600 N N . ALA B 1 54 ? 0.544 59.957 75.884 1.00 25.40 34 ALA B N 1
ATOM 2601 C CA . ALA B 1 54 ? 0.527 61.148 75.039 1.00 23.74 34 ALA B CA 1
ATOM 2602 C C . ALA B 1 54 ? -0.375 62.229 75.621 1.00 24.62 34 ALA B C 1
ATOM 2603 O O . ALA B 1 54 ? -0.018 63.415 75.622 1.00 31.66 34 ALA B O 1
ATOM 2605 N N . LEU B 1 55 ? -1.554 61.849 76.110 1.00 22.81 35 LEU B N 1
ATOM 2606 C CA . LEU B 1 55 ? -2.389 62.830 76.791 1.00 23.87 35 LEU B CA 1
ATOM 2607 C C . LEU B 1 55 ? -1.711 63.302 78.071 1.00 29.09 35 LEU B C 1
ATOM 2608 O O . LEU B 1 55 ? -1.790 64.489 78.424 1.00 30.62 35 LEU B O 1
ATOM 2613 N N . GLY B 1 56 ? -1.007 62.387 78.756 1.00 26.62 36 GLY B N 1
ATOM 2614 C CA . GLY B 1 56 ? -0.277 62.757 79.957 1.00 21.40 36 GLY B CA 1
ATOM 2615 C C . GLY B 1 56 ? 0.793 63.809 79.722 1.00 21.91 36 GLY B C 1
ATOM 2616 O O . GLY B 1 56 ? 1.123 64.565 80.632 1.00 23.55 36 GLY B O 1
ATOM 2617 N N . ILE B 1 57 ? 1.338 63.892 78.503 1.00 20.19 37 ILE B N 1
ATOM 2618 C CA . ILE B 1 57 ? 2.314 64.940 78.216 1.00 22.63 37 ILE B CA 1
ATOM 2619 C C . ILE B 1 57 ? 1.742 65.958 77.241 1.00 28.68 37 ILE B C 1
ATOM 2620 O O . ILE B 1 57 ? 2.491 66.622 76.514 1.00 27.47 37 ILE B O 1
ATOM 2625 N N . GLY B 1 58 ? 0.415 66.107 77.242 1.00 26.42 38 GLY B N 1
ATOM 2626 C CA . GLY B 1 58 ? -0.222 67.266 76.656 1.00 24.03 38 GLY B CA 1
ATOM 2627 C C . GLY B 1 58 ? -0.652 67.179 75.205 1.00 29.64 38 GLY B C 1
ATOM 2628 O O . GLY B 1 58 ? -1.006 68.224 74.634 1.00 28.96 38 GLY B O 1
ATOM 2629 N N . ALA B 1 59 ? -0.637 65.989 74.584 1.00 28.84 39 ALA B N 1
ATOM 2630 C CA . ALA B 1 59 ? -1.099 65.870 73.197 1.00 31.85 39 ALA B CA 1
ATOM 2631 C C . ALA B 1 59 ? -2.553 66.321 73.054 1.00 31.18 39 ALA B C 1
ATOM 2632 O O . ALA B 1 59 ? -3.440 65.851 73.770 1.00 34.57 39 ALA B O 1
ATOM 2634 N N . CYS B 1 60 ? -2.780 67.251 72.131 1.00 29.77 40 CYS B N 1
ATOM 2635 C CA . CYS B 1 60 ? -4.083 67.851 71.857 1.00 32.41 40 CYS B CA 1
ATOM 2636 C C . CYS B 1 60 ? -4.612 68.652 73.029 1.00 35.60 40 CYS B C 1
ATOM 2637 O O . CYS B 1 60 ? -5.821 68.911 73.098 1.00 35.54 40 CYS B O 1
ATOM 2640 N N . GLY B 1 61 ? -3.705 69.059 73.927 1.00 26.20 41 GLY B N 1
ATOM 2641 C CA . GLY B 1 61 ? -4.089 69.836 75.094 1.00 27.83 41 GLY B CA 1
ATOM 2642 C C . GLY B 1 61 ? -4.780 71.149 74.775 1.00 38.70 41 GLY B C 1
ATOM 2643 O O . GLY B 1 61 ? -5.642 71.594 75.536 1.00 53.34 41 GLY B O 1
ATOM 2644 N N . GLN B 1 62 ? -4.422 71.791 73.661 1.00 40.13 42 GLN B N 1
ATOM 2645 C CA . GLN B 1 62 ? -5.056 73.052 73.296 1.00 51.67 42 GLN B CA 1
ATOM 2646 C C . GLN B 1 62 ? -6.069 72.926 72.157 1.00 53.53 42 GLN B C 1
ATOM 2647 O O . GLN B 1 62 ? -6.964 73.770 72.055 1.00 51.62 42 GLN B O 1
ATOM 2653 N N . ASP B 1 63 ? -5.993 71.883 71.335 1.00 48.57 43 ASP B N 1
ATOM 2654 C CA . ASP B 1 63 ? -6.926 71.744 70.221 1.00 49.80 43 ASP B CA 1
ATOM 2655 C C . ASP B 1 63 ? -7.231 70.270 69.985 1.00 52.88 43 ASP B C 1
ATOM 2656 O O . ASP B 1 63 ? -6.323 69.477 69.704 1.00 50.99 43 ASP B O 1
ATOM 2661 N N . ALA B 1 64 ? -8.517 69.913 70.082 1.00 46.74 44 ALA B N 1
ATOM 2662 C CA . ALA B 1 64 ? -8.919 68.528 69.874 1.00 44.78 44 ALA B CA 1
ATOM 2663 C C . ALA B 1 64 ? -8.646 68.063 68.446 1.00 52.63 44 ALA B C 1
ATOM 2664 O O . ALA B 1 64 ? -8.392 66.874 68.220 1.00 57.54 44 ALA B O 1
ATOM 2666 N N . VAL B 1 65 ? -8.691 68.972 67.474 1.00 51.26 45 VAL B N 1
ATOM 2667 C CA . VAL B 1 65 ? -8.573 68.615 66.065 1.00 54.92 45 VAL B CA 1
ATOM 2668 C C . VAL B 1 65 ? -7.220 69.009 65.487 1.00 57.50 45 VAL B C 1
ATOM 2669 O O . VAL B 1 65 ? -7.050 69.002 64.262 1.00 57.86 45 VAL B O 1
ATOM 2673 N N . ASP B 1 66 ? -6.259 69.384 66.340 1.00 59.39 46 ASP B N 1
ATOM 2674 C CA . ASP B 1 66 ? -4.878 69.620 65.929 1.00 62.24 46 ASP B CA 1
ATOM 2675 C C . ASP B 1 66 ? -4.396 68.454 65.068 1.00 56.99 46 ASP B C 1
ATOM 2676 O O . ASP B 1 66 ? -4.157 67.354 65.574 1.00 61.97 46 ASP B O 1
ATOM 2681 N N . SER B 1 67 ? -4.274 68.679 63.761 1.00 56.18 47 SER B N 1
ATOM 2682 C CA . SER B 1 67 ? -3.801 67.634 62.855 1.00 65.49 47 SER B CA 1
ATOM 2683 C C . SER B 1 67 ? -2.417 67.118 63.248 1.00 68.55 47 SER B C 1
ATOM 2684 O O . SER B 1 67 ? -2.117 65.929 63.067 1.00 68.64 47 SER B O 1
ATOM 2687 N N . ASP B 1 68 ? -1.560 67.994 63.782 1.00 59.42 48 ASP B N 1
ATOM 2688 C CA . ASP B 1 68 ? -0.204 67.585 64.125 1.00 55.04 48 ASP B CA 1
ATOM 2689 C C . ASP B 1 68 ? -0.184 66.604 65.292 1.00 47.93 48 ASP B C 1
ATOM 2690 O O . ASP B 1 68 ? 0.628 65.673 65.315 1.00 52.10 48 ASP B O 1
ATOM 2695 N N . GLU B 1 69 ? -1.067 66.789 66.272 1.00 44.03 49 GLU B N 1
ATOM 2696 C CA . GLU B 1 69 ? -1.016 65.999 67.491 1.00 41.86 49 GLU B CA 1
ATOM 2697 C C . GLU B 1 69 ? -2.122 64.960 67.612 1.00 39.22 49 GLU B C 1
ATOM 2698 O O . GLU B 1 69 ? -2.004 64.062 68.449 1.00 33.55 49 GLU B O 1
ATOM 2704 N N . LEU B 1 70 ? -3.184 65.052 66.807 1.00 41.21 50 LEU B N 1
ATOM 2705 C CA . LEU B 1 70 ? -4.270 64.080 66.906 1.00 33.49 50 LEU B CA 1
ATOM 2706 C C . LEU B 1 70 ? -3.786 62.666 66.622 1.00 30.84 50 LEU B C 1
ATOM 2707 O O . LEU B 1 70 ? -4.280 61.707 67.225 1.00 34.91 50 LEU B O 1
ATOM 2712 N N . LYS B 1 71 ? -2.804 62.519 65.733 1.00 31.75 51 LYS B N 1
ATOM 2713 C CA . LYS B 1 71 ? -2.258 61.214 65.385 1.00 27.17 51 LYS B CA 1
ATOM 2714 C C . LYS B 1 71 ? -1.557 60.525 66.552 1.00 32.22 51 LYS B C 1
ATOM 2715 O O . LYS B 1 71 ? -1.176 59.354 66.426 1.00 35.70 51 LYS B O 1
ATOM 2721 N N . PHE B 1 72 ? -1.344 61.214 67.668 1.00 28.30 52 PHE B N 1
ATOM 2722 C CA . PHE B 1 72 ? -0.747 60.559 68.816 1.00 28.08 52 PHE B CA 1
ATOM 2723 C C . PHE B 1 72 ? -1.782 59.882 69.707 1.00 29.37 52 PHE B C 1
ATOM 2724 O O . PHE B 1 72 ? -1.402 59.088 70.574 1.00 32.41 52 PHE B O 1
ATOM 2732 N N . VAL B 1 73 ? -3.075 60.151 69.511 1.00 26.29 53 VAL B N 1
ATOM 2733 C CA . VAL B 1 73 ? -4.086 59.623 70.420 1.00 25.03 53 VAL B CA 1
ATOM 2734 C C . VAL B 1 73 ? -5.246 58.992 69.672 1.00 26.61 53 VAL B C 1
ATOM 2735 O O . VAL B 1 73 ? -6.097 58.344 70.285 1.00 32.29 53 VAL B O 1
ATOM 2739 N N . TYR B 1 74 ? -5.287 59.151 68.350 1.00 31.04 54 TYR B N 1
ATOM 2740 C CA . TYR B 1 74 ? -6.396 58.606 67.579 1.00 29.49 54 TYR B CA 1
ATOM 2741 C C . TYR B 1 74 ? -5.936 58.246 66.171 1.00 35.82 54 TYR B C 1
ATOM 2742 O O . TYR B 1 74 ? -5.047 58.890 65.613 1.00 37.30 54 TYR B O 1
ATOM 2751 N N . HIS B 1 75 ? -6.558 57.216 65.594 1.00 35.87 55 HIS B N 1
ATOM 2752 C CA . HIS B 1 75 ? -6.396 56.936 64.172 1.00 31.71 55 HIS B CA 1
ATOM 2753 C C . HIS B 1 75 ? -7.681 56.312 63.631 1.00 38.53 55 HIS B C 1
ATOM 2754 O O . HIS B 1 75 ? -8.219 55.378 64.236 1.00 45.12 55 HIS B O 1
ATOM 2761 N N . ARG B 1 76 ? -8.167 56.846 62.494 1.00 42.04 56 ARG B N 1
ATOM 2762 C CA . ARG B 1 76 ? -9.390 56.363 61.836 1.00 46.67 56 ARG B CA 1
ATOM 2763 C C . ARG B 1 76 ? -9.420 54.848 61.645 1.00 43.09 56 ARG B C 1
ATOM 2764 O O . ARG B 1 76 ? -10.496 54.254 61.595 1.00 42.73 56 ARG B O 1
ATOM 2772 N N . ASN B 1 77 ? -8.271 54.216 61.452 1.00 50.03 57 ASN B N 1
ATOM 2773 C CA . ASN B 1 77 ? -8.214 52.793 61.164 1.00 45.72 57 ASN B CA 1
ATOM 2774 C C . ASN B 1 77 ? -7.860 51.947 62.380 1.00 43.62 57 ASN B C 1
ATOM 2775 O O . ASN B 1 77 ? -7.524 50.768 62.223 1.00 45.30 57 ASN B O 1
ATOM 2780 N N . GLY B 1 78 ? -7.904 52.514 63.580 1.00 41.69 58 GLY B N 1
ATOM 2781 C CA . GLY B 1 78 ? -7.702 51.739 64.791 1.00 36.54 58 GLY B CA 1
ATOM 2782 C C . GLY B 1 78 ? -6.612 52.349 65.635 1.00 34.11 58 GLY B C 1
ATOM 2783 O O . GLY B 1 78 ? -5.650 52.923 65.122 1.00 35.59 58 GLY B O 1
ATOM 2784 N N . GLN B 1 79 ? -6.767 52.228 66.960 1.00 37.45 59 GLN B N 1
ATOM 2785 C CA . GLN B 1 79 ? -5.798 52.818 67.880 1.00 32.17 59 GLN B CA 1
ATOM 2786 C C . GLN B 1 79 ? -4.418 52.191 67.747 1.00 33.97 59 GLN B C 1
ATOM 2787 O O . GLN B 1 79 ? -3.428 52.813 68.146 1.00 42.78 59 GLN B O 1
ATOM 2793 N N . ASP B 1 80 ? -4.323 50.979 67.199 1.00 32.15 60 ASP B N 1
ATOM 2794 C CA . ASP B 1 80 ? -3.013 50.364 67.011 1.00 38.40 60 ASP B CA 1
ATOM 2795 C C . ASP B 1 80 ? -2.159 51.101 65.982 1.00 37.73 60 ASP B C 1
ATOM 2796 O O . ASP B 1 80 ? -0.955 50.837 65.894 1.00 43.55 60 ASP B O 1
ATOM 2801 N N . LEU B 1 81 ? -2.735 52.035 65.231 1.00 36.25 61 LEU B N 1
ATOM 2802 C CA . LEU B 1 81 ? -1.996 52.807 64.246 1.00 32.75 61 LEU B CA 1
ATOM 2803 C C . LEU B 1 81 ? -1.591 54.194 64.746 1.00 36.89 61 LEU B C 1
ATOM 2804 O O . LEU B 1 81 ? -1.069 54.998 63.963 1.00 38.54 61 LEU B O 1
ATOM 2809 N N . ILE B 1 82 ? -1.805 54.503 66.028 1.00 29.45 62 ILE B N 1
ATOM 2810 C CA . ILE B 1 82 ? -1.321 55.788 66.495 1.00 28.70 62 ILE B CA 1
ATOM 2811 C C . ILE B 1 82 ? 0.199 55.772 66.511 1.00 32.17 62 ILE B C 1
ATOM 2812 O O . ILE B 1 82 ? 0.850 54.724 66.454 1.00 33.94 62 ILE B O 1
ATOM 2817 N N . GLN B 1 83 ? 0.771 56.955 66.529 1.00 32.44 63 GLN B N 1
ATOM 2818 C CA . GLN B 1 83 ? 2.215 57.083 66.562 1.00 33.14 63 GLN B CA 1
ATOM 2819 C C . GLN B 1 83 ? 2.678 57.358 67.981 1.00 31.77 63 GLN B C 1
ATOM 2820 O O . GLN B 1 83 ? 1.976 57.991 68.776 1.00 39.15 63 GLN B O 1
ATOM 2826 N N . VAL B 1 84 ? 3.864 56.864 68.294 1.00 25.60 64 VAL B N 1
ATOM 2827 C CA . VAL B 1 84 ? 4.401 56.920 69.643 1.00 29.90 64 VAL B CA 1
ATOM 2828 C C . VAL B 1 84 ? 5.326 58.122 69.756 1.00 25.12 64 VAL B C 1
ATOM 2829 O O . VAL B 1 84 ? 6.117 58.399 68.851 1.00 36.30 64 VAL B O 1
ATOM 2833 N N . LEU B 1 85 ? 5.177 58.867 70.812 1.00 27.04 65 LEU B N 1
ATOM 2834 C CA . LEU B 1 85 ? 6.082 59.975 71.079 1.00 33.17 65 LEU B CA 1
ATOM 2835 C C . LEU B 1 85 ? 7.393 59.439 71.661 1.00 35.22 65 LEU B C 1
ATOM 2836 O O . LEU B 1 85 ? 7.362 58.598 72.565 1.00 29.68 65 LEU B O 1
ATOM 2841 N N . PRO B 1 86 ? 8.553 59.893 71.174 1.00 28.11 66 PRO B N 1
ATOM 2842 C CA . PRO B 1 86 ? 9.810 59.219 71.542 1.00 25.23 66 PRO B CA 1
ATOM 2843 C C . PRO B 1 86 ? 10.087 59.197 73.035 1.00 30.35 66 PRO B C 1
ATOM 2844 O O . PRO B 1 86 ? 10.738 58.257 73.518 1.00 31.59 66 PRO B O 1
ATOM 2848 N N . THR B 1 87 ? 9.617 60.195 73.788 1.00 25.64 67 THR B N 1
ATOM 2849 C CA . THR B 1 87 ? 9.885 60.203 75.225 1.00 24.15 67 THR B CA 1
ATOM 2850 C C . THR B 1 87 ? 9.135 59.102 75.971 1.00 24.00 67 THR B C 1
ATOM 2851 O O . THR B 1 87 ? 9.413 58.859 77.153 1.00 17.97 67 THR B O 1
ATOM 2855 N N . PHE B 1 88 ? 8.210 58.424 75.296 1.00 25.06 68 PHE B N 1
ATOM 2856 C CA . PHE B 1 88 ? 7.569 57.243 75.856 1.00 26.25 68 PHE B CA 1
ATOM 2857 C C . PHE B 1 88 ? 8.606 56.222 76.297 1.00 29.48 68 PHE B C 1
ATOM 2858 O O . PHE B 1 88 ? 8.383 55.477 77.267 1.00 26.92 68 PHE B O 1
ATOM 2866 N N . ALA B 1 89 ? 9.751 56.181 75.600 1.00 28.99 69 ALA B N 1
ATOM 2867 C CA . ALA B 1 89 ? 10.813 55.235 75.927 1.00 21.46 69 ALA B CA 1
ATOM 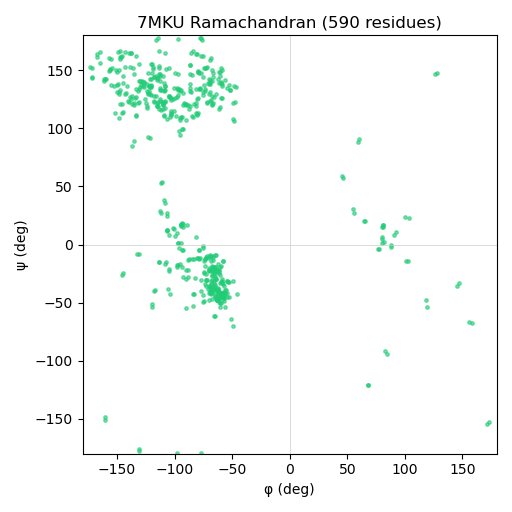2868 C C . ALA B 1 89 ? 11.339 55.436 77.340 1.00 24.19 69 ALA B C 1
ATOM 2869 O O . ALA B 1 89 ? 11.941 54.517 77.908 1.00 31.90 69 ALA B O 1
ATOM 2871 N N . SER B 1 90 ? 11.101 56.604 77.937 1.00 22.51 70 SER B N 1
ATOM 2872 C CA . SER B 1 90 ? 11.576 56.812 79.293 1.00 27.86 70 SER B CA 1
ATOM 2873 C C . SER B 1 90 ? 10.804 55.967 80.303 1.00 33.89 70 SER B C 1
ATOM 2874 O O . SER B 1 90 ? 11.346 55.649 81.367 1.00 42.26 70 SER B O 1
ATOM 2877 N N . LEU B 1 91 ? 9.580 55.542 79.974 1.00 26.44 71 LEU B N 1
ATOM 2878 C CA . LEU B 1 91 ? 8.856 54.638 80.860 1.00 21.82 71 LEU B CA 1
ATOM 2879 C C . LEU B 1 91 ? 9.547 53.286 81.008 1.00 29.15 71 LEU B C 1
ATOM 2880 O O . LEU B 1 91 ? 9.252 52.559 81.963 1.00 30.61 71 LEU B O 1
ATOM 2885 N N . PHE B 1 92 ? 10.443 52.917 80.082 1.00 31.06 72 PHE B N 1
ATOM 2886 C CA . PHE B 1 92 ? 11.068 51.597 80.144 1.00 26.07 72 PHE B CA 1
ATOM 2887 C C . PHE B 1 92 ? 12.099 51.475 81.262 1.00 30.73 72 PHE B C 1
ATOM 2888 O O . PHE B 1 92 ? 12.562 50.368 81.537 1.00 27.13 72 PHE B O 1
ATOM 2896 N N . THR B 1 93 ? 12.489 52.571 81.899 1.00 44.99 73 THR B N 1
ATOM 2897 C CA . THR B 1 93 ? 13.424 52.491 83.007 1.00 51.09 73 THR B CA 1
ATOM 2898 C C . THR B 1 93 ? 12.726 52.291 84.338 1.00 65.63 73 THR B C 1
ATOM 2899 O O . THR B 1 93 ? 13.355 51.776 85.268 1.00 79.20 73 THR B O 1
ATOM 2903 N N . LEU B 1 94 ? 11.442 52.657 84.429 1.00 67.74 74 LEU B N 1
ATOM 2904 C CA . LEU B 1 94 ? 10.760 52.802 85.711 1.00 66.59 74 LEU B CA 1
ATOM 2905 C C . LEU B 1 94 ? 11.020 51.618 86.615 1.00 58.37 74 LEU B C 1
ATOM 2906 O O . LEU B 1 94 ? 10.994 50.463 86.177 1.00 60.01 74 LEU B O 1
ATOM 2911 N N . GLY B 1 95 ? 11.305 51.931 87.875 1.00 49.46 75 GLY B N 1
ATOM 2912 C CA . GLY B 1 95 ? 11.387 50.940 88.922 1.00 57.48 75 GLY B CA 1
ATOM 2913 C C . GLY B 1 95 ? 12.726 50.829 89.612 1.00 72.30 75 GLY B C 1
ATOM 2914 O O . GLY B 1 95 ? 12.795 50.969 90.836 1.00 81.35 75 GLY B O 1
ATOM 2915 N N . SER B 1 96 ? 13.796 50.632 88.837 1.00 73.55 76 SER B N 1
ATOM 2916 C CA . SER B 1 96 ? 15.108 50.260 89.366 1.00 74.75 76 SER B CA 1
ATOM 2917 C C . SER B 1 96 ? 15.610 51.157 90.503 1.00 79.68 76 SER B C 1
ATOM 2918 O O . SER B 1 96 ? 15.762 50.689 91.643 1.00 81.34 76 SER B O 1
ATOM 2921 N N . LEU B 1 97 ? 15.849 52.442 90.215 1.00 70.97 77 LEU B N 1
ATOM 2922 C CA . LEU B 1 97 ? 16.554 53.305 91.161 1.00 67.13 77 LEU B CA 1
ATOM 2923 C C . LEU B 1 97 ? 15.766 53.540 92.445 1.00 77.59 77 LEU B C 1
ATOM 2924 O O . LEU B 1 97 ? 16.347 53.582 93.536 1.00 87.22 77 LEU B O 1
ATOM 2929 N N . THR B 1 98 ? 14.456 53.740 92.342 1.00 81.22 78 THR B N 1
ATOM 2930 C CA . THR B 1 98 ? 13.683 54.104 93.525 1.00 80.61 78 THR B CA 1
ATOM 2931 C C . THR B 1 98 ? 13.320 52.880 94.363 1.00 84.07 78 THR B C 1
ATOM 2932 O O . THR B 1 98 ? 13.174 52.991 95.588 1.00 81.64 78 THR B O 1
ATOM 2936 N N . GLU B 1 99 ? 13.187 51.713 93.725 1.00 90.83 79 GLU B N 1
ATOM 2937 C CA . GLU B 1 99 ? 12.897 50.486 94.459 1.00 98.63 79 GLU B CA 1
ATOM 2938 C C . GLU B 1 99 ? 14.025 50.148 95.424 1.00 101.62 79 GLU B C 1
ATOM 2939 O O . GLU B 1 99 ? 13.778 49.725 96.560 1.00 101.18 79 GLU B O 1
ATOM 2945 N N . GLY B 1 100 ? 15.269 50.326 94.987 1.00 94.74 80 GLY B N 1
ATOM 2946 C CA . GLY B 1 100 ? 16.407 49.941 95.788 1.00 92.50 80 GLY B CA 1
ATOM 2947 C C . GLY B 1 100 ? 17.666 49.722 94.979 1.00 88.93 80 GLY B C 1
ATOM 2948 O O . GLY B 1 100 ? 18.622 50.490 95.120 1.00 93.19 80 GLY B O 1
ATOM 2949 N N . LEU B 1 101 ? 17.687 48.683 94.138 1.00 81.67 81 LEU B N 1
ATOM 2950 C CA . LEU B 1 101 ? 18.838 48.380 93.289 1.00 81.11 81 LEU B CA 1
ATOM 2951 C C . LEU B 1 101 ? 20.095 48.133 94.113 1.00 83.17 81 LEU B C 1
ATOM 2952 O O . LEU B 1 101 ? 20.878 49.055 94.358 1.00 89.83 81 LEU B O 1
ATOM 2957 N N . ASP B 1 102 ? 20.318 46.892 94.523 1.00 80.31 82 ASP B N 1
ATOM 2958 C CA . ASP B 1 102 ? 21.408 46.599 95.439 1.00 80.87 82 ASP B CA 1
ATOM 2959 C C . ASP B 1 102 ? 22.710 46.496 94.652 1.00 78.71 82 ASP B C 1
ATOM 2960 O O . ASP B 1 102 ? 22.843 45.653 93.757 1.00 85.14 82 ASP B O 1
ATOM 2965 N N . LEU B 1 103 ? 23.655 47.363 94.964 1.00 63.88 83 LEU B N 1
ATOM 2966 C CA . LEU B 1 103 ? 24.949 47.243 94.329 1.00 56.90 83 LEU B CA 1
ATOM 2967 C C . LEU B 1 103 ? 26.006 46.850 95.345 1.00 63.53 83 LEU B C 1
ATOM 2968 O O . LEU B 1 103 ? 25.990 47.347 96.473 1.00 70.30 83 LEU B O 1
ATOM 2973 N N . PRO B 1 104 ? 26.935 45.975 94.975 1.00 66.54 84 PRO B N 1
ATOM 2974 C CA . PRO B 1 104 ? 27.959 45.530 95.931 1.00 66.39 84 PRO B CA 1
ATOM 2975 C C . PRO B 1 104 ? 28.821 46.680 96.429 1.00 61.16 84 PRO B C 1
ATOM 2976 O O . PRO B 1 104 ? 29.566 47.301 95.669 1.00 65.64 84 PRO B O 1
ATOM 2980 N N . GLY B 1 105 ? 28.743 46.935 97.731 1.00 59.23 85 GLY B N 1
ATOM 2981 C CA . GLY B 1 105 ? 29.600 47.913 98.368 1.00 66.34 85 GLY B CA 1
ATOM 2982 C C . GLY B 1 105 ? 29.175 49.354 98.213 1.00 67.54 85 GLY B C 1
ATOM 2983 O O . GLY B 1 105 ? 29.973 50.251 98.520 1.00 69.07 85 GLY B O 1
ATOM 2984 N N . PHE B 1 106 ? 27.932 49.607 97.792 1.00 57.53 86 PHE B N 1
ATOM 2985 C CA . PHE B 1 106 ? 27.436 50.959 97.578 1.00 53.07 86 PHE B CA 1
ATOM 2986 C C . PHE B 1 106 ? 25.963 51.016 97.968 1.00 56.41 86 PHE B C 1
ATOM 2987 O O . PHE B 1 106 ? 25.121 50.409 97.296 1.00 60.88 86 PHE B O 1
ATOM 2995 N N . LYS B 1 107 ? 25.652 51.781 99.017 1.00 50.68 87 LYS B N 1
ATOM 2996 C CA . LYS B 1 107 ? 24.296 51.956 99.524 1.00 50.41 87 LYS B CA 1
ATOM 2997 C C . LYS B 1 107 ? 23.833 53.401 99.319 1.00 61.04 87 LYS B C 1
ATOM 2998 O O . LYS B 1 107 ? 24.653 54.318 99.216 1.00 63.90 87 LYS B O 1
ATOM 3000 N N . TYR B 1 108 ? 22.516 53.605 99.215 1.00 54.12 88 TYR B N 1
ATOM 3001 C CA . TYR B 1 108 ? 21.997 54.971 99.142 1.00 57.58 88 TYR B CA 1
ATOM 3002 C C . TYR B 1 108 ? 20.541 55.025 99.584 1.00 58.13 88 TYR B C 1
ATOM 3003 O O . TYR B 1 108 ? 19.821 54.023 99.558 1.00 60.79 88 TYR B O 1
ATOM 3012 N N . ASP B 1 109 ? 20.110 56.242 99.936 1.00 55.26 89 ASP B N 1
ATOM 3013 C CA . ASP B 1 109 ? 18.759 56.508 100.424 1.00 53.30 89 ASP B CA 1
ATOM 3014 C C . ASP B 1 109 ? 17.875 56.930 99.256 1.00 55.15 89 ASP B C 1
ATOM 3015 O O . ASP B 1 109 ? 18.030 58.056 98.751 1.00 55.01 89 ASP B O 1
ATOM 3020 N N . PRO B 1 110 ? 16.922 56.102 98.820 1.00 52.91 90 PRO B N 1
ATOM 3021 C CA . PRO B 1 110 ? 16.177 56.437 97.594 1.00 51.03 90 PRO B CA 1
ATOM 3022 C C . PRO B 1 110 ? 15.279 57.656 97.722 1.00 53.96 90 PRO B C 1
ATOM 3023 O O . PRO B 1 110 ? 14.971 58.270 96.691 1.00 55.21 90 PRO B O 1
ATOM 3027 N N . SER B 1 111 ? 14.863 58.045 98.935 1.00 45.18 91 SER B N 1
ATOM 3028 C CA . SER B 1 111 ? 13.972 59.195 99.044 1.00 40.38 91 SER B CA 1
ATOM 3029 C C . SER B 1 111 ? 14.695 60.517 98.810 1.00 52.26 91 SER B C 1
ATOM 3030 O O . SER B 1 111 ? 14.047 61.506 98.447 1.00 54.05 91 SER B O 1
ATOM 3033 N N . LEU B 1 112 ? 16.010 60.575 99.033 1.00 50.65 92 LEU B N 1
ATOM 3034 C CA . LEU B 1 112 ? 16.768 61.785 98.754 1.00 48.63 92 LEU B CA 1
ATOM 3035 C C . LEU B 1 112 ? 17.377 61.786 97.360 1.00 46.69 92 LEU B C 1
ATOM 3036 O O . LEU B 1 112 ? 18.226 62.634 97.059 1.00 47.49 92 LEU B O 1
ATOM 3041 N N . LEU B 1 113 ? 16.909 60.894 96.494 1.00 42.83 93 LEU B N 1
ATOM 3042 C CA . LEU B 1 113 ? 17.362 60.830 95.116 1.00 31.39 93 LEU B CA 1
ATOM 3043 C C . LEU B 1 113 ? 16.779 61.983 94.294 1.00 38.56 93 LEU B C 1
ATOM 3044 O O . LEU B 1 113 ? 15.595 62.321 94.401 1.00 43.56 93 LEU B O 1
ATOM 3049 N N . LEU B 1 114 ? 17.617 62.589 93.466 1.00 32.70 94 LEU B N 1
ATOM 3050 C CA . LEU B 1 114 ? 17.173 63.613 92.532 1.00 30.64 94 LEU B CA 1
ATOM 3051 C C . LEU B 1 114 ? 17.501 63.163 91.121 1.00 33.88 94 LEU B C 1
ATOM 3052 O O . LEU B 1 114 ? 18.582 62.626 90.861 1.00 40.63 94 LEU B O 1
ATOM 3057 N N . HIS B 1 115 ? 16.583 63.361 90.209 1.00 34.93 95 HIS B N 1
ATOM 3058 C CA . HIS B 1 115 ? 16.791 62.973 88.862 1.00 27.71 95 HIS B CA 1
ATOM 3059 C C . HIS B 1 115 ? 17.463 64.112 88.222 1.00 33.82 95 HIS B C 1
ATOM 3060 O O . HIS B 1 115 ? 16.913 65.126 88.145 1.00 29.58 95 HIS B O 1
ATOM 3067 N N . GLY B 1 116 ? 18.684 63.925 87.767 1.00 32.66 96 GLY B N 1
ATOM 3068 C CA . GLY B 1 116 ? 19.492 64.993 87.205 1.00 22.88 96 GLY B CA 1
ATOM 3069 C C . GLY B 1 116 ? 19.324 65.178 85.715 1.00 30.94 96 GLY B C 1
ATOM 3070 O O . GLY B 1 116 ? 19.018 66.284 85.258 1.00 43.27 96 GLY B O 1
ATOM 3071 N N . GLN B 1 117 ? 19.528 64.117 84.938 1.00 23.46 97 GLN B N 1
ATOM 3072 C CA . GLN B 1 117 ? 19.230 64.205 83.522 1.00 30.65 97 GLN B CA 1
ATOM 3073 C C . GLN B 1 117 ? 18.715 62.879 82.991 1.00 37.19 97 GLN B C 1
ATOM 3074 O O . GLN B 1 117 ? 18.837 61.826 83.626 1.00 34.45 97 GLN B O 1
ATOM 3080 N N . GLN B 1 118 ? 18.077 62.970 81.830 1.00 33.03 98 GLN B N 1
ATOM 3081 C CA . GLN B 1 118 ? 17.683 61.816 81.049 1.00 23.68 98 GLN B CA 1
ATOM 3082 C C . GLN B 1 118 ? 18.351 61.916 79.690 1.00 30.15 98 GLN B C 1
ATOM 3083 O O . GLN B 1 118 ? 18.478 63.010 79.127 1.00 37.89 98 GLN B O 1
ATOM 3089 N N . TYR B 1 119 ? 18.769 60.770 79.167 1.00 30.02 99 TYR B N 1
ATOM 3090 C CA . TYR B 1 119 ? 19.338 60.660 77.831 1.00 23.08 99 TYR B CA 1
ATOM 3091 C C . TYR B 1 119 ? 18.688 59.475 77.129 1.00 25.32 99 TYR B C 1
ATOM 3092 O O . TYR B 1 119 ? 18.657 58.366 77.676 1.00 29.89 99 TYR B O 1
ATOM 3101 N N . ILE B 1 120 ? 18.154 59.703 75.931 1.00 27.59 100 ILE B N 1
ATOM 3102 C CA . ILE B 1 120 ? 17.449 58.666 75.183 1.00 21.92 100 ILE B CA 1
ATOM 3103 C C . ILE B 1 120 ? 18.005 58.612 73.771 1.00 20.23 100 ILE B C 1
ATOM 3104 O O . ILE B 1 120 ? 18.198 59.652 73.138 1.00 28.44 100 ILE B O 1
ATOM 3109 N N . GLU B 1 121 ? 18.246 57.404 73.265 1.00 28.48 101 GLU B N 1
ATOM 3110 C CA . GLU B 1 121 ? 18.553 57.207 71.850 1.00 26.29 101 GLU B CA 1
ATOM 3111 C C . GLU B 1 121 ? 17.506 56.278 71.247 1.00 20.16 101 GLU B C 1
ATOM 3112 O O . GLU B 1 121 ? 17.212 55.217 71.806 1.00 30.87 101 GLU B O 1
ATOM 3118 N N . ILE B 1 122 ? 16.916 56.693 70.136 1.00 22.19 102 ILE B N 1
ATOM 3119 C CA . ILE B 1 122 ? 15.868 55.928 69.468 1.00 23.73 102 ILE B CA 1
ATOM 3120 C C . ILE B 1 122 ? 16.435 55.365 68.167 1.00 31.16 102 ILE B C 1
ATOM 3121 O O . ILE B 1 122 ? 16.660 56.107 67.201 1.00 35.54 102 ILE B O 1
ATOM 3126 N N . TYR B 1 123 ? 16.611 54.042 68.118 1.00 31.59 103 TYR B N 1
ATOM 3127 C CA . TYR B 1 123 ? 17.235 53.384 66.975 1.00 26.81 103 TYR B CA 1
ATOM 3128 C C . TYR B 1 123 ? 16.253 53.011 65.884 1.00 28.42 103 TYR B C 1
ATOM 3129 O O . TYR B 1 123 ? 16.636 52.888 64.720 1.00 44.03 103 TYR B O 1
ATOM 3138 N N . ARG B 1 124 ? 15.013 52.780 66.247 1.00 37.03 104 ARG B N 1
ATOM 3139 C CA . ARG B 1 124 ? 13.937 52.410 65.359 1.00 37.92 104 ARG B CA 1
ATOM 3140 C C . ARG B 1 124 ? 12.689 53.113 65.877 1.00 36.05 104 ARG B C 1
ATOM 3141 O O . ARG B 1 124 ? 12.610 53.408 67.077 1.00 31.31 104 ARG B O 1
ATOM 3149 N N . PRO B 1 125 ? 11.717 53.422 65.022 1.00 36.84 105 PRO B N 1
ATOM 3150 C CA . PRO B 1 125 ? 10.474 54.010 65.540 1.00 37.74 105 PRO B CA 1
ATOM 3151 C C . PRO B 1 125 ? 9.790 53.053 66.507 1.00 45.10 105 PRO B C 1
ATOM 3152 O O . PRO B 1 125 ? 9.741 51.839 66.270 1.00 44.86 105 PRO B O 1
ATOM 3156 N N . LEU B 1 126 ? 9.262 53.616 67.610 1.00 39.12 106 LEU B N 1
ATOM 3157 C CA . LEU B 1 126 ? 8.656 52.794 68.661 1.00 30.04 106 LEU B CA 1
ATOM 3158 C C . LEU B 1 126 ? 7.303 52.269 68.196 1.00 29.83 106 LEU B C 1
ATOM 3159 O O . LEU B 1 126 ? 6.484 53.040 67.677 1.00 35.12 106 LEU B O 1
ATOM 3164 N N . PRO B 1 127 ? 7.029 50.982 68.360 1.00 28.31 107 PRO B N 1
ATOM 3165 C CA . PRO B 1 127 ? 5.735 50.444 67.945 1.00 23.03 107 PRO B CA 1
ATOM 3166 C C . PRO B 1 127 ? 4.664 50.805 68.958 1.00 29.50 107 PRO B C 1
ATOM 3167 O O . PRO B 1 127 ? 4.950 51.164 70.097 1.00 33.75 107 PRO B O 1
ATOM 3171 N N . SER B 1 128 ? 3.411 50.707 68.525 1.00 32.70 108 SER B N 1
ATOM 3172 C CA . SER B 1 128 ? 2.315 51.089 69.405 1.00 30.76 108 SER B CA 1
ATOM 3173 C C . SER B 1 128 ? 1.989 50.019 70.450 1.00 31.09 108 SER B C 1
ATOM 3174 O O . SER B 1 128 ? 1.226 50.301 71.379 1.00 35.60 108 SER B O 1
ATOM 3177 N N . LYS B 1 129 ? 2.525 48.806 70.319 1.00 26.11 109 LYS B N 1
ATOM 3178 C CA . LYS B 1 129 ? 2.448 47.789 71.365 1.00 32.01 109 LYS B CA 1
ATOM 3179 C C . LYS B 1 129 ? 3.718 46.954 71.262 1.00 36.55 109 LYS B C 1
ATOM 3180 O O . LYS B 1 129 ? 4.320 46.878 70.186 1.00 42.10 109 LYS B O 1
ATOM 3186 N N . ALA B 1 130 ? 4.183 46.412 72.392 1.00 30.47 110 ALA B N 1
ATOM 3187 C CA . ALA B 1 130 ? 5.387 45.573 72.354 1.00 29.80 110 ALA B CA 1
ATOM 3188 C C . ALA B 1 130 ? 5.578 44.812 73.659 1.00 26.79 110 ALA B C 1
ATOM 3189 O O . ALA B 1 130 ? 5.032 45.174 74.708 1.00 32.78 110 ALA B O 1
ATOM 3191 N N . SER B 1 131 ? 6.388 43.759 73.576 1.00 30.57 111 SER B N 1
ATOM 3192 C CA . SER B 1 131 ? 6.989 43.130 74.746 1.00 31.83 111 SER B CA 1
ATOM 3193 C C . SER B 1 131 ? 8.492 43.342 74.675 1.00 33.32 111 SER B C 1
ATOM 3194 O O . SER B 1 131 ? 9.132 42.956 73.692 1.00 30.82 111 SER B O 1
ATOM 3197 N N . LEU B 1 132 ? 9.040 43.959 75.710 1.00 25.47 112 LEU B N 1
ATOM 3198 C CA . LEU B 1 132 ? 10.435 44.340 75.773 1.00 27.32 112 LEU B CA 1
ATOM 3199 C C . LEU B 1 132 ? 11.184 43.490 76.787 1.00 30.79 112 LEU B C 1
ATOM 3200 O O . LEU B 1 132 ? 10.661 43.141 77.851 1.00 28.97 112 LEU B O 1
ATOM 3205 N N . ILE B 1 133 ? 12.439 43.202 76.461 1.00 30.63 113 ILE B N 1
ATOM 3206 C CA . ILE B 1 133 ? 13.415 42.761 77.441 1.00 26.75 113 ILE B CA 1
ATOM 3207 C C . ILE B 1 133 ? 14.398 43.908 77.636 1.00 27.72 113 ILE B C 1
ATOM 3208 O O . ILE B 1 133 ? 14.966 44.426 76.665 1.00 27.51 113 ILE B O 1
ATOM 3213 N N . ASN B 1 134 ? 14.538 44.354 78.886 1.00 27.01 114 ASN B N 1
ATOM 3214 C CA . ASN B 1 134 ? 15.409 45.470 79.236 1.00 28.97 114 ASN B CA 1
ATOM 3215 C C . ASN B 1 134 ? 16.683 44.922 79.858 1.00 39.71 114 ASN B C 1
ATOM 3216 O O . ASN B 1 134 ? 16.644 44.292 80.918 1.00 39.56 114 ASN B O 1
ATOM 3221 N N . LYS B 1 135 ? 17.808 45.132 79.185 1.00 37.27 115 LYS B N 1
ATOM 3222 C CA . LYS B 1 135 ? 19.084 44.825 79.792 1.00 32.34 115 LYS B CA 1
ATOM 3223 C C . LYS B 1 135 ? 19.567 46.105 80.462 1.00 28.14 115 LYS B C 1
ATOM 3224 O O . LYS B 1 135 ? 19.523 47.182 79.860 1.00 35.25 115 LYS B O 1
ATOM 3230 N N . VAL B 1 136 ? 19.968 45.989 81.724 1.00 25.43 116 VAL B N 1
ATOM 3231 C CA . VAL B 1 136 ? 20.300 47.116 82.581 1.00 35.50 116 VAL B CA 1
ATOM 3232 C C . VAL B 1 136 ? 21.762 46.999 82.982 1.00 37.37 116 VAL B C 1
ATOM 3233 O O . VAL B 1 136 ? 22.269 45.894 83.200 1.00 39.82 116 VAL B O 1
ATOM 3237 N N . SER B 1 137 ? 22.434 48.137 83.092 1.00 36.50 117 SER B N 1
ATOM 3238 C CA . SER B 1 137 ? 23.853 48.113 83.400 1.00 33.24 117 SER B CA 1
ATOM 3239 C C . SER B 1 137 ? 24.277 49.430 84.044 1.00 33.01 117 SER B C 1
ATOM 3240 O O . SER B 1 137 ? 23.687 50.488 83.797 1.00 34.02 117 SER B O 1
ATOM 3243 N N . LEU B 1 138 ? 25.306 49.344 84.883 1.00 31.53 118 LEU B N 1
ATOM 3244 C CA . LEU B 1 138 ? 25.860 50.512 85.554 1.00 31.03 118 LEU B CA 1
ATOM 3245 C C . LEU B 1 138 ? 26.788 51.220 84.576 1.00 31.18 118 LEU B C 1
ATOM 3246 O O . LEU B 1 138 ? 27.845 50.693 84.217 1.00 45.71 118 LEU B O 1
ATOM 3251 N N . ALA B 1 139 ? 26.389 52.413 84.140 1.00 26.13 119 ALA B N 1
ATOM 3252 C CA . ALA B 1 139 ? 27.127 53.176 83.142 1.00 28.79 119 ALA B CA 1
ATOM 3253 C C . ALA B 1 139 ? 28.049 54.227 83.745 1.00 33.41 119 ALA B C 1
ATOM 3254 O O . ALA B 1 139 ? 28.957 54.702 83.054 1.00 33.53 119 ALA B O 1
ATOM 3256 N N . GLY B 1 140 ? 27.848 54.589 85.007 1.00 33.05 120 GLY B N 1
ATOM 3257 C CA . GLY B 1 140 ? 28.640 55.622 85.640 1.00 33.22 120 GLY B CA 1
ATOM 3258 C C . GLY B 1 140 ? 28.397 55.745 87.130 1.00 30.58 120 GLY B C 1
ATOM 3259 O O . GLY B 1 140 ? 27.275 55.553 87.608 1.00 28.46 120 GLY B O 1
ATOM 3260 N N . LEU B 1 141 ? 29.453 56.038 87.879 1.00 32.27 121 LEU B N 1
ATOM 3261 C CA . LEU B 1 141 ? 29.344 56.288 89.306 1.00 28.73 121 LEU B CA 1
ATOM 3262 C C . LEU B 1 141 ? 30.445 57.260 89.677 1.00 32.13 121 LEU B C 1
ATOM 3263 O O . LEU B 1 141 ? 31.594 57.057 89.275 1.00 34.82 121 LEU B O 1
ATOM 3268 N N . GLN B 1 142 ? 30.098 58.320 90.407 1.00 29.92 122 GLN B N 1
ATOM 3269 C CA . GLN B 1 142 ? 31.081 59.300 90.855 1.00 36.27 122 GLN B CA 1
ATOM 3270 C C . GLN B 1 142 ? 30.893 59.619 92.327 1.00 34.64 122 GLN B C 1
ATOM 3271 O O . GLN B 1 142 ? 29.774 59.903 92.764 1.00 32.74 122 GLN B O 1
ATOM 3277 N N . ASP B 1 143 ? 31.990 59.629 93.070 1.00 33.74 123 ASP B N 1
ATOM 3278 C CA . ASP B 1 143 ? 31.997 60.091 94.453 1.00 35.05 123 ASP B CA 1
ATOM 3279 C C . ASP B 1 143 ? 32.152 61.609 94.453 1.00 41.54 123 ASP B C 1
ATOM 3280 O O . ASP B 1 143 ? 33.226 62.128 94.138 1.00 49.35 123 ASP B O 1
ATOM 3285 N N . LYS B 1 144 ? 31.095 62.331 94.824 1.00 38.15 124 LYS B N 1
ATOM 3286 C CA . LYS B 1 144 ? 31.082 63.791 94.780 1.00 38.21 124 LYS B CA 1
ATOM 3287 C C . LYS B 1 144 ? 31.127 64.401 96.175 1.00 40.60 124 LYS B C 1
ATOM 3288 O O . LYS B 1 144 ? 30.512 65.433 96.436 1.00 51.23 124 LYS B O 1
ATOM 3294 N N . GLY B 1 145 ? 31.846 63.775 97.091 1.00 44.11 125 GLY B N 1
ATOM 3295 C CA . GLY B 1 145 ? 31.910 64.312 98.434 1.00 40.31 125 GLY B CA 1
ATOM 3296 C C . GLY B 1 145 ? 30.724 63.902 99.275 1.00 51.91 125 GLY B C 1
ATOM 3297 O O . GLY B 1 145 ? 30.730 62.829 99.878 1.00 63.38 125 GLY B O 1
ATOM 3298 N N . LYS B 1 146 ? 29.672 64.711 99.289 1.00 45.23 126 LYS B N 1
ATOM 3299 C CA . LYS B 1 146 ? 28.526 64.360 100.109 1.00 43.98 126 LYS B CA 1
ATOM 3300 C C . LYS B 1 146 ? 27.482 63.581 99.328 1.00 37.58 126 LYS B C 1
ATOM 3301 O O . LYS B 1 146 ? 26.774 62.755 99.910 1.00 47.95 126 LYS B O 1
ATOM 3307 N N . ALA B 1 147 ? 27.399 63.777 98.021 1.00 35.97 127 ALA B N 1
ATOM 3308 C CA . ALA B 1 147 ? 26.530 62.971 97.178 1.00 42.59 127 ALA B CA 1
ATOM 3309 C C . ALA B 1 147 ? 27.354 62.124 96.224 1.00 37.62 127 ALA B C 1
ATOM 3310 O O . ALA B 1 147 ? 28.554 62.328 96.038 1.00 46.06 127 ALA B O 1
ATOM 3312 N N . ALA B 1 148 ? 26.679 61.161 95.624 1.00 32.12 128 ALA B N 1
ATOM 3313 C CA . ALA B 1 148 ? 27.227 60.344 94.562 1.00 31.30 128 ALA B CA 1
ATOM 3314 C C . ALA B 1 148 ? 26.363 60.550 93.330 1.00 30.58 128 ALA B C 1
ATOM 3315 O O . ALA B 1 148 ? 25.159 60.783 93.433 1.00 29.22 128 ALA B O 1
ATOM 3317 N N . ILE B 1 149 ? 26.976 60.486 92.158 1.00 35.66 129 ILE B N 1
ATOM 3318 C CA . ILE B 1 149 ? 26.233 60.514 90.907 1.00 28.72 129 ILE B CA 1
ATOM 3319 C C . ILE B 1 149 ? 26.221 59.106 90.347 1.00 28.58 129 ILE B C 1
ATOM 3320 O O . ILE B 1 149 ? 27.276 58.473 90.235 1.00 35.99 129 ILE B O 1
ATOM 3325 N N . LEU B 1 150 ? 25.031 58.597 90.042 1.00 25.94 130 LEU B N 1
ATOM 3326 C CA . LEU B 1 150 ? 24.884 57.261 89.486 1.00 29.65 130 LEU B CA 1
ATOM 3327 C C . LEU B 1 150 ? 24.214 57.353 88.128 1.00 30.71 130 LEU B C 1
ATOM 3328 O O . LEU B 1 150 ? 23.254 58.109 87.958 1.00 34.03 130 LEU B O 1
ATOM 3333 N N . GLU B 1 151 ? 24.728 56.599 87.158 1.00 30.19 131 GLU B N 1
ATOM 3334 C CA . GLU B 1 151 ? 24.152 56.576 85.816 1.00 28.32 131 GLU B CA 1
ATOM 3335 C C . GLU B 1 151 ? 23.836 55.142 85.449 1.00 23.06 131 GLU B C 1
ATOM 3336 O O . GLU B 1 151 ? 24.722 54.285 85.451 1.00 36.51 131 GLU B O 1
ATOM 3342 N N . LEU B 1 152 ? 22.571 54.893 85.145 1.00 25.41 132 LEU B N 1
ATOM 3343 C CA . LEU B 1 152 ? 22.053 53.570 84.832 1.00 29.48 132 LEU B CA 1
ATOM 3344 C C . LEU B 1 152 ? 21.636 53.546 83.370 1.00 31.85 132 LEU B C 1
ATOM 3345 O O . LEU B 1 152 ? 20.962 54.475 82.912 1.00 23.64 132 LEU B O 1
ATOM 3350 N N . GLU B 1 153 ? 22.035 52.499 82.642 1.00 33.49 133 GLU B N 1
ATOM 3351 C CA . GLU B 1 153 ? 21.633 52.311 81.249 1.00 32.37 133 GLU B CA 1
ATOM 3352 C C . GLU B 1 153 ? 20.650 51.162 81.120 1.00 28.02 133 GLU B C 1
ATOM 3353 O O . GLU B 1 153 ? 20.889 50.064 81.639 1.00 35.10 133 GLU B O 1
ATOM 3359 N N . THR B 1 154 ? 19.569 51.413 80.393 1.00 26.94 134 THR B N 1
ATOM 3360 C CA . THR B 1 154 ? 18.565 50.411 80.061 1.00 27.66 134 THR B CA 1
ATOM 3361 C C . THR B 1 154 ? 18.528 50.263 78.553 1.00 23.39 134 THR B C 1
ATOM 3362 O O . THR B 1 154 ? 18.305 51.247 77.841 1.00 25.12 134 THR B O 1
ATOM 3366 N N . ARG B 1 155 ? 18.753 49.050 78.066 1.00 24.24 135 ARG B N 1
ATOM 3367 C CA . ARG B 1 155 ? 18.683 48.758 76.639 1.00 27.08 135 ARG B CA 1
ATOM 3368 C C . ARG B 1 155 ? 17.451 47.898 76.402 1.00 25.89 135 ARG B C 1
ATOM 3369 O O . ARG B 1 155 ? 17.320 46.827 77.003 1.00 33.82 135 ARG B O 1
ATOM 3377 N N . SER B 1 156 ? 16.538 48.379 75.564 1.00 22.08 136 SER B N 1
ATOM 3378 C CA . SER B 1 156 ? 15.224 47.767 75.403 1.00 22.24 136 SER B CA 1
ATOM 3379 C C . SER B 1 156 ? 15.148 47.037 74.074 1.00 22.95 136 SER B C 1
ATOM 3380 O O . SER B 1 156 ? 15.043 47.674 73.021 1.00 30.83 136 SER B O 1
ATOM 3383 N N . TYR B 1 157 ? 15.146 45.707 74.133 1.00 29.93 137 TYR B N 1
ATOM 3384 C CA . TYR B 1 157 ? 15.029 44.846 72.960 1.00 28.43 137 TYR B CA 1
ATOM 3385 C C . TYR B 1 157 ? 13.584 44.383 72.773 1.00 31.19 137 TYR B C 1
ATOM 3386 O O . TYR B 1 157 ? 12.931 43.965 73.733 1.00 31.45 137 TYR B O 1
ATOM 3395 N N . GLU B 1 158 ? 13.095 44.443 71.539 1.00 32.40 138 GLU B N 1
ATOM 3396 C CA . GLU B 1 158 ? 11.766 43.931 71.228 1.00 36.31 138 GLU B CA 1
ATOM 3397 C C . GLU B 1 158 ? 11.790 42.405 71.194 1.00 37.04 138 GLU B C 1
ATOM 3398 O O . GLU B 1 158 ? 12.605 41.805 70.488 1.00 34.51 138 GLU B O 1
ATOM 3404 N N . GLU B 1 159 ? 10.865 41.779 71.930 1.00 39.19 139 GLU B N 1
ATOM 3405 C CA . GLU B 1 159 ? 10.932 40.335 72.146 1.00 43.93 139 GLU B CA 1
ATOM 3406 C C . GLU B 1 159 ? 10.811 39.561 70.834 1.00 51.38 139 GLU B C 1
ATOM 3407 O O . GLU B 1 159 ? 11.536 38.576 70.615 1.00 53.78 139 GLU B O 1
ATOM 3413 N N . GLY B 1 160 ? 9.903 39.975 69.950 1.00 44.80 140 GLY B N 1
ATOM 3414 C CA . GLY B 1 160 ? 9.764 39.251 68.693 1.00 47.67 140 GLY B CA 1
ATOM 3415 C C . GLY B 1 160 ? 10.976 39.322 67.774 1.00 50.63 140 GLY B C 1
ATOM 3416 O O . GLY B 1 160 ? 11.611 38.305 67.474 1.00 48.12 140 GLY B O 1
ATOM 3417 N N . SER B 1 161 ? 11.327 40.536 67.335 1.00 49.89 141 SER B N 1
ATOM 3418 C CA . SER B 1 161 ? 12.442 40.682 66.406 1.00 35.39 141 SER B CA 1
ATOM 3419 C C . SER B 1 161 ? 13.785 40.455 67.081 1.00 41.21 141 SER B C 1
ATOM 3420 O O . SER B 1 161 ? 14.725 39.984 66.436 1.00 49.98 141 SER B O 1
ATOM 3423 N N . GLY B 1 162 ? 13.900 40.768 68.366 1.00 40.67 142 GLY B N 1
ATOM 3424 C CA . GLY B 1 162 ? 15.196 40.802 68.996 1.00 31.50 142 GLY B CA 1
ATOM 3425 C C . GLY B 1 162 ? 15.967 42.077 68.762 1.00 35.12 142 GLY B C 1
ATOM 3426 O O . GLY B 1 162 ? 17.108 42.182 69.230 1.00 39.42 142 GLY B O 1
ATOM 3427 N N . GLU B 1 163 ? 15.382 43.048 68.064 1.00 32.57 143 GLU B N 1
ATOM 3428 C CA . GLU B 1 163 ? 16.068 44.281 67.713 1.00 36.36 143 GLU B CA 1
ATOM 3429 C C . GLU B 1 163 ? 16.100 45.255 68.891 1.00 38.45 143 GLU B C 1
ATOM 3430 O O . GLU B 1 163 ? 15.194 45.289 69.729 1.00 35.13 143 GLU B O 1
ATOM 3436 N N . LEU B 1 164 ? 17.161 46.051 68.957 1.00 26.32 144 LEU B N 1
ATOM 3437 C CA . LEU B 1 164 ? 17.267 47.045 70.015 1.00 25.03 144 LEU B CA 1
ATOM 3438 C C . LEU B 1 164 ? 16.443 48.267 69.616 1.00 30.17 144 LEU B C 1
ATOM 3439 O O . LEU B 1 164 ? 16.800 48.969 68.671 1.00 37.42 144 LEU B O 1
ATOM 3444 N N . LEU B 1 165 ? 15.349 48.544 70.335 1.00 29.39 145 LEU B N 1
ATOM 3445 C CA . LEU B 1 165 ? 14.526 49.700 69.989 1.00 27.61 145 LEU B CA 1
ATOM 3446 C C . LEU B 1 165 ? 15.190 51.002 70.402 1.00 31.31 145 LEU B C 1
ATOM 3447 O O . LEU B 1 165 ? 15.255 51.960 69.621 1.00 34.44 145 LEU B O 1
ATOM 3452 N N . CYS B 1 166 ? 15.668 51.061 71.637 1.00 22.83 146 CYS B N 1
ATOM 3453 C CA . CYS B 1 166 ? 16.124 52.323 72.194 1.00 24.13 146 CYS B CA 1
ATOM 3454 C C . CYS B 1 166 ? 17.040 52.039 73.370 1.00 32.88 146 CYS B C 1
ATOM 3455 O O . CYS B 1 166 ? 17.146 50.902 73.857 1.00 22.15 146 CYS B O 1
ATOM 3466 N N . ASN B 1 168 ? 18.117 54.109 77.158 1.00 21.05 148 ASN B N 1
ATOM 3467 C CA . ASN B 1 168 ? 17.969 55.193 78.119 1.00 19.17 148 ASN B CA 1
ATOM 3468 C C . ASN B 1 168 ? 19.205 55.232 79.001 1.00 25.20 148 ASN B C 1
ATOM 3469 O O . ASN B 1 168 ? 19.724 54.182 79.398 1.00 26.31 148 ASN B O 1
ATOM 3474 N N . ARG B 1 169 ? 19.665 56.436 79.326 1.00 24.35 149 ARG B N 1
ATOM 3475 C CA . ARG B 1 169 ? 20.630 56.611 80.399 1.00 27.55 149 ARG B CA 1
ATOM 3476 C C . ARG B 1 169 ? 20.041 57.597 81.394 1.00 27.99 149 ARG B C 1
ATOM 3477 O O . ARG B 1 169 ? 19.743 58.743 81.040 1.00 34.67 149 ARG B O 1
ATOM 3485 N N . THR B 1 170 ? 19.851 57.133 82.624 1.00 26.70 150 THR B N 1
ATOM 3486 C CA . THR B 1 170 ? 19.302 57.929 83.712 1.00 31.76 150 THR B CA 1
ATOM 3487 C C . THR B 1 170 ? 20.418 58.352 84.659 1.00 35.74 150 THR B C 1
ATOM 3488 O O . THR B 1 170 ? 21.167 57.506 85.159 1.00 32.20 150 THR B O 1
ATOM 3492 N N . THR B 1 171 ? 20.509 59.652 84.919 1.00 34.22 151 THR B N 1
ATOM 3493 C CA . THR B 1 171 ? 21.512 60.210 85.815 1.00 29.24 151 THR B CA 1
ATOM 3494 C C . THR B 1 171 ? 20.819 60.751 87.053 1.00 29.03 151 THR B C 1
ATOM 3495 O O . THR B 1 171 ? 20.056 61.722 86.971 1.00 28.11 151 THR B O 1
ATOM 3499 N N . VAL B 1 172 ? 21.113 60.147 88.198 1.00 24.66 152 VAL B N 1
ATOM 3500 C CA . VAL B 1 172 ? 20.497 60.526 89.455 1.00 28.57 152 VAL B CA 1
ATOM 3501 C C . VAL B 1 172 ? 21.570 61.085 90.376 1.00 31.64 152 VAL B C 1
ATOM 3502 O O . VAL B 1 172 ? 22.716 60.618 90.391 1.00 34.70 152 VAL B O 1
ATOM 3506 N N . PHE B 1 173 ? 21.178 62.092 91.145 1.00 35.65 153 PHE B N 1
ATOM 3507 C CA . PHE B 1 173 ? 22.017 62.710 92.157 1.00 32.19 153 PHE B CA 1
ATOM 3508 C C . PHE B 1 173 ? 21.593 62.086 93.488 1.00 30.22 153 PHE B C 1
ATOM 3509 O O . PHE B 1 173 ? 20.475 62.311 93.965 1.00 35.28 153 PHE B O 1
ATOM 3517 N N . LEU B 1 174 ? 22.467 61.269 94.063 1.00 29.20 154 LEU B N 1
ATOM 3518 C CA . LEU B 1 174 ? 22.151 60.486 95.257 1.00 30.48 154 LEU B CA 1
ATOM 3519 C C . LEU B 1 174 ? 22.652 61.271 96.456 1.00 38.45 154 LEU B C 1
ATOM 3520 O O . LEU B 1 174 ? 23.807 61.149 96.861 1.00 38.77 154 LEU B O 1
ATOM 3525 N N . ARG B 1 175 ? 21.762 62.058 97.050 1.00 39.30 155 ARG B N 1
ATOM 3526 C CA . ARG B 1 175 ? 22.160 62.884 98.175 1.00 37.01 155 ARG B CA 1
ATOM 3527 C C . ARG B 1 175 ? 22.492 62.016 99.377 1.00 40.44 155 ARG B C 1
ATOM 3528 O O . ARG B 1 175 ? 21.815 61.021 99.647 1.00 39.97 155 ARG B O 1
ATOM 3536 N N . GLY B 1 176 ? 23.542 62.401 100.100 1.00 35.91 156 GLY B N 1
ATOM 3537 C CA . GLY B 1 176 ? 23.998 61.627 101.222 1.00 37.56 156 GLY B CA 1
ATOM 3538 C C . GLY B 1 176 ? 24.786 60.379 100.885 1.00 41.33 156 GLY B C 1
ATOM 3539 O O . GLY B 1 176 ? 25.319 59.745 101.796 1.00 48.69 156 GLY B O 1
ATOM 3540 N N . ALA B 1 177 ? 24.941 60.033 99.613 1.00 39.96 157 ALA B N 1
ATOM 3541 C CA . ALA B 1 177 ? 25.559 58.766 99.244 1.00 39.47 157 ALA B CA 1
ATOM 3542 C C . ALA B 1 177 ? 27.059 58.874 98.978 1.00 43.91 157 ALA B C 1
ATOM 3543 O O . ALA B 1 177 ? 27.683 57.873 98.609 1.00 45.06 157 ALA B O 1
ATOM 3545 N N . GLY B 1 178 ? 27.643 60.061 99.126 1.00 38.24 158 GLY B N 1
ATOM 3546 C CA . GLY B 1 178 ? 29.045 60.263 98.853 1.00 37.44 158 GLY B CA 1
ATOM 3547 C C . GLY B 1 178 ? 29.935 59.747 99.948 1.00 39.51 158 GLY B C 1
ATOM 3548 O O . GLY B 1 178 ? 29.496 59.174 100.940 1.00 48.40 158 GLY B O 1
ATOM 3549 N N . GLY B 1 179 ? 31.231 59.933 99.733 1.00 42.00 159 GLY B N 1
ATOM 3550 C CA . GLY B 1 179 ? 32.228 59.621 100.734 1.00 42.51 159 GLY B CA 1
ATOM 3551 C C . GLY B 1 179 ? 32.634 58.176 100.842 1.00 43.42 159 GLY B C 1
ATOM 3552 O O . GLY B 1 179 ? 33.280 57.813 101.823 1.00 46.36 159 GLY B O 1
ATOM 3553 N N . PHE B 1 180 ? 32.312 57.341 99.852 1.00 47.45 160 PHE B N 1
ATOM 3554 C CA . PHE B 1 180 ? 32.646 55.924 99.911 1.00 42.16 160 PHE B CA 1
ATOM 3555 C C . PHE B 1 180 ? 34.055 55.587 99.424 1.00 54.05 160 PHE B C 1
ATOM 3556 O O . PHE B 1 180 ? 34.510 54.463 99.658 1.00 63.26 160 PHE B O 1
ATOM 3564 N N . SER B 1 181 ? 34.756 56.508 98.766 1.00 42.60 161 SER B N 1
ATOM 3565 C CA . SER B 1 181 ? 36.119 56.290 98.283 1.00 43.49 161 SER B CA 1
ATOM 3566 C C . SER B 1 181 ? 37.083 57.237 98.994 1.00 51.70 161 SER B C 1
ATOM 3567 O O . SER B 1 181 ? 36.670 58.114 99.754 1.00 56.43 161 SER B O 1
ATOM 3570 N N . ASN B 1 182 ? 38.379 57.075 98.706 1.00 50.36 162 ASN B N 1
ATOM 3571 C CA . ASN B 1 182 ? 39.418 57.936 99.276 1.00 55.29 162 ASN B CA 1
ATOM 3572 C C . ASN B 1 182 ? 39.357 59.353 98.721 1.00 54.53 162 ASN B C 1
ATOM 3573 O O . ASN B 1 182 ? 39.284 59.549 97.510 1.00 49.05 162 ASN B O 1
ATOM 3578 N N . SER B 1 183 ? 39.392 60.347 99.613 1.00 58.60 163 SER B N 1
ATOM 3579 C CA . SER B 1 183 ? 39.409 61.744 99.187 1.00 56.07 163 SER B CA 1
ATOM 3580 C C . SER B 1 183 ? 40.636 62.101 98.348 1.00 55.76 163 SER B C 1
ATOM 3581 O O . SER B 1 183 ? 40.590 63.072 97.583 1.00 53.40 163 SER B O 1
ATOM 3584 N N . SER B 1 184 ? 41.722 61.339 98.458 1.00 56.02 164 SER B N 1
ATOM 3585 C CA . SER B 1 184 ? 42.898 61.621 97.644 1.00 63.18 164 SER B CA 1
ATOM 3586 C C . SER B 1 184 ? 42.625 61.371 96.166 1.00 68.98 164 SER B C 1
ATOM 3587 O O . SER B 1 184 ? 43.108 62.117 95.307 1.00 79.98 164 SER B O 1
ATOM 3590 N N . GLN B 1 185 ? 41.868 60.320 95.852 1.00 61.22 165 GLN B N 1
ATOM 3591 C CA . GLN B 1 185 ? 41.455 60.015 94.483 1.00 47.97 165 GLN B CA 1
ATOM 3592 C C . GLN B 1 185 ? 39.991 59.602 94.469 1.00 45.85 165 GLN B C 1
ATOM 3593 O O . GLN B 1 185 ? 39.661 58.409 94.506 1.00 47.21 165 GLN B O 1
ATOM 3599 N N . PRO B 1 186 ? 39.077 60.569 94.415 1.00 42.82 166 PRO B N 1
ATOM 3600 C CA . PRO B 1 186 ? 37.649 60.231 94.456 1.00 45.09 166 PRO B CA 1
ATOM 3601 C C . PRO B 1 186 ? 37.263 59.329 93.293 1.00 45.62 166 PRO B C 1
ATOM 3602 O O . PRO B 1 186 ? 37.738 59.496 92.168 1.00 53.66 166 PRO B O 1
ATOM 3606 N N . PHE B 1 187 ? 36.407 58.351 93.577 1.00 41.77 167 PHE B N 1
ATOM 3607 C CA . PHE B 1 187 ? 36.025 57.387 92.559 1.00 37.45 167 PHE B CA 1
ATOM 3608 C C . PHE B 1 187 ? 35.195 58.044 91.465 1.00 45.39 167 PHE B C 1
ATOM 3609 O O . PHE B 1 187 ? 34.191 58.709 91.736 1.00 48.27 167 PHE B O 1
ATOM 3617 N N . SER B 1 188 ? 35.613 57.844 90.219 1.00 39.06 168 SER B N 1
ATOM 3618 C CA . SER B 1 188 ? 34.893 58.354 89.064 1.00 33.69 168 SER B CA 1
ATOM 3619 C C . SER B 1 188 ? 34.903 57.293 87.989 1.00 33.13 168 SER B C 1
ATOM 3620 O O . SER B 1 188 ? 35.961 56.778 87.626 1.00 34.16 168 SER B O 1
ATOM 3623 N N . TYR B 1 189 ? 33.730 56.955 87.490 1.00 31.65 169 TYR B N 1
ATOM 3624 C CA . TYR B 1 189 ? 33.619 55.892 86.505 1.00 31.21 169 TYR B CA 1
ATOM 3625 C C . TYR B 1 189 ? 32.597 56.313 85.464 1.00 35.97 169 TYR B C 1
ATOM 3626 O O . TYR B 1 189 ? 31.463 56.664 85.809 1.00 28.68 169 TYR B O 1
ATOM 3635 N N . LYS B 1 190 ? 33.022 56.325 84.202 1.00 29.68 170 LYS B N 1
ATOM 3636 C CA . LYS B 1 190 ? 32.156 56.646 83.068 1.00 28.48 170 LYS B CA 1
ATOM 3637 C C . LYS B 1 190 ? 32.397 55.606 81.979 1.00 30.45 170 LYS B C 1
ATOM 3638 O O . LYS B 1 190 ? 33.474 55.568 81.373 1.00 34.73 170 LYS B O 1
ATOM 3644 N N . ASN B 1 191 ? 31.412 54.753 81.736 1.00 27.83 171 ASN B N 1
ATOM 3645 C CA . ASN B 1 191 ? 31.591 53.667 80.786 1.00 28.19 171 ASN B CA 1
ATOM 3646 C C . ASN B 1 191 ? 30.734 53.884 79.552 1.00 34.41 171 ASN B C 1
ATOM 3647 O O . ASN B 1 191 ? 29.973 52.997 79.148 1.00 37.79 171 ASN B O 1
ATOM 3652 N N . TYR B 1 192 ? 30.857 55.055 78.947 1.00 32.54 172 TYR B N 1
ATOM 3653 C CA . TYR B 1 192 ? 30.068 55.415 77.776 1.00 36.58 172 TYR B CA 1
ATOM 3654 C C . TYR B 1 192 ? 30.729 56.628 77.145 1.00 41.31 172 TYR B C 1
ATOM 3655 O O . TYR B 1 192 ? 31.600 57.236 77.772 1.00 41.77 172 TYR B O 1
ATOM 3664 N N . PRO B 1 193 ? 30.390 56.985 75.906 1.00 46.25 173 PRO B N 1
ATOM 3665 C CA . PRO B 1 193 ? 31.036 58.147 75.261 1.00 45.14 173 PRO B CA 1
ATOM 3666 C C . PRO B 1 193 ? 30.638 59.452 75.937 1.00 40.33 173 PRO B C 1
ATOM 3667 O O . PRO B 1 193 ? 29.463 59.821 75.964 1.00 42.76 173 PRO B O 1
ATOM 3671 N N . SER B 1 194 ? 31.638 60.170 76.454 1.00 37.93 174 SER B N 1
ATOM 3672 C CA . SER B 1 194 ? 31.381 61.240 77.411 1.00 35.50 174 SER B CA 1
ATOM 3673 C C . SER B 1 194 ? 30.646 62.425 76.797 1.00 42.10 174 SER B C 1
ATOM 3674 O O . SER B 1 194 ? 30.037 63.204 77.536 1.00 54.03 174 SER B O 1
ATOM 3677 N N . ASN B 1 195 ? 30.660 62.575 75.474 1.00 42.21 175 ASN B N 1
ATOM 3678 C CA . ASN B 1 195 ? 29.935 63.684 74.859 1.00 42.97 175 ASN B CA 1
ATOM 3679 C C . ASN B 1 195 ? 28.413 63.525 74.946 1.00 45.94 175 ASN B C 1
ATOM 3680 O O . ASN B 1 195 ? 27.693 64.518 74.825 1.00 44.97 175 ASN B O 1
ATOM 3685 N N . GLN B 1 196 ? 27.900 62.308 75.126 1.00 45.62 176 GLN B N 1
ATOM 3686 C CA . GLN B 1 196 ? 26.456 62.108 75.164 1.00 35.47 176 GLN B CA 1
ATOM 3687 C C . GLN B 1 196 ? 25.887 62.747 76.419 1.00 41.22 176 GLN B C 1
ATOM 3688 O O . GLN B 1 196 ? 26.333 62.443 77.532 1.00 44.12 176 GLN B O 1
ATOM 3694 N N . GLY B 1 197 ? 24.912 63.640 76.241 1.00 43.54 177 GLY B N 1
ATOM 3695 C CA . GLY B 1 197 ? 24.295 64.335 77.352 1.00 43.37 177 GLY B CA 1
ATOM 3696 C C . GLY B 1 197 ? 25.094 65.503 77.875 1.00 46.83 177 GLY B C 1
ATOM 3697 O O . GLY B 1 197 ? 24.711 66.092 78.896 1.00 54.15 177 GLY B O 1
ATOM 3698 N N . LEU B 1 198 ? 26.203 65.841 77.220 1.00 39.04 178 LEU B N 1
ATOM 3699 C CA . LEU B 1 198 ? 26.973 67.002 77.616 1.00 45.62 178 LEU B CA 1
ATOM 3700 C C . LEU B 1 198 ? 26.091 68.233 77.534 1.00 46.57 178 LEU B C 1
ATOM 3701 O O . LEU B 1 198 ? 25.321 68.394 76.584 1.00 49.90 178 LEU B O 1
ATOM 3706 N N . ALA B 1 199 ? 26.208 69.109 78.526 1.00 43.62 179 ALA B N 1
ATOM 3707 C CA . ALA B 1 199 ? 25.462 70.357 78.468 1.00 46.23 179 ALA B CA 1
ATOM 3708 C C . ALA B 1 199 ? 25.955 71.176 77.289 1.00 49.82 179 ALA B C 1
ATOM 3709 O O . ALA B 1 199 ? 27.161 71.333 77.095 1.00 54.29 179 ALA B O 1
ATOM 3711 N N . VAL B 1 200 ? 25.027 71.636 76.455 1.00 50.55 180 VAL B N 1
ATOM 3712 C CA . VAL B 1 200 ? 25.365 72.439 75.289 1.00 52.47 180 VAL B CA 1
ATOM 3713 C C . VAL B 1 200 ? 24.917 73.862 75.587 1.00 60.07 180 VAL B C 1
ATOM 3714 O O . VAL B 1 200 ? 23.832 74.076 76.140 1.00 65.14 180 VAL B O 1
ATOM 3718 N N . LYS B 1 201 ? 25.770 74.829 75.254 1.00 63.14 181 LYS B N 1
ATOM 3719 C CA . LYS B 1 201 ? 25.488 76.215 75.581 1.00 60.13 181 LYS B CA 1
ATOM 3720 C C . LYS B 1 201 ? 24.335 76.729 74.734 1.00 59.38 181 LYS B C 1
ATOM 3721 O O . LYS B 1 201 ? 24.180 76.356 73.568 1.00 60.71 181 LYS B O 1
ATOM 3727 N N . ILE B 1 202 ? 23.493 77.552 75.347 1.00 54.50 182 ILE B N 1
ATOM 3728 C CA . ILE B 1 202 ? 22.396 78.196 74.636 1.00 47.88 182 ILE B CA 1
ATOM 3729 C C . ILE B 1 202 ? 22.996 79.258 73.724 1.00 49.86 182 ILE B C 1
ATOM 3730 O O . ILE B 1 202 ? 23.704 80.151 74.208 1.00 56.62 182 ILE B O 1
ATOM 3735 N N . PRO B 1 203 ? 22.768 79.191 72.409 1.00 55.66 183 PRO B N 1
ATOM 3736 C CA . PRO B 1 203 ? 23.382 80.170 71.495 1.00 57.65 183 PRO B CA 1
ATOM 3737 C C . PRO B 1 203 ? 22.969 81.604 71.811 1.00 67.32 183 PRO B C 1
ATOM 3738 O O . PRO B 1 203 ? 21.868 81.868 72.308 1.00 61.21 183 PRO B O 1
ATOM 3742 N N . GLN B 1 204 ? 23.865 82.541 71.473 1.00 80.11 184 GLN B N 1
ATOM 3743 C CA . GLN B 1 204 ? 23.664 83.947 71.817 1.00 86.65 184 GLN B CA 1
ATOM 3744 C C . GLN B 1 204 ? 22.592 84.622 70.975 1.00 82.73 184 GLN B C 1
ATOM 3745 O O . GLN B 1 204 ? 22.079 85.672 71.375 1.00 90.05 184 GLN B O 1
ATOM 3751 N N . ARG B 1 205 ? 22.230 84.048 69.838 1.00 70.63 185 ARG B N 1
ATOM 3752 C CA . ARG B 1 205 ? 21.244 84.675 68.980 1.00 65.36 185 ARG B CA 1
ATOM 3753 C C . ARG B 1 205 ? 19.831 84.449 69.514 1.00 61.46 185 ARG B C 1
ATOM 3754 O O . ARG B 1 205 ? 19.609 83.755 70.509 1.00 63.68 185 ARG B O 1
ATOM 3762 N N . GLN B 1 206 ? 18.861 85.032 68.816 1.00 61.39 186 GLN B N 1
ATOM 3763 C CA . GLN B 1 206 ? 17.465 84.82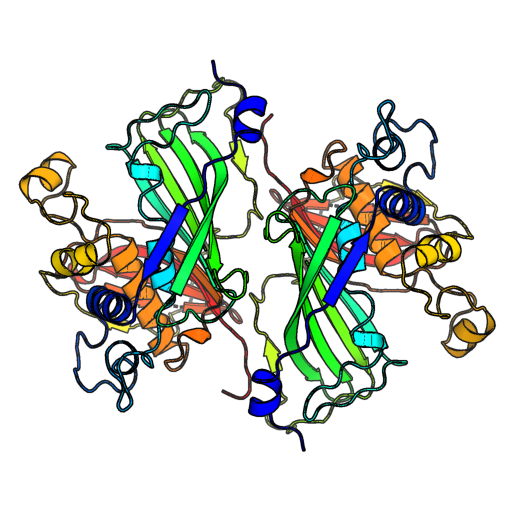8 69.150 1.00 61.59 186 GLN B CA 1
ATOM 3764 C C . GLN B 1 206 ? 17.053 83.412 68.766 1.00 57.25 186 GLN B C 1
ATOM 3765 O O . GLN B 1 206 ? 17.642 82.808 67.863 1.00 57.52 186 GLN B O 1
ATOM 3771 N N . PRO B 1 207 ? 16.061 82.850 69.449 1.00 54.51 187 PRO B N 1
ATOM 3772 C CA . PRO B 1 207 ? 15.638 81.486 69.125 1.00 47.41 187 PRO B CA 1
ATOM 3773 C C . PRO B 1 207 ? 15.015 81.417 67.744 1.00 50.72 187 PRO B C 1
ATOM 3774 O O . PRO B 1 207 ? 14.374 82.359 67.271 1.00 61.64 187 PRO B O 1
ATOM 3778 N N . LEU B 1 208 ? 15.209 80.271 67.097 1.00 46.87 188 LEU B N 1
ATOM 3779 C CA . LEU B 1 208 ? 14.577 80.048 65.805 1.00 46.65 188 LEU B CA 1
ATOM 3780 C C . LEU B 1 208 ? 13.065 80.046 65.951 1.00 47.43 188 LEU B C 1
ATOM 3781 O O . LEU B 1 208 ? 12.348 80.708 65.192 1.00 53.30 188 LEU B O 1
ATOM 3786 N N . THR B 1 209 ? 12.567 79.310 66.933 1.00 43.66 189 THR B N 1
ATOM 3787 C CA . THR B 1 209 ? 11.143 79.123 67.136 1.00 52.42 189 THR B CA 1
ATOM 3788 C C . THR B 1 209 ? 10.897 79.059 68.627 1.00 48.84 189 THR B C 1
ATOM 3789 O O . THR B 1 209 ? 11.669 78.439 69.363 1.00 47.22 189 THR B O 1
ATOM 3793 N N . VAL B 1 210 ? 9.823 79.693 69.071 1.00 50.39 190 VAL B N 1
ATOM 3794 C CA . VAL B 1 210 ? 9.374 79.566 70.447 1.00 48.25 190 VAL B CA 1
ATOM 3795 C C . VAL B 1 210 ? 7.958 79.013 70.443 1.00 49.63 190 VAL B C 1
ATOM 3796 O O . VAL B 1 210 ? 7.114 79.464 69.665 1.00 58.50 190 VAL B O 1
ATOM 3800 N N . CYS B 1 211 ? 7.707 78.043 71.314 1.00 48.42 191 CYS B N 1
ATOM 3801 C CA . CYS B 1 211 ? 6.418 77.391 71.454 1.00 47.35 191 CYS B CA 1
ATOM 3802 C C . CYS B 1 211 ? 6.000 77.451 72.917 1.00 50.55 191 CYS B C 1
ATOM 3803 O O . CYS B 1 211 ? 6.823 77.246 73.814 1.00 50.90 191 CYS B O 1
ATOM 3806 N N . GLU B 1 212 ? 4.726 77.770 73.154 1.00 50.15 192 GLU B N 1
ATOM 3807 C CA . GLU B 1 212 ? 4.198 77.922 74.500 1.00 38.90 192 GLU B CA 1
ATOM 3808 C C . GLU B 1 212 ? 2.970 77.043 74.675 1.00 49.69 192 GLU B C 1
ATOM 3809 O O . GLU B 1 212 ? 2.106 76.983 73.798 1.00 58.66 192 GLU B O 1
ATOM 3815 N N . GLU B 1 213 ? 2.904 76.346 75.806 1.00 52.15 193 GLU B N 1
ATOM 3816 C CA . GLU B 1 213 ? 1.809 75.425 76.060 1.00 48.72 193 GLU B CA 1
ATOM 3817 C C . GLU B 1 213 ? 1.511 75.415 77.545 1.00 44.29 193 GLU B C 1
ATOM 3818 O O . GLU B 1 213 ? 2.444 75.304 78.344 1.00 45.26 193 GLU B O 1
ATOM 3824 N N . ARG B 1 214 ? 0.230 75.511 77.913 1.00 41.41 194 ARG B N 1
ATOM 3825 C CA . ARG B 1 214 ? -0.142 75.398 79.320 1.00 40.62 194 ARG B CA 1
ATOM 3826 C C . ARG B 1 214 ? -0.358 73.948 79.712 1.00 42.89 194 ARG B C 1
ATOM 3827 O O . ARG B 1 214 ? -0.955 73.167 78.966 1.00 49.21 194 ARG B O 1
ATOM 3835 N N . THR B 1 215 ? 0.138 73.591 80.886 1.00 40.43 195 THR B N 1
ATOM 3836 C CA . THR B 1 215 ? -0.168 72.288 81.444 1.00 40.13 195 THR B CA 1
ATOM 3837 C C . THR B 1 215 ? -1.471 72.390 82.219 1.00 40.03 195 THR B C 1
ATOM 3838 O O . THR B 1 215 ? -1.839 73.466 82.689 1.00 40.90 195 THR B O 1
ATOM 3842 N N . GLN B 1 216 ? -2.172 71.260 82.345 1.00 42.27 196 GLN B N 1
ATOM 3843 C CA . GLN B 1 216 ? -3.430 71.204 83.079 1.00 40.59 196 GLN B CA 1
ATOM 3844 C C . GLN B 1 216 ? -3.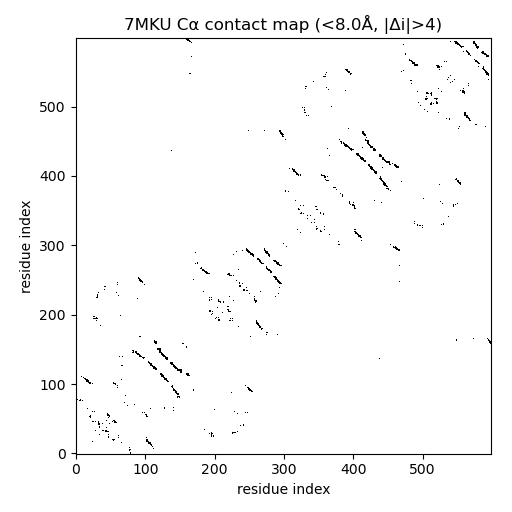187 71.133 84.591 1.00 41.30 196 GLN B C 1
ATOM 3845 O O . GLN B 1 216 ? -2.178 70.577 85.038 1.00 40.00 196 GLN B O 1
ATOM 3851 N N . PRO B 1 217 ? -4.092 71.691 85.404 1.00 41.06 197 PRO B N 1
ATOM 3852 C CA . PRO B 1 217 ? -3.956 71.526 86.861 1.00 41.82 197 PRO B CA 1
ATOM 3853 C C . PRO B 1 217 ? -3.809 70.073 87.288 1.00 41.09 197 PRO B C 1
ATOM 3854 O O . PRO B 1 217 ? -3.109 69.778 88.262 1.00 38.30 197 PRO B O 1
ATOM 3858 N N . SER B 1 218 ? -4.425 69.147 86.562 1.00 34.24 198 SER B N 1
ATOM 3859 C CA . SER B 1 218 ? -4.344 67.732 86.883 1.00 30.61 198 SER B CA 1
ATOM 3860 C C . SER B 1 218 ? -3.246 66.999 86.116 1.00 30.04 198 SER B C 1
ATOM 3861 O O . SER B 1 218 ? -3.268 65.765 86.069 1.00 30.72 198 SER B O 1
ATOM 3864 N N . GLN B 1 219 ? -2.277 67.720 85.534 1.00 28.12 199 GLN B N 1
ATOM 3865 C CA . GLN B 1 219 ? -1.317 67.075 84.636 1.00 27.03 199 GLN B CA 1
ATOM 3866 C C . GLN B 1 219 ? -0.586 65.929 85.321 1.00 31.05 199 GLN B C 1
ATOM 3867 O O . GLN B 1 219 ? -0.411 64.859 84.736 1.00 31.51 199 GLN B O 1
ATOM 3873 N N . ALA B 1 220 ? -0.127 66.143 86.557 1.00 33.07 200 ALA B N 1
ATOM 3874 C CA . ALA B 1 220 ? 0.648 65.109 87.235 1.00 27.79 200 ALA B CA 1
ATOM 3875 C C . ALA B 1 220 ? -0.226 63.916 87.592 1.00 31.47 200 ALA B C 1
ATOM 3876 O O . ALA B 1 220 ? 0.234 62.767 87.533 1.00 25.89 200 ALA B O 1
ATOM 3878 N N . LEU B 1 221 ? -1.495 64.171 87.954 1.00 30.97 201 LEU B N 1
ATOM 3879 C CA . LEU B 1 221 ? -2.411 63.091 88.306 1.00 30.79 201 LEU B CA 1
ATOM 3880 C C . LEU B 1 221 ? -2.704 62.200 87.114 1.00 31.81 201 LEU B C 1
ATOM 3881 O O . LEU B 1 221 ? -2.958 61.003 87.293 1.00 31.82 201 LEU B O 1
ATOM 3886 N N . LEU B 1 222 ? -2.690 62.761 85.899 1.00 24.66 202 LEU B N 1
ATOM 3887 C CA . LEU B 1 222 ? -2.890 61.937 84.712 1.00 26.25 202 LEU B CA 1
ATOM 3888 C C . LEU B 1 222 ? -1.584 61.294 84.283 1.00 31.17 202 LEU B C 1
ATOM 3889 O O . LEU B 1 222 ? -1.561 60.104 83.932 1.00 27.62 202 LEU B O 1
ATOM 3894 N N . TYR B 1 223 ? -0.490 62.069 84.323 1.00 22.07 203 TYR B N 1
ATOM 3895 C CA . TYR B 1 223 ? 0.779 61.560 83.826 1.00 22.50 203 TYR B CA 1
ATOM 3896 C C . TYR B 1 223 ? 1.271 60.392 84.675 1.00 21.20 203 TYR B C 1
ATOM 3897 O O . TYR B 1 223 ? 1.842 59.439 84.132 1.00 24.00 203 TYR B O 1
ATOM 3906 N N . ARG B 1 224 ? 1.012 60.414 85.988 1.00 21.93 204 ARG B N 1
ATOM 3907 C CA . ARG B 1 224 ? 1.440 59.322 86.866 1.00 26.68 204 ARG B CA 1
ATOM 3908 C C . ARG B 1 224 ? 0.752 57.996 86.553 1.00 29.21 204 ARG B C 1
ATOM 3909 O O . ARG B 1 224 ? 1.277 56.935 86.914 1.00 26.91 204 ARG B O 1
ATOM 3917 N N . LEU B 1 225 ? -0.398 58.018 85.885 1.00 28.28 205 LEU B N 1
ATOM 3918 C CA . LEU B 1 225 ? -1.018 56.761 85.487 1.00 26.04 205 LEU B CA 1
ATOM 3919 C C . LEU B 1 225 ? -0.221 56.043 84.401 1.00 25.24 205 LEU B C 1
ATOM 3920 O O . LEU B 1 225 ? -0.525 54.891 84.090 1.00 32.02 205 LEU B O 1
ATOM 3925 N N . SER B 1 226 ? 0.784 56.683 83.824 1.00 21.20 206 SER B N 1
ATOM 3926 C CA . SER B 1 226 ? 1.724 55.997 82.945 1.00 26.62 206 SER B CA 1
ATOM 3927 C C . SER B 1 226 ? 2.794 55.192 83.690 1.00 30.39 206 SER B C 1
ATOM 3928 O O . SER B 1 226 ? 3.594 54.525 83.028 1.00 30.73 206 SER B O 1
ATOM 3931 N N . GLY B 1 227 ? 2.862 55.247 85.029 1.00 27.37 207 GLY B N 1
ATOM 3932 C CA . GLY B 1 227 ? 3.800 54.401 85.754 1.00 23.99 207 GLY B CA 1
ATOM 3933 C C . GLY B 1 227 ? 4.450 54.944 87.024 1.00 31.18 207 GLY B C 1
ATOM 3934 O O . GLY B 1 227 ? 4.658 54.171 87.966 1.00 32.02 207 GLY B O 1
ATOM 3935 N N . ASP B 1 228 ? 4.765 56.246 87.094 1.00 23.88 208 ASP B N 1
ATOM 3936 C CA . ASP B 1 228 ? 5.488 56.814 88.240 1.00 21.83 208 ASP B CA 1
ATOM 3937 C C . ASP B 1 228 ? 4.517 57.373 89.270 1.00 26.54 208 ASP B C 1
ATOM 3938 O O . ASP B 1 228 ? 4.086 58.523 89.169 1.00 32.31 208 ASP B O 1
ATOM 3943 N N . TYR B 1 229 ? 4.254 56.604 90.321 1.00 25.10 209 TYR B N 1
ATOM 3944 C CA . TYR B 1 229 ? 3.259 56.977 91.316 1.00 30.27 209 TYR B CA 1
ATOM 3945 C C . TYR B 1 229 ? 3.837 57.720 92.521 1.00 26.69 209 TYR B C 1
ATOM 3946 O O . TYR B 1 229 ? 3.179 57.790 93.555 1.00 34.07 209 TYR B O 1
ATOM 3955 N N . ASN B 1 230 ? 5.031 58.272 92.412 1.00 27.64 210 ASN B N 1
ATOM 3956 C CA . ASN B 1 230 ? 5.686 59.003 93.495 1.00 27.54 210 ASN B CA 1
ATOM 3957 C C . ASN B 1 230 ? 4.739 60.003 94.148 1.00 27.06 210 ASN B C 1
ATOM 3958 O O . ASN B 1 230 ? 4.226 60.890 93.456 1.00 40.30 210 ASN B O 1
ATOM 3963 N N . PRO B 1 231 ? 4.501 59.916 95.464 1.00 30.70 211 PRO B N 1
ATOM 3964 C CA . PRO B 1 231 ? 3.595 60.882 96.127 1.00 30.69 211 PRO B CA 1
ATOM 3965 C C . PRO B 1 231 ? 4.027 62.325 95.970 1.00 33.45 211 PRO B C 1
ATOM 3966 O O . PRO B 1 231 ? 3.238 63.236 96.258 1.00 35.24 211 PRO B O 1
ATOM 3970 N N . LEU B 1 232 ? 5.262 62.566 95.544 1.00 35.34 212 LEU B N 1
ATOM 3971 C CA . LEU B 1 232 ? 5.755 63.924 95.407 1.00 39.14 212 LEU B CA 1
ATOM 3972 C C . LEU B 1 232 ? 4.982 64.717 94.360 1.00 38.34 212 LEU B C 1
ATOM 3973 O O . LEU B 1 232 ? 4.863 65.948 94.477 1.00 28.75 212 LEU B O 1
ATOM 3978 N N . HIS B 1 233 ? 4.367 64.039 93.433 1.00 30.07 213 HIS B N 1
ATOM 3979 C CA . HIS B 1 233 ? 3.602 64.707 92.437 1.00 29.95 213 HIS B CA 1
ATOM 3980 C C . HIS B 1 233 ? 2.128 64.589 92.591 1.00 32.17 213 HIS B C 1
ATOM 3981 O O . HIS B 1 233 ? 1.433 64.916 91.722 1.00 36.44 213 HIS B O 1
ATOM 3988 N N . SER B 1 234 ? 1.634 64.135 93.699 1.00 32.68 214 SER B N 1
ATOM 3989 C CA . SER B 1 234 ? 0.193 63.958 93.839 1.00 37.15 214 SER B CA 1
ATOM 3990 C C . SER B 1 234 ? -0.328 64.261 95.242 1.00 36.80 214 SER B C 1
ATOM 3991 O O . SER B 1 234 ? -1.509 64.584 95.414 1.00 42.72 214 SER B O 1
ATOM 3994 N N . ASP B 1 235 ? 0.535 64.145 96.250 1.00 34.87 215 ASP B N 1
ATOM 3995 C CA . ASP B 1 235 ? 0.125 64.216 97.646 1.00 36.46 215 ASP B CA 1
ATOM 3996 C C . ASP B 1 235 ? 0.486 65.573 98.240 1.00 39.04 215 ASP B C 1
ATOM 3997 O O . ASP B 1 235 ? 1.678 65.858 98.414 1.00 42.06 215 ASP B O 1
ATOM 4002 N N . PRO B 1 236 ? -0.485 66.433 98.578 1.00 42.17 216 PRO B N 1
ATOM 4003 C CA . PRO B 1 236 ? -0.127 67.758 99.137 1.00 46.93 216 PRO B CA 1
ATOM 4004 C C . PRO B 1 236 ? 0.737 67.709 100.385 1.00 48.05 216 PRO B C 1
ATOM 4005 O O . PRO B 1 236 ? 1.772 68.391 100.444 1.00 48.65 216 PRO B O 1
ATOM 4009 N N . GLU B 1 237 ? 0.359 66.898 101.376 1.00 54.19 217 GLU B N 1
ATOM 4010 C CA . GLU B 1 237 ? 1.124 66.840 102.619 1.00 41.82 217 GLU B CA 1
ATOM 4011 C C . GLU B 1 237 ? 2.533 66.363 102.354 1.00 45.65 217 GLU B C 1
ATOM 4012 O O . GLU B 1 237 ? 3.498 66.946 102.863 1.00 47.15 217 GLU B O 1
ATOM 4018 N N . PHE B 1 238 ? 2.671 65.321 101.528 1.00 43.57 218 PHE B N 1
ATOM 4019 C CA . PHE B 1 238 ? 3.987 64.773 101.245 1.00 37.42 218 PHE B CA 1
ATOM 4020 C C . PHE B 1 238 ? 4.867 65.808 100.565 1.00 45.56 218 PHE B C 1
ATOM 4021 O O . PHE B 1 238 ? 6.066 65.904 100.858 1.00 50.89 218 PHE B O 1
ATOM 4029 N N . ALA B 1 239 ? 4.285 66.606 99.666 1.00 43.34 219 ALA B N 1
ATOM 4030 C CA . ALA B 1 239 ? 5.072 67.603 98.946 1.00 44.93 219 ALA B CA 1
ATOM 4031 C C . ALA B 1 239 ? 5.446 68.779 99.849 1.00 48.44 219 ALA B C 1
ATOM 4032 O O . ALA B 1 239 ? 6.524 69.365 99.685 1.00 39.11 219 ALA B O 1
ATOM 4034 N N . LYS B 1 240 ? 4.569 69.145 100.790 1.00 43.31 220 LYS B N 1
ATOM 4035 C CA . LYS B 1 240 ? 4.942 70.129 101.795 1.00 50.27 220 LYS B CA 1
ATOM 4036 C C . LYS B 1 240 ? 6.170 69.667 102.574 1.00 57.11 220 LYS B C 1
ATOM 4037 O O . LYS B 1 240 ? 7.137 70.423 102.733 1.00 59.28 220 LYS B O 1
ATOM 4043 N N . LEU B 1 241 ? 6.174 68.403 103.018 1.00 51.77 221 LEU B N 1
ATOM 4044 C CA . LEU B 1 241 ? 7.305 67.871 103.772 1.00 47.44 221 LEU B CA 1
ATOM 4045 C C . LEU B 1 241 ? 8.563 67.769 102.925 1.00 54.66 221 LEU B C 1
ATOM 4046 O O . LEU B 1 241 ? 9.651 67.568 103.474 1.00 63.63 221 LEU B O 1
ATOM 4051 N N . ALA B 1 242 ? 8.436 67.890 101.613 1.00 50.00 222 ALA B N 1
ATOM 4052 C CA . ALA B 1 242 ? 9.579 67.978 100.723 1.00 42.98 222 ALA B CA 1
ATOM 4053 C C . ALA B 1 242 ? 9.968 69.423 100.430 1.00 47.35 222 ALA B C 1
ATOM 4054 O O . ALA B 1 242 ? 10.967 69.653 99.737 1.00 51.09 222 ALA B O 1
ATOM 4056 N N . GLY B 1 243 ? 9.192 70.395 100.909 1.00 40.60 223 GLY B N 1
ATOM 4057 C CA . GLY B 1 243 ? 9.501 71.791 100.690 1.00 41.72 223 GLY B CA 1
ATOM 4058 C C . GLY B 1 243 ? 8.731 72.484 99.585 1.00 55.64 223 GLY B C 1
ATOM 4059 O O . GLY B 1 243 ? 9.235 73.475 99.046 1.00 65.10 223 GLY B O 1
ATOM 4060 N N . PHE B 1 244 ? 7.544 71.994 99.215 1.00 51.17 224 PHE B N 1
ATOM 4061 C CA . PHE B 1 244 ? 6.809 72.551 98.091 1.00 42.25 224 PHE B CA 1
ATOM 4062 C C . PHE B 1 244 ? 5.379 72.881 98.490 1.00 47.86 224 PHE B C 1
ATOM 4063 O O . PHE B 1 244 ? 4.722 72.090 99.181 1.00 56.68 224 PHE B O 1
ATOM 4071 N N . PRO B 1 245 ? 4.855 74.016 98.025 1.00 44.52 225 PRO B N 1
ATOM 4072 C CA . PRO B 1 245 ? 3.497 74.412 98.426 1.00 45.75 225 PRO B CA 1
ATOM 4073 C C . PRO B 1 245 ? 2.397 73.570 97.782 1.00 50.52 225 PRO B C 1
ATOM 4074 O O . PRO B 1 245 ? 1.293 73.492 98.339 1.00 58.34 225 PRO B O 1
ATOM 4078 N N . ARG B 1 246 ? 2.639 72.973 96.618 1.0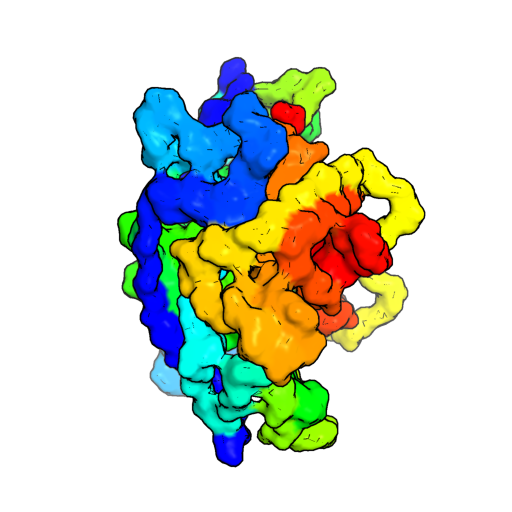0 41.74 226 ARG B N 1
ATOM 4079 C CA A ARG B 1 246 ? 1.738 71.969 96.083 0.52 40.73 226 ARG B CA 1
ATOM 4080 C CA B ARG B 1 246 ? 1.733 72.001 96.020 0.48 40.63 226 ARG B CA 1
ATOM 4081 C C . ARG B 1 246 ? 2.575 70.900 95.395 1.00 39.41 226 ARG B C 1
ATOM 4082 O O . ARG B 1 246 ? 3.783 71.081 95.206 1.00 41.59 226 ARG B O 1
ATOM 4097 N N . PRO B 1 247 ? 1.983 69.736 95.079 1.00 40.84 227 PRO B N 1
ATOM 4098 C CA . PRO B 1 247 ? 2.764 68.678 94.403 1.00 34.30 227 PRO B CA 1
ATOM 4099 C C . PRO B 1 247 ? 3.292 69.160 93.058 1.00 31.23 227 PRO B C 1
ATOM 4100 O O . PRO B 1 247 ? 2.659 69.960 92.369 1.00 39.81 227 PRO B O 1
ATOM 4104 N N . ILE B 1 248 ? 4.442 68.658 92.676 1.00 34.82 228 ILE B N 1
ATOM 4105 C CA . ILE B 1 248 ? 5.178 69.178 91.526 1.00 34.50 228 ILE B CA 1
ATOM 4106 C C . ILE B 1 248 ? 5.034 68.209 90.364 1.00 28.54 228 ILE B C 1
ATOM 4107 O O . ILE B 1 248 ? 4.839 67.009 90.553 1.00 30.46 228 ILE B O 1
ATOM 4112 N N . LEU B 1 249 ? 5.106 68.736 89.149 1.00 31.25 229 LEU B N 1
ATOM 4113 C CA . LEU B 1 249 ? 5.023 67.910 87.946 1.00 27.67 229 LEU B CA 1
ATOM 4114 C C . LEU B 1 249 ? 6.266 67.040 87.781 1.00 25.33 229 LEU B C 1
ATOM 4115 O O . LEU B 1 249 ? 7.380 67.492 88.034 1.00 31.76 229 LEU B O 1
ATOM 4120 N N . HIS B 1 250 ? 6.074 65.784 87.358 1.00 25.55 230 HIS B N 1
ATOM 4121 C CA . HIS B 1 250 ? 7.208 64.906 87.037 1.00 23.14 230 HIS B CA 1
ATOM 4122 C C . HIS B 1 250 ? 8.158 65.585 86.065 1.00 28.21 230 HIS B C 1
ATOM 4123 O O . HIS B 1 250 ? 7.731 66.115 85.033 1.00 29.97 230 HIS B O 1
ATOM 4130 N N . GLY B 1 251 ? 9.458 65.523 86.367 1.00 27.39 231 GLY B N 1
ATOM 4131 C CA . GLY B 1 251 ? 10.435 66.052 85.429 1.00 21.94 231 GLY B CA 1
ATOM 4132 C C . GLY B 1 251 ? 10.299 65.444 84.042 1.00 29.27 231 GLY B C 1
ATOM 4133 O O . GLY B 1 251 ? 10.362 66.151 83.033 1.00 34.91 231 GLY B O 1
ATOM 4134 N N . LEU B 1 252 ? 10.078 64.130 83.971 1.00 29.89 232 LEU B N 1
ATOM 4135 C CA . LEU B 1 252 ? 9.945 63.471 82.675 1.00 19.28 232 LEU B CA 1
ATOM 4136 C C . LEU B 1 252 ? 8.682 63.889 81.934 1.00 32.70 232 LEU B C 1
ATOM 4137 O O . LEU B 1 252 ? 8.627 63.762 80.699 1.00 34.74 232 LEU B O 1
ATOM 4142 N N . CYS B 1 253 ? 7.665 64.375 82.651 1.00 30.64 233 CYS B N 1
ATOM 4143 C CA . CYS B 1 253 ? 6.510 64.952 81.971 1.00 30.56 233 CYS B CA 1
ATOM 4144 C C . CYS B 1 253 ? 6.905 66.248 81.266 1.00 35.42 233 CYS B C 1
ATOM 4145 O O . CYS B 1 253 ? 6.606 66.441 80.079 1.00 32.10 233 CYS B O 1
ATOM 4148 N N . THR B 1 254 ? 7.623 67.127 81.977 1.00 31.26 234 THR B N 1
ATOM 4149 C CA . THR B 1 254 ? 8.160 68.344 81.373 1.00 29.83 234 THR B CA 1
ATOM 4150 C C . THR B 1 254 ? 8.970 68.025 80.125 1.00 28.57 234 THR B C 1
ATOM 4151 O O . THR B 1 254 ? 8.822 68.673 79.082 1.00 33.05 234 THR B O 1
ATOM 4155 N N . LEU B 1 255 ? 9.822 67.008 80.214 1.00 28.35 235 LEU B N 1
ATOM 4156 C CA . LEU B 1 255 ? 10.603 66.597 79.058 1.00 23.28 235 LEU B CA 1
ATOM 4157 C C . LEU B 1 255 ? 9.704 66.213 77.893 1.00 28.99 235 LEU B C 1
ATOM 4158 O O . LEU B 1 255 ? 9.969 66.589 76.744 1.00 32.64 235 LEU B O 1
ATOM 4163 N N . GLY B 1 256 ? 8.633 65.469 78.172 1.00 26.99 236 GLY B N 1
ATOM 4164 C CA . GLY B 1 256 ? 7.708 65.099 77.115 1.00 22.48 236 GLY B CA 1
ATOM 4165 C C . GLY B 1 256 ? 7.114 66.308 76.420 1.00 31.08 236 GLY B C 1
ATOM 4166 O O . GLY B 1 256 ? 7.005 66.336 75.192 1.00 38.88 236 GLY B O 1
ATOM 4167 N N . PHE B 1 257 ? 6.754 67.337 77.196 1.00 30.04 237 PHE B N 1
ATOM 4168 C CA . PHE B 1 257 ? 6.210 68.562 76.617 1.00 24.20 237 PHE B CA 1
ATOM 4169 C C . PHE B 1 257 ? 7.219 69.219 75.690 1.00 30.55 237 PHE B C 1
ATOM 4170 O O . PHE B 1 257 ? 6.888 69.613 74.563 1.00 40.94 237 PHE B O 1
ATOM 4178 N N . ALA B 1 258 ? 8.465 69.331 76.145 1.00 24.25 238 ALA B N 1
ATOM 4179 C CA . ALA B 1 258 ? 9.475 70.002 75.338 1.00 28.53 238 ALA B CA 1
ATOM 4180 C C . ALA B 1 258 ? 9.718 69.249 74.035 1.00 31.48 238 ALA B C 1
ATOM 4181 O O . ALA B 1 258 ? 9.719 69.849 72.960 1.00 43.44 238 ALA B O 1
ATOM 4183 N N . ILE B 1 259 ? 9.897 67.925 74.105 1.00 24.09 239 ILE B N 1
ATOM 4184 C CA . ILE B 1 259 ? 10.204 67.182 72.886 1.00 30.54 239 ILE B CA 1
ATOM 4185 C C . ILE B 1 259 ? 8.995 67.176 71.957 1.00 37.40 239 ILE B C 1
ATOM 4186 O O . ILE B 1 259 ? 9.138 67.232 70.727 1.00 33.66 239 ILE B O 1
ATOM 4191 N N . LYS B 1 260 ? 7.791 67.132 72.519 1.00 34.02 240 LYS B N 1
ATOM 4192 C CA . LYS B 1 260 ? 6.599 67.275 71.696 1.00 28.81 240 LYS B CA 1
ATOM 4193 C C . LYS B 1 260 ? 6.625 68.597 70.940 1.00 33.95 240 LYS B C 1
ATOM 4194 O O . LYS B 1 260 ? 6.353 68.637 69.734 1.00 45.08 240 LYS B O 1
ATOM 4200 N N . ALA B 1 261 ? 7.009 69.683 71.620 1.00 30.16 241 ALA B N 1
ATOM 4201 C CA . ALA B 1 261 ? 7.080 70.985 70.959 1.00 34.59 241 ALA B CA 1
ATOM 4202 C C . ALA B 1 261 ? 8.114 70.988 69.839 1.00 38.90 241 ALA B C 1
ATOM 4203 O O . ALA B 1 261 ? 7.900 71.602 68.787 1.00 37.38 241 ALA B O 1
ATOM 4205 N N . ILE B 1 262 ? 9.250 70.322 70.057 1.00 34.15 242 ILE B N 1
ATOM 4206 C CA . ILE B 1 262 ? 10.284 70.264 69.035 1.00 32.55 242 ILE B CA 1
ATOM 4207 C C . ILE B 1 262 ? 9.788 69.477 67.835 1.00 35.69 242 ILE B C 1
ATOM 4208 O O . ILE B 1 262 ? 10.062 69.835 66.682 1.00 40.13 242 ILE B O 1
ATOM 4213 N N . ILE B 1 263 ? 9.049 68.397 68.086 1.00 31.41 243 ILE B N 1
ATOM 4214 C CA . ILE B 1 263 ? 8.488 67.605 66.998 1.00 29.47 243 ILE B CA 1
ATOM 4215 C C . ILE B 1 263 ? 7.532 68.452 66.176 1.00 41.90 243 ILE B C 1
ATOM 4216 O O . ILE B 1 263 ? 7.535 68.409 64.937 1.00 39.09 243 ILE B O 1
ATOM 4221 N N . LYS B 1 264 ? 6.749 69.289 66.849 1.00 43.45 244 LYS B N 1
ATOM 4222 C CA . LYS B 1 264 ? 5.755 70.092 66.153 1.00 38.04 244 LYS B CA 1
ATOM 4223 C C . LYS B 1 264 ? 6.385 71.259 65.407 1.00 41.61 244 LYS B C 1
ATOM 4224 O O . LYS B 1 264 ? 6.068 71.483 64.237 1.00 45.26 244 LYS B O 1
ATOM 4230 N N . CYS B 1 265 ? 7.332 71.955 66.035 1.00 41.33 245 CYS B N 1
ATOM 4231 C CA . CYS B 1 265 ? 7.832 73.227 65.532 1.00 38.54 245 CYS B CA 1
ATOM 4232 C C . CYS B 1 265 ? 9.100 73.114 64.701 1.00 47.27 245 CYS B C 1
ATOM 4233 O O . CYS B 1 265 ? 9.445 74.070 63.998 1.00 60.48 245 CYS B O 1
ATOM 4236 N N . VAL B 1 266 ? 9.821 71.999 64.783 1.00 46.37 246 VAL B N 1
ATOM 4237 C CA . VAL B 1 266 ? 11.025 71.793 63.996 1.00 44.02 246 VAL B CA 1
ATOM 4238 C C . VAL B 1 266 ? 10.885 70.608 63.051 1.00 44.71 246 VAL B C 1
ATOM 4239 O O . VAL B 1 266 ? 11.327 70.671 61.898 1.00 54.45 246 VAL B O 1
ATOM 4243 N N . CYS B 1 267 ? 10.270 69.522 63.506 1.00 39.27 247 CYS B N 1
ATOM 4244 C CA . CYS B 1 267 ? 10.254 68.289 62.740 1.00 40.24 247 CYS B CA 1
ATOM 4245 C C . CYS B 1 267 ? 9.015 68.147 61.889 1.00 45.28 247 CYS B C 1
ATOM 4246 O O . CYS B 1 267 ? 8.689 67.022 61.487 1.00 48.22 247 CYS B O 1
ATOM 4249 N N . LYS B 1 268 ? 8.286 69.243 61.654 1.00 42.88 248 LYS B N 1
ATOM 4250 C CA . LYS B 1 268 ? 7.124 69.223 60.764 1.00 39.97 248 LYS B CA 1
ATOM 4251 C C . LYS B 1 268 ? 6.108 68.153 61.176 1.00 39.17 248 LYS B C 1
ATOM 4252 O O . LYS B 1 268 ? 5.426 67.566 60.335 1.00 39.45 248 LYS B O 1
ATOM 4258 N N . GLY B 1 269 ? 6.035 67.860 62.475 1.00 35.93 249 GLY B N 1
ATOM 4259 C CA . GLY B 1 269 ? 5.088 66.908 63.017 1.00 30.33 249 GLY B CA 1
ATOM 4260 C C . GLY B 1 269 ? 5.527 65.455 63.055 1.00 30.18 249 GLY B C 1
ATOM 4261 O O . GLY B 1 269 ? 4.782 64.622 63.572 1.00 29.47 249 GLY B O 1
ATOM 4262 N N . ASP B 1 270 ? 6.713 65.113 62.561 1.00 30.43 250 ASP B N 1
ATOM 4263 C CA . ASP B 1 270 ? 7.065 63.705 62.436 1.00 32.87 250 ASP B CA 1
ATOM 4264 C C . ASP B 1 270 ? 7.865 63.243 63.643 1.00 35.96 250 ASP B C 1
ATOM 4265 O O . ASP B 1 270 ? 9.043 63.608 63.769 1.00 35.80 250 ASP B O 1
ATOM 4270 N N . PRO B 1 271 ? 7.302 62.416 64.522 1.00 35.87 251 PRO B N 1
ATOM 4271 C CA . PRO B 1 271 ? 8.066 61.966 65.688 1.00 30.94 251 PRO B CA 1
ATOM 4272 C C . PRO B 1 271 ? 9.252 61.087 65.331 1.00 34.44 251 PRO B C 1
ATOM 4273 O O . PRO B 1 271 ? 10.203 61.001 66.123 1.00 39.73 251 PRO B O 1
ATOM 4277 N N . THR B 1 272 ? 9.249 60.443 64.171 1.00 32.04 252 THR B N 1
ATOM 4278 C CA . THR B 1 272 ? 10.384 59.589 63.843 1.00 39.97 252 THR B CA 1
ATOM 4279 C C . THR B 1 272 ? 11.618 60.377 63.423 1.00 39.34 252 THR B C 1
ATOM 4280 O O . THR B 1 272 ? 12.641 59.766 63.101 1.00 37.49 252 THR B O 1
ATOM 4284 N N . ALA B 1 273 ? 11.540 61.707 63.377 1.00 34.13 253 ALA B N 1
ATOM 4285 C CA . ALA B 1 273 ? 12.721 62.509 63.113 1.00 31.01 253 ALA B CA 1
ATOM 4286 C C . ALA B 1 273 ? 13.657 62.562 64.308 1.00 34.38 253 ALA B C 1
ATOM 4287 O O . ALA B 1 273 ? 14.803 62.996 64.160 1.00 42.22 253 ALA B O 1
ATOM 4289 N N . VAL B 1 274 ? 13.208 62.124 65.475 1.00 23.40 254 VAL B N 1
ATOM 4290 C CA . VAL B 1 274 ? 13.964 62.307 66.707 1.00 32.19 254 VAL B CA 1
ATOM 4291 C C . VAL B 1 274 ? 14.914 61.127 66.889 1.00 31.89 254 VAL B C 1
ATOM 4292 O O . VAL B 1 274 ? 14.490 59.971 66.984 1.00 31.31 254 VAL B O 1
ATOM 4296 N N . LYS B 1 275 ? 16.204 61.415 66.953 1.00 26.85 255 LYS B N 1
ATOM 4297 C CA . LYS B 1 275 ? 17.187 60.353 67.084 1.00 24.40 255 LYS B CA 1
ATOM 4298 C C . LYS B 1 275 ? 17.747 60.242 68.495 1.00 27.55 255 LYS B C 1
ATOM 4299 O O . LYS B 1 275 ? 17.873 59.136 69.023 1.00 27.46 255 LYS B O 1
ATOM 4305 N N . THR B 1 276 ? 18.046 61.366 69.133 1.00 29.25 256 THR B N 1
ATOM 4306 C CA . THR B 1 276 ? 18.504 61.386 70.514 1.00 30.23 256 THR B CA 1
ATOM 4307 C C . THR B 1 276 ? 17.769 62.500 71.236 1.00 29.43 256 THR B C 1
ATOM 4308 O O . THR B 1 276 ? 17.355 63.494 70.629 1.00 34.34 256 THR B O 1
ATOM 4312 N N . ILE B 1 277 ? 17.604 62.311 72.538 1.00 21.54 257 ILE B N 1
ATOM 4313 C CA . ILE B 1 277 ? 16.999 63.288 73.427 1.00 20.08 257 ILE B CA 1
ATOM 4314 C C . ILE B 1 277 ? 17.904 63.415 74.637 1.00 21.67 257 ILE B C 1
ATOM 4315 O O . ILE B 1 277 ? 18.178 62.422 75.318 1.00 28.30 257 ILE B O 1
ATOM 4320 N N . SER B 1 278 ? 18.378 64.619 74.903 1.00 26.72 258 SER B N 1
ATOM 4321 C CA . SER B 1 278 ? 19.053 64.906 76.157 1.00 28.62 258 SER B CA 1
ATOM 4322 C C . SER B 1 278 ? 18.217 65.926 76.916 1.00 30.65 258 SER B C 1
ATOM 4323 O O . SER B 1 278 ? 17.856 66.973 76.363 1.00 28.68 258 SER B O 1
ATOM 4326 N N . GLY B 1 279 ? 17.897 65.613 78.173 1.00 20.52 259 GLY B N 1
ATOM 4327 C CA . GLY B 1 279 ? 17.226 66.582 79.004 1.00 23.32 259 GLY B CA 1
ATOM 4328 C C . GLY B 1 279 ? 17.874 66.741 80.362 1.00 27.09 259 GLY B C 1
ATOM 4329 O O . GLY B 1 279 ? 18.009 65.771 81.103 1.00 24.17 259 GLY B O 1
ATOM 4330 N N . ARG B 1 280 ? 18.284 67.959 80.699 1.00 39.14 260 ARG B N 1
ATOM 4331 C CA A ARG B 1 280 ? 18.827 68.276 82.014 0.56 33.45 260 ARG B CA 1
ATOM 4332 C CA B ARG B 1 280 ? 18.824 68.271 82.015 0.44 33.72 260 ARG B CA 1
ATOM 4333 C C . ARG B 1 280 ? 17.774 69.039 82.807 1.00 34.20 260 ARG B C 1
ATOM 4334 O O . ARG B 1 280 ? 17.263 70.066 82.342 1.00 35.84 260 ARG B O 1
ATOM 4349 N N . PHE B 1 281 ? 17.447 68.529 83.989 1.00 28.78 261 PHE B N 1
ATOM 4350 C CA . PHE B 1 281 ? 16.407 69.099 84.835 1.00 32.13 261 PHE B CA 1
ATOM 4351 C C . PHE B 1 281 ? 16.996 70.194 85.718 1.00 31.04 261 PHE B C 1
ATOM 4352 O O . PHE B 1 281 ? 18.072 70.016 86.283 1.00 37.21 261 PHE B O 1
ATOM 4360 N N . LEU B 1 282 ? 16.313 71.337 85.819 1.00 36.48 262 LEU B N 1
ATOM 4361 C CA . LEU B 1 282 ? 16.908 72.483 86.506 1.00 46.72 262 LEU B CA 1
ATOM 4362 C C . LEU B 1 282 ? 16.115 72.954 87.716 1.00 49.39 262 LEU B C 1
ATOM 4363 O O . LEU B 1 282 ? 16.684 73.073 88.806 1.00 52.57 262 LEU B O 1
ATOM 4368 N N . THR B 1 283 ? 14.826 73.241 87.559 1.00 46.30 263 THR B N 1
ATOM 4369 C CA . THR B 1 283 ? 13.985 73.747 88.636 1.00 49.01 263 THR B CA 1
ATOM 4370 C C . THR B 1 283 ? 12.655 73.014 88.545 1.00 50.03 263 THR B C 1
ATOM 4371 O O . THR B 1 283 ? 12.357 72.357 87.545 1.00 48.47 263 THR B O 1
ATOM 4375 N N . THR B 1 284 ? 11.868 73.096 89.611 1.00 51.29 264 THR B N 1
ATOM 4376 C CA . THR B 1 284 ? 10.593 72.405 89.662 1.00 52.53 264 THR B CA 1
ATOM 4377 C C . THR B 1 284 ? 9.522 73.135 88.852 1.00 43.22 264 THR B C 1
ATOM 4378 O O . THR B 1 284 ? 9.528 74.362 88.726 1.00 38.92 264 THR B O 1
ATOM 4382 N N . VAL B 1 285 ? 8.610 72.348 88.286 1.00 41.59 265 VAL B N 1
ATOM 4383 C CA . VAL B 1 285 ? 7.421 72.828 87.596 1.00 36.95 265 VAL B CA 1
ATOM 4384 C C . VAL B 1 285 ? 6.199 72.378 88.389 1.00 40.42 265 VAL B C 1
ATOM 4385 O O . VAL B 1 285 ? 6.197 71.287 88.978 1.00 39.40 265 VAL B O 1
ATOM 4389 N N . PHE B 1 286 ? 5.171 73.233 88.435 1.00 35.49 266 PHE B N 1
ATOM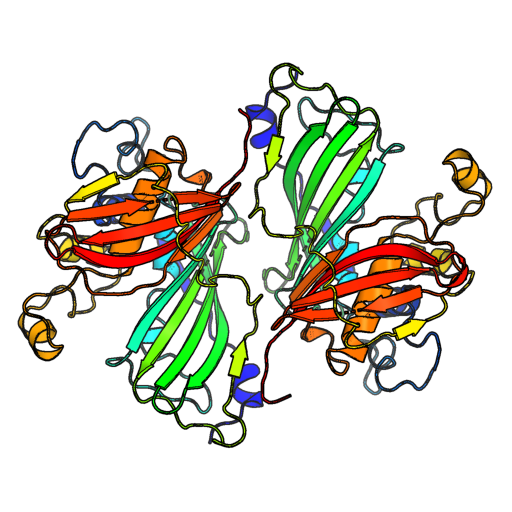 4390 C CA . PHE B 1 286 ? 3.919 72.931 89.121 1.00 31.21 266 PHE B CA 1
ATOM 4391 C C . PHE B 1 286 ? 2.820 72.724 88.098 1.00 37.39 266 PHE B C 1
ATOM 4392 O O . PHE B 1 286 ? 2.697 73.536 87.169 1.00 46.91 266 PHE B O 1
ATOM 4400 N N . PRO B 1 287 ? 2.010 71.672 88.221 1.00 39.68 267 PRO B N 1
ATOM 4401 C CA . PRO B 1 287 ? 0.898 71.479 87.274 1.00 37.01 267 PRO B CA 1
ATOM 4402 C C . PRO B 1 287 ? 0.029 72.726 87.192 1.00 41.08 267 PRO B C 1
ATOM 4403 O O . PRO B 1 287 ? -0.227 73.396 88.197 1.00 43.37 267 PRO B O 1
ATOM 4407 N N . GLY B 1 288 ? -0.353 73.082 85.970 1.00 39.67 268 GLY B N 1
ATOM 4408 C CA . GLY B 1 288 ? -1.123 74.280 85.723 1.00 42.29 268 GLY B CA 1
ATOM 4409 C C . GLY B 1 288 ? -0.315 75.444 85.198 1.00 47.55 268 GLY B C 1
ATOM 4410 O O . GLY B 1 288 ? -0.909 76.413 84.699 1.00 51.63 268 GLY B O 1
ATOM 4411 N N . GLU B 1 289 ? 1.015 75.373 85.287 1.00 43.67 269 GLU B N 1
ATOM 4412 C CA . GLU B 1 289 ? 1.864 76.431 84.765 1.00 38.41 269 GLU B CA 1
ATOM 4413 C C . GLU B 1 289 ? 2.035 76.287 83.256 1.00 37.23 269 GLU B C 1
ATOM 4414 O O . GLU B 1 289 ? 1.712 75.253 82.652 1.00 31.16 269 GLU B O 1
ATOM 4420 N N . THR B 1 290 ? 2.506 77.371 82.642 1.00 36.18 270 THR B N 1
ATOM 4421 C CA . THR B 1 290 ? 2.720 77.437 81.205 1.00 34.58 270 THR B CA 1
ATOM 4422 C C . THR B 1 290 ? 4.197 77.246 80.901 1.00 38.99 270 THR B C 1
ATOM 4423 O O . THR B 1 290 ? 5.043 77.986 81.416 1.00 46.25 270 THR B O 1
ATOM 4427 N N . LEU B 1 291 ? 4.502 76.272 80.051 1.00 37.81 271 LEU B N 1
ATOM 4428 C CA . LEU B 1 291 ? 5.872 75.962 79.679 1.00 35.62 271 LEU B CA 1
ATOM 4429 C C . LEU B 1 291 ? 6.193 76.626 78.351 1.00 40.22 271 LEU B C 1
ATOM 4430 O O . LEU B 1 291 ? 5.487 76.417 77.359 1.00 38.75 271 LEU B O 1
ATOM 4435 N N . ILE B 1 292 ? 7.277 77.390 78.324 1.00 43.06 272 ILE B N 1
ATOM 4436 C CA . ILE B 1 292 ? 7.758 78.022 77.105 1.00 37.33 272 ILE B CA 1
ATOM 4437 C C . ILE B 1 292 ? 9.049 77.343 76.704 1.00 38.33 272 ILE B C 1
ATOM 4438 O O . ILE B 1 292 ? 10.028 77.357 77.457 1.00 47.82 272 ILE B O 1
ATOM 4443 N N . THR B 1 293 ? 9.061 76.765 75.514 1.00 44.16 273 THR B N 1
ATOM 4444 C CA . THR B 1 293 ? 10.225 76.069 74.990 1.00 40.18 273 THR B CA 1
ATOM 4445 C C . THR B 1 293 ? 10.818 76.906 73.872 1.00 41.83 273 THR B C 1
ATOM 4446 O O . THR B 1 293 ? 10.147 77.169 72.869 1.00 44.84 273 THR B O 1
ATOM 4450 N N . GLU B 1 294 ? 12.050 77.354 74.057 1.00 45.17 274 GLU B N 1
ATOM 4451 C CA . GLU B 1 294 ? 12.781 78.028 72.997 1.00 50.65 274 GLU B CA 1
ATOM 4452 C C . GLU B 1 294 ? 13.707 77.028 72.311 1.00 48.47 274 GLU B C 1
ATOM 4453 O O . GLU B 1 294 ? 14.306 76.168 72.966 1.00 52.48 274 GLU B O 1
ATOM 4467 N N . TRP B 1 296 ? 16.758 76.351 69.149 1.00 46.83 276 TRP B N 1
ATOM 4468 C CA . TRP B 1 296 ? 17.753 76.776 68.175 1.00 47.64 276 TRP B CA 1
ATOM 4469 C C . TRP B 1 296 ? 18.173 75.568 67.356 1.00 48.91 276 TRP B C 1
ATOM 4470 O O . TRP B 1 296 ? 18.166 74.434 67.850 1.00 50.22 276 TRP B O 1
ATOM 4481 N N . LEU B 1 297 ? 18.584 75.818 66.119 1.00 49.95 277 LEU B N 1
ATOM 4482 C CA . LEU B 1 297 ? 19.006 74.759 65.213 1.00 46.00 277 LEU B CA 1
ATOM 4483 C C . LEU B 1 297 ? 20.492 74.928 64.922 1.00 48.96 277 LEU B C 1
ATOM 4484 O O . LEU B 1 297 ? 20.902 75.954 64.371 1.00 59.99 277 LEU B O 1
ATOM 4489 N N . GLU B 1 298 ? 21.292 73.922 65.280 1.00 49.29 278 GLU B N 1
ATOM 4490 C CA . GLU B 1 298 ? 22.733 73.901 65.001 1.00 51.83 278 GLU B CA 1
ATOM 4491 C C . GLU B 1 298 ? 23.006 72.657 64.159 1.00 48.47 278 GLU B C 1
ATOM 4492 O O . GLU B 1 298 ? 23.257 71.571 64.687 1.00 46.48 278 GLU B O 1
ATOM 4498 N N . GLY B 1 299 ? 22.953 72.819 62.841 1.00 44.32 279 GLY B N 1
ATOM 4499 C CA . GLY B 1 299 ? 23.025 71.674 61.960 1.00 43.74 279 GLY B CA 1
ATOM 4500 C C . GLY B 1 299 ? 21.789 70.800 62.086 1.00 48.11 279 GLY B C 1
ATOM 4501 O O . GLY B 1 299 ? 20.664 71.265 61.867 1.00 47.55 279 GLY B O 1
ATOM 4502 N N . LEU B 1 300 ? 21.982 69.530 62.447 1.00 43.67 280 LEU B N 1
ATOM 4503 C CA . LEU B 1 300 ? 20.880 68.618 62.721 1.00 39.33 280 LEU B CA 1
ATOM 4504 C C . LEU B 1 300 ? 20.747 68.356 64.215 1.00 36.19 280 LEU B C 1
ATOM 4505 O O . LEU B 1 300 ? 20.197 67.329 64.625 1.00 42.68 280 LEU B O 1
ATOM 4510 N N . ARG B 1 301 ? 21.229 69.284 65.036 1.00 32.99 281 ARG B N 1
ATOM 4511 C CA . ARG B 1 301 ? 21.025 69.262 66.477 1.00 35.72 281 ARG B CA 1
ATOM 4512 C C . ARG B 1 301 ? 20.141 70.440 66.854 1.00 40.39 281 ARG B C 1
ATOM 4513 O O . ARG B 1 301 ? 20.460 71.589 66.527 1.00 49.03 281 ARG B O 1
ATOM 4521 N N . VAL B 1 302 ? 19.029 70.151 67.509 1.00 36.23 282 VAL B N 1
ATOM 4522 C CA . VAL B 1 302 ? 18.180 71.180 68.099 1.00 34.14 282 VAL B CA 1
ATOM 4523 C C . VAL B 1 302 ? 18.664 71.392 69.523 1.00 34.24 282 VAL B C 1
ATOM 4524 O O . VAL B 1 302 ? 18.704 70.440 70.310 1.00 32.24 282 VAL B O 1
ATOM 4528 N N . ILE B 1 303 ? 19.070 72.618 69.844 1.00 34.21 283 ILE B N 1
ATOM 4529 C CA . ILE B 1 303 ? 19.354 73.030 71.218 1.00 38.91 283 ILE B CA 1
ATOM 4530 C C . ILE B 1 303 ? 18.108 73.716 71.761 1.00 37.66 283 ILE B C 1
ATOM 4531 O O . ILE B 1 303 ? 17.494 74.540 71.069 1.00 38.94 283 ILE B O 1
ATOM 4536 N N . TYR B 1 304 ? 17.707 73.364 72.976 1.00 38.28 284 TYR B N 1
ATOM 4537 C CA . TYR B 1 304 ? 16.449 73.881 73.492 1.00 35.18 284 TYR B CA 1
ATOM 4538 C C . TYR B 1 304 ? 16.552 74.172 74.975 1.00 36.22 284 TYR B C 1
ATOM 4539 O O . TYR B 1 304 ? 17.426 73.671 75.686 1.00 34.49 284 TYR B O 1
ATOM 4548 N N . GLN B 1 305 ? 15.565 74.921 75.435 1.00 42.34 285 GLN B N 1
ATOM 4549 C CA . GLN B 1 305 ? 15.465 75.422 76.792 1.00 37.75 285 GLN B CA 1
ATOM 4550 C C . GLN B 1 305 ? 13.981 75.601 77.066 1.00 37.68 285 GLN B C 1
ATOM 4551 O O . GLN B 1 305 ? 13.249 76.088 76.195 1.00 39.03 285 GLN B O 1
ATOM 4557 N N . THR B 1 306 ? 13.525 75.193 78.248 1.00 32.13 286 THR B N 1
ATOM 4558 C CA . THR B 1 306 ? 12.124 75.361 78.618 1.00 35.18 286 THR B CA 1
ATOM 4559 C C . THR B 1 306 ? 12.007 76.156 79.912 1.00 37.30 286 THR B C 1
ATOM 4560 O O . THR B 1 306 ? 12.662 75.833 80.907 1.00 38.03 286 THR B O 1
ATOM 4564 N N . LYS B 1 307 ? 11.154 77.178 79.897 1.00 41.08 287 LYS B N 1
ATOM 4565 C CA . LYS B 1 307 ? 10.925 78.041 81.043 1.00 42.92 287 LYS B CA 1
ATOM 4566 C C . LYS B 1 307 ? 9.472 77.963 81.488 1.00 44.32 287 LYS B C 1
ATOM 4567 O O . LYS B 1 307 ? 8.557 77.764 80.679 1.00 40.17 287 LYS B O 1
ATOM 4573 N N . VAL B 1 308 ? 9.269 78.180 82.781 1.00 46.19 288 VAL B N 1
ATOM 4574 C CA . VAL B 1 308 ? 7.938 78.399 83.329 1.00 42.04 288 VAL B CA 1
ATOM 4575 C C . VAL B 1 308 ? 7.606 79.872 83.122 1.00 47.76 288 VAL B C 1
ATOM 4576 O O . VAL B 1 308 ? 8.356 80.749 83.559 1.00 50.87 288 VAL B O 1
ATOM 4580 N N . LYS B 1 309 ? 6.525 80.146 82.392 1.00 48.57 289 LYS B N 1
ATOM 4581 C CA . LYS B 1 309 ? 6.170 81.530 82.076 1.00 46.79 289 LYS B CA 1
ATOM 4582 C C . LYS B 1 309 ? 5.872 82.327 83.332 1.00 48.81 289 LYS B C 1
ATOM 4583 O O . LYS B 1 309 ? 6.369 83.444 83.501 1.00 54.58 289 LYS B O 1
ATOM 4589 N N . GLU B 1 310 ? 5.072 81.756 84.236 1.00 50.09 290 GLU B N 1
ATOM 4590 C CA . GLU B 1 310 ? 4.559 82.509 85.379 1.00 50.00 290 GLU B CA 1
ATOM 4591 C C . GLU B 1 310 ? 5.684 82.983 86.292 1.00 53.12 290 GLU B C 1
ATOM 4592 O O . GLU B 1 310 ? 5.730 84.158 86.672 1.00 58.99 290 GLU B O 1
ATOM 4598 N N . ARG B 1 311 ? 6.607 82.090 86.649 1.00 49.44 291 ARG B N 1
ATOM 4599 C CA . ARG B 1 311 ? 7.703 82.440 87.547 1.00 47.68 291 ARG B CA 1
ATOM 4600 C C . ARG B 1 311 ? 8.988 82.790 86.810 1.00 49.14 291 ARG B C 1
ATOM 4601 O O . ARG B 1 311 ? 9.990 83.085 87.461 1.00 48.88 291 ARG B O 1
ATOM 4609 N N . ASN B 1 312 ? 8.976 82.773 85.479 1.00 52.28 292 ASN B N 1
ATOM 4610 C CA . ASN B 1 312 ? 10.125 83.112 84.635 1.00 53.74 292 ASN B CA 1
ATOM 4611 C C . ASN B 1 312 ? 11.423 82.455 85.120 1.00 49.09 292 ASN B C 1
ATOM 4612 O O . ASN B 1 312 ? 12.419 83.114 85.416 1.00 52.22 292 ASN B O 1
ATOM 4617 N N . LYS B 1 313 ? 11.398 81.124 85.177 1.00 52.21 293 LYS B N 1
ATOM 4618 C CA . LYS B 1 313 ? 12.533 80.319 85.611 1.00 47.01 293 LYS B CA 1
ATOM 4619 C C . LYS B 1 313 ? 12.768 79.223 84.585 1.00 46.77 293 LYS B C 1
ATOM 4620 O O . LYS B 1 313 ? 11.812 78.676 84.031 1.00 44.57 293 LYS B O 1
ATOM 4626 N N . THR B 1 314 ? 14.044 78.940 84.307 1.00 51.87 294 THR B N 1
ATOM 4627 C CA . THR B 1 314 ? 14.426 77.868 83.391 1.00 41.34 294 THR B CA 1
ATOM 4628 C C . THR B 1 314 ? 14.361 76.535 84.123 1.00 39.83 294 THR B C 1
ATOM 4629 O O . THR B 1 314 ? 14.980 76.364 85.174 1.00 42.54 294 THR B O 1
ATOM 4633 N N . VAL B 1 315 ? 13.611 75.589 83.567 1.00 39.97 295 VAL B N 1
ATOM 4634 C CA . VAL B 1 315 ? 13.351 74.324 84.240 1.00 35.47 295 VAL B CA 1
ATOM 4635 C C . VAL B 1 315 ? 13.974 73.138 83.530 1.00 38.81 295 VAL B C 1
ATOM 4636 O O . VAL B 1 315 ? 14.069 72.053 84.136 1.00 33.94 295 VAL B O 1
ATOM 4640 N N . LEU B 1 316 ? 14.405 73.298 82.278 1.00 36.22 296 LEU B N 1
ATOM 4641 C CA . LEU B 1 316 ? 14.825 72.171 81.458 1.00 30.34 296 LEU B CA 1
ATOM 4642 C C . LEU B 1 316 ? 15.674 72.709 80.320 1.00 29.37 296 LEU B C 1
ATOM 4643 O O . LEU B 1 316 ? 15.395 73.788 79.791 1.00 38.55 296 LEU B O 1
ATOM 4648 N N . ALA B 1 317 ? 16.711 71.961 79.955 1.00 35.66 297 ALA B N 1
ATOM 4649 C CA . ALA B 1 317 ? 17.605 72.346 78.869 1.00 33.01 297 ALA B CA 1
ATOM 4650 C C . ALA B 1 317 ? 18.254 71.086 78.329 1.00 33.31 297 ALA B C 1
ATOM 4651 O O . ALA B 1 317 ? 18.420 70.099 79.049 1.00 32.41 297 ALA B O 1
ATOM 4653 N N . GLY B 1 318 ? 18.583 71.106 77.049 1.00 30.87 298 GLY B N 1
ATOM 4654 C CA . GLY B 1 318 ? 19.204 69.926 76.464 1.00 25.53 298 GLY B CA 1
ATOM 4655 C C . GLY B 1 318 ? 19.304 70.064 74.965 1.00 27.93 298 GLY B C 1
ATOM 4656 O O . GLY B 1 318 ? 19.342 71.180 74.429 1.00 33.01 298 GLY B O 1
ATOM 4657 N N . TYR B 1 319 ? 19.336 68.919 74.289 1.00 28.37 299 TYR B N 1
ATOM 4658 C CA . TYR B 1 319 ? 19.370 68.938 72.839 1.00 24.82 299 TYR B CA 1
ATOM 4659 C C . TYR B 1 319 ? 18.627 67.727 72.318 1.00 26.19 299 TYR B C 1
ATOM 4660 O O . TYR B 1 319 ? 18.291 66.806 73.064 1.00 32.78 299 TYR B O 1
ATOM 4669 N N . VAL B 1 320 ? 18.341 67.766 71.019 1.00 31.05 300 VAL B N 1
ATOM 4670 C CA . VAL B 1 320 ? 17.711 66.679 70.273 1.00 26.49 300 VAL B CA 1
ATOM 4671 C C . VAL B 1 320 ? 18.447 66.559 68.947 1.00 30.28 300 VAL B C 1
ATOM 4672 O O . VAL B 1 320 ? 18.504 67.524 68.177 1.00 36.44 300 VAL B O 1
ATOM 4676 N N . ASP B 1 321 ? 19.022 65.397 68.676 1.00 34.83 301 ASP B N 1
ATOM 4677 C CA . ASP B 1 321 ? 19.591 65.141 67.357 1.00 29.77 301 ASP B CA 1
ATOM 4678 C C . ASP B 1 321 ? 18.485 64.633 66.440 1.00 27.83 301 ASP B C 1
ATOM 4679 O O . ASP B 1 321 ? 17.725 63.737 66.819 1.00 29.11 301 ASP B O 1
ATOM 4684 N N . ILE B 1 322 ? 18.381 65.214 65.243 1.00 33.30 302 ILE B N 1
ATOM 4685 C CA . ILE B 1 322 ? 17.285 64.874 64.350 1.00 38.82 302 ILE B CA 1
ATOM 4686 C C . ILE B 1 322 ? 17.819 64.301 63.046 1.00 37.71 302 ILE B C 1
ATOM 4687 O O . ILE B 1 322 ? 18.945 64.568 62.619 1.00 37.76 302 ILE B O 1
ATOM 4692 N N . ARG B 1 323 ? 16.959 63.511 62.409 1.00 38.59 303 ARG B N 1
ATOM 4693 C CA . ARG B 1 323 ? 17.218 62.983 61.083 1.00 32.57 303 ARG B CA 1
ATOM 4694 C C . ARG B 1 323 ? 17.382 64.118 60.074 1.00 33.74 303 ARG B C 1
ATOM 4695 O O . ARG B 1 323 ? 16.734 65.159 60.170 1.00 40.84 303 ARG B O 1
ATOM 4703 N N . GLY B 1 324 ? 18.270 63.922 59.102 1.00 38.32 304 GLY B N 1
ATOM 4704 C CA . GLY B 1 324 ? 18.405 64.844 57.990 1.00 43.81 304 GLY B CA 1
ATOM 4705 C C . GLY B 1 324 ? 17.775 64.238 56.750 1.00 44.87 304 GLY B C 1
ATOM 4706 O O . GLY B 1 324 ? 18.069 63.095 56.396 1.00 47.50 304 GLY B O 1
ATOM 4707 N N . LEU B 1 325 ? 16.875 65.001 56.116 1.00 42.29 305 LEU B N 1
ATOM 4708 C CA . LEU B 1 325 ? 16.186 64.513 54.922 1.00 41.97 305 LEU B CA 1
ATOM 4709 C C . LEU B 1 325 ? 15.810 65.696 54.046 1.00 46.57 305 LEU B C 1
ATOM 4710 O O . LEU B 1 325 ? 14.954 66.494 54.428 1.00 62.05 305 LEU B O 1
ATOM 4715 N N . SER B 1 326 ? 16.425 65.794 52.866 1.00 48.07 306 SER B N 1
ATOM 4716 C CA . SER B 1 326 ? 16.185 66.938 51.988 1.00 53.44 306 SER B CA 1
ATOM 4717 C C . SER B 1 326 ? 14.744 66.991 51.483 1.00 67.48 306 SER B C 1
ATOM 4718 O O . SER B 1 326 ? 14.245 68.076 51.156 1.00 74.20 306 SER B O 1
ATOM 4721 N N . SER B 1 327 ? 14.069 65.848 51.380 1.00 78.59 307 SER B N 1
ATOM 4722 C CA . SER B 1 327 ? 12.671 65.831 50.927 1.00 96.37 307 SER B CA 1
ATOM 4723 C C . SER B 1 327 ? 11.673 66.073 52.077 1.00 98.90 307 SER B C 1
ATOM 4724 O O . SER B 1 327 ? 11.688 67.112 52.748 1.00 99.52 307 SER B O 1
#

GO terms:
  GO:0005777 peroxisome (C, IDA)
  GO:0018812 3-hydroxyacyl-CoA dehydratase activity (F, IDA)
  GO:0005739 mitochondrion (C, HDA)
  GO:0005777 peroxisome (C, HDA)
  GO:0033542 fatty acid beta-oxidation, unsaturated, even number (P, IMP)

Solvent-accessible surface area: 26441 Å² total

Organism: Arabidopsis thaliana (NCBI:txid3702)

Secondary structure (DSSP, 8-state):
---HHHHHH--PPPEEEEE-HHHHHHHHHHTTTTSS-TT-HHHHTTT--TT-GGGPPPPGGGGGGGGTTHHHH---BTTB---GGGEEEEEEEEE-SSPPPSSEEEEEEEEEEEEEEETTEEEEEEEEEEEETTT--B---EEEEEETT----S-TTS--EEE-S-TTTT---PPPSS--S--EEEEPPTTHHHHHGGGS---GGGT-HHHHHHTT-SS----HHHHHHHHHHHHHHHTSTT-GGGEEEEEEEE-S---TTPEEEE--EETTEEEEEEEETTTTEEEEEEEEEE-EETT-/---HHHHHH--PPPEEEEE-HHHHHHHHHHTTTTSS-TT-HHHHTTT--TT-GGGPPPPGGGGGGGGTTHHHH---BTTB---GGGEEEEEEEEE-SSPPPSSEEEEEEEEEEEEEEETTEEEEEEEEEEEETTT--B---EEEEEETT----S-TTS--EEE-S-TTTT---PPPSS--S--EEEEPPTTHHHHHGGGS---GGGT-HHHHHHTT-SS----HHHHHHHHHHHHHHHTSTT-GGGEEEEEEEE-S---TTPEEEE--EETTEEEEEEEETTTTEEEEEEEEEE-EE--

Radius of gyration: 25.49 Å; Cα contacts (8 Å, |Δi|>4): 1380; chains: 2; bounding box: 68×56×67 Å

InterPro domains:
  IPR002539 MaoC-like dehydratase domain [PF01575] (183-295)
  IPR029069 HotDog domain superfamily [SSF54637] (14-166)
  IPR029069 HotDog domain superfamily [SSF54637] (181-299)
  IPR054357 Peroxisomal multifunctional enzyme type 2-like, N-terminal domain [PF22622] (23-156)

B-factor: mean 42.6, std 16.97, range [17.25, 121.5]

Nearest PDB structures (foldseek):
  7mku-assembly1_B  TM=1.002E+00  e=2.020E-65  Arabidopsis thaliana
  1s9c-assembly5_I  TM=9.078E-01  e=1.276E-32  Homo sapiens
  1s9c-assembly3_F  TM=9.043E-01  e=6.145E-32  Homo sapiens
  1s9c-assembly2_C  TM=9.236E-01  e=2.059E-31  Homo sapiens
  1s9c-assembly3_E  TM=8.709E-01  e=1.044E-28  Homo sapiens